Protein AF-0000000069802877 (afdb_homodimer)

Foldseek 3Di:
DPDDPPPPPPPPPPPPPDFPLPDDLVRVCVLLVVLADAADDDFDLVLLLLVLVLLLVLLLVLLCCLLVVPPPPVPPCSVPPDPRPDRDPPHDDPVVLLQVLLVLLAPDDADRVRLLVSLSVLSNSCNHDDLLSSLSSNSSSLSVVSSLLSVLLVCCVDPPVVSVVVNVVLLSCCCRPVVNSNVCSVVSVVLSLLNVLLSLLSVLLVLLVVLVVVDVVVDVDDDPLSVVLVVSSNVLSSLSSSLSSLSNQQVNCSSVVHPDGHDNVSSSVSSVVSSVVSVVSVVVRVVVVD/DPDPPPPPPPPPPPPPPDFPLPDDLVRLCVLLVVLADAADDDFDLVLLLLVLVLLLVLLLVLLCCQLVVPPPPVPPCSVPVPCSDDRDPPHDDPVVLLQVLLVLLAPDDADRVRLLVSLSVLSNSCNHDDLLSSLSSNSSSLSVVSSLLSVLLVCCVPPPVVSVVVNVVLLSCCCRPVVNSNVCSVVSVVLSLLVVLLSLLSVLLVLLVVLVVVDVVVDVDDDPLSVVLVVSSNSLSSLSSSLSSLSNQQVNCSSVVHPDGHDNVSSSVSSVVSSVVSVVSVVVRVVVVD

Structure (mmCIF, N/CA/C/O backbone):
data_AF-0000000069802877-model_v1
#
loop_
_entity.id
_entity.type
_entity.pdbx_description
1 polymer 'Protein SIEVE ELEMENT OCCLUSION B-like'
#
loop_
_atom_site.group_PDB
_atom_site.id
_atom_site.type_symbol
_atom_site.label_atom_id
_atom_site.label_alt_id
_atom_site.label_comp_id
_atom_site.label_asym_id
_atom_site.label_entity_id
_atom_site.label_seq_id
_atom_site.pdbx_PDB_ins_code
_atom_site.Cartn_x
_atom_site.Cartn_y
_atom_site.Cartn_z
_atom_site.occupancy
_atom_site.B_iso_or_equiv
_atom_site.auth_seq_id
_atom_site.auth_comp_id
_atom_site.auth_asym_id
_atom_site.auth_atom_id
_atom_site.pdbx_PDB_model_num
ATOM 1 N N . MET A 1 1 ? 42.875 35.812 -46.312 1 22.11 1 MET A N 1
ATOM 2 C CA . MET A 1 1 ? 42.438 36.25 -45 1 22.11 1 MET A CA 1
ATOM 3 C C . MET A 1 1 ? 41.031 35.719 -44.719 1 22.11 1 MET A C 1
ATOM 5 O O . MET A 1 1 ? 40.031 36.219 -45.219 1 22.11 1 MET A O 1
ATOM 9 N N . ALA A 1 2 ? 40.844 34.406 -44.594 1 36.19 2 ALA A N 1
ATOM 10 C CA . ALA A 1 2 ? 39.625 33.625 -44.438 1 36.19 2 ALA A CA 1
ATOM 11 C C . ALA A 1 2 ? 38.875 34.062 -43.156 1 36.19 2 ALA A C 1
ATOM 13 O O . ALA A 1 2 ? 39.438 34.188 -42.094 1 36.19 2 ALA A O 1
ATOM 14 N N . GLY A 1 3 ? 37.844 34.875 -43.281 1 28.45 3 GLY A N 1
ATOM 15 C CA . GLY A 1 3 ? 37.031 35.5 -42.25 1 28.45 3 GLY A CA 1
ATOM 16 C C . GLY A 1 3 ? 36.5 34.5 -41.219 1 28.45 3 GLY A C 1
ATOM 17 O O . GLY A 1 3 ? 35.969 33.438 -41.594 1 28.45 3 GLY A O 1
ATOM 18 N N . LYS A 1 4 ? 37 34.594 -39.906 1 33.34 4 LYS A N 1
ATOM 19 C CA . LYS A 1 4 ? 36.781 33.844 -38.688 1 33.34 4 LYS A CA 1
ATOM 20 C C . LYS A 1 4 ? 35.312 33.906 -38.25 1 33.34 4 LYS A C 1
ATOM 22 O O . LYS A 1 4 ? 34.781 35 -37.969 1 33.34 4 LYS A O 1
ATOM 27 N N . TRP A 1 5 ? 34.406 33.219 -38.906 1 35.81 5 TRP A N 1
ATOM 28 C CA . TRP A 1 5 ? 33 33.188 -38.469 1 35.81 5 TRP A CA 1
ATOM 29 C C . TRP A 1 5 ? 32.938 32.75 -37 1 35.81 5 TRP A C 1
ATOM 31 O O . TRP A 1 5 ? 33.375 31.641 -36.656 1 35.81 5 TRP A O 1
ATOM 41 N N . VAL A 1 6 ? 33.062 33.688 -36.031 1 36.47 6 VAL A N 1
ATOM 42 C CA . VAL A 1 6 ? 32.906 33.438 -34.594 1 36.47 6 VAL A CA 1
ATOM 43 C C . VAL A 1 6 ? 31.484 32.906 -34.344 1 36.47 6 VAL A C 1
ATOM 45 O O . VAL A 1 6 ? 30.5 33.5 -34.719 1 36.47 6 VAL A O 1
ATOM 48 N N . PRO A 1 7 ? 31.328 31.609 -34.219 1 35.38 7 PRO A N 1
ATOM 49 C CA . PRO A 1 7 ? 29.984 31.125 -33.875 1 35.38 7 PRO A CA 1
ATOM 50 C C . PRO A 1 7 ? 29.406 31.797 -32.625 1 35.38 7 PRO A C 1
ATOM 52 O O . PRO A 1 7 ? 30.125 31.969 -31.641 1 35.38 7 PRO A O 1
ATOM 55 N N . ILE A 1 8 ? 28.469 32.719 -32.781 1 34.72 8 ILE A N 1
ATOM 56 C CA . ILE A 1 8 ? 27.719 33.312 -31.672 1 34.72 8 ILE A CA 1
ATOM 57 C C . ILE A 1 8 ? 27.25 32.219 -30.719 1 34.72 8 ILE A C 1
ATOM 59 O O . ILE A 1 8 ? 26.562 31.297 -31.125 1 34.72 8 ILE A O 1
ATOM 63 N N . SER A 1 9 ? 28.047 31.906 -29.734 1 34.5 9 SER A N 1
ATOM 64 C CA . SER A 1 9 ? 27.656 31.047 -28.609 1 34.5 9 SER A CA 1
ATOM 65 C C . SER A 1 9 ? 26.297 31.422 -28.062 1 34.5 9 SER A C 1
ATOM 67 O O . SER A 1 9 ? 26.094 32.562 -27.594 1 34.5 9 SER A O 1
ATOM 69 N N . GLU A 1 10 ? 25.219 31.141 -28.766 1 33.38 10 GLU A N 1
ATOM 70 C CA . GLU A 1 10 ? 23.906 31.328 -28.172 1 33.38 10 GLU A CA 1
ATOM 71 C C . GLU A 1 10 ? 23.875 30.859 -26.719 1 33.38 10 GLU A C 1
ATOM 73 O O . GLU A 1 10 ? 24.062 29.656 -26.453 1 33.38 10 GLU A O 1
ATOM 78 N N . GLN A 1 11 ? 24.438 31.609 -25.828 1 34.09 11 GLN A N 1
ATOM 79 C CA . GLN A 1 11 ? 24.172 31.406 -24.406 1 34.09 11 GLN A CA 1
ATOM 80 C C . GLN A 1 11 ? 22.703 31.047 -24.172 1 34.09 11 GLN A C 1
ATOM 82 O O . GLN A 1 11 ? 21.812 31.891 -24.391 1 34.09 11 GLN A O 1
ATOM 87 N N . GLU A 1 12 ? 22.234 29.906 -24.594 1 34.31 12 GLU A N 1
ATOM 88 C CA . GLU A 1 12 ? 20.922 29.438 -24.141 1 34.31 12 GLU A CA 1
ATOM 89 C C . GLU A 1 12 ? 20.672 29.828 -22.688 1 34.31 12 GLU A C 1
ATOM 91 O O . GLU A 1 12 ? 21.406 29.422 -21.797 1 34.31 12 GLU A O 1
ATOM 96 N N . THR A 1 13 ? 20.312 31 -22.422 1 32.22 13 THR A N 1
ATOM 97 C CA . THR A 1 13 ? 19.781 31.344 -21.094 1 32.22 13 THR A CA 1
ATOM 98 C C . THR A 1 13 ? 19 30.172 -20.516 1 32.22 13 THR A C 1
ATOM 100 O O . THR A 1 13 ? 17.969 29.75 -21.078 1 32.22 13 THR A O 1
ATOM 103 N N . VAL A 1 14 ? 19.672 29.25 -20.031 1 37.62 14 VAL A N 1
ATOM 104 C CA . VAL A 1 14 ? 18.984 28.266 -19.172 1 37.62 14 VAL A CA 1
ATOM 105 C C . VAL A 1 14 ? 17.781 28.906 -18.516 1 37.62 14 VAL A C 1
ATOM 107 O O . VAL A 1 14 ? 17.922 29.828 -17.703 1 37.62 14 VAL A O 1
ATOM 110 N N . ARG A 1 15 ? 16.797 29.188 -19.156 1 38.91 15 ARG A N 1
ATOM 111 C CA . ARG A 1 15 ? 15.578 29.625 -18.469 1 38.91 15 ARG A CA 1
ATOM 112 C C . ARG A 1 15 ? 15.547 29.109 -17.031 1 38.91 15 ARG A C 1
ATOM 114 O O . ARG A 1 15 ? 15.57 27.906 -16.797 1 38.91 15 ARG A O 1
ATOM 121 N N . ASP A 1 16 ? 16.047 29.594 -16.094 1 41 16 ASP A N 1
ATOM 122 C CA . ASP A 1 16 ? 16 29.312 -14.664 1 41 16 ASP A CA 1
ATOM 123 C C . ASP A 1 16 ? 14.625 28.781 -14.25 1 41 16 ASP A C 1
ATOM 125 O O . ASP A 1 16 ? 13.656 29.547 -14.219 1 41 16 ASP A O 1
ATOM 129 N N . GLU A 1 17 ? 14.086 27.812 -14.766 1 50.38 17 GLU A N 1
ATOM 130 C CA . GLU A 1 17 ? 12.82 27.188 -14.383 1 50.38 17 GLU A CA 1
ATOM 131 C C . GLU A 1 17 ? 12.539 27.375 -12.898 1 50.38 17 GLU A C 1
ATOM 133 O O . GLU A 1 17 ? 13.359 27.016 -12.047 1 50.38 17 GLU A O 1
ATOM 138 N N . LEU A 1 18 ? 11.852 28.453 -12.477 1 58 18 LEU A N 1
ATOM 139 C CA . LEU A 1 18 ? 11.438 28.875 -11.141 1 58 18 LEU A CA 1
ATOM 140 C C . LEU A 1 18 ? 11.086 27.672 -10.266 1 58 18 LEU A C 1
ATOM 142 O O . LEU A 1 18 ? 10.312 26.812 -10.68 1 58 18 LEU A O 1
ATOM 146 N N . SER A 1 19 ? 11.836 27.484 -9.227 1 83.44 19 SER A N 1
ATOM 147 C CA . SER A 1 19 ? 11.625 26.453 -8.211 1 83.44 19 SER A CA 1
ATOM 148 C C . SER A 1 19 ? 10.203 26.516 -7.652 1 83.44 19 SER A C 1
ATOM 150 O O . SER A 1 19 ? 9.648 27.594 -7.465 1 83.44 19 SER A O 1
ATOM 152 N N . VAL A 1 20 ? 9.477 25.484 -7.648 1 89.5 20 VAL A N 1
ATOM 153 C CA . VAL A 1 20 ? 8.164 25.328 -7.043 1 89.5 20 VAL A CA 1
ATOM 154 C C . VAL A 1 20 ? 8.141 26.016 -5.676 1 89.5 20 VAL A C 1
ATOM 156 O O . VAL A 1 20 ? 7.137 26.609 -5.281 1 89.5 20 VAL A O 1
ATOM 159 N N . LEU A 1 21 ? 9.266 26.156 -5.055 1 93.69 21 LEU A N 1
ATOM 160 C CA . LEU A 1 21 ? 9.367 26.625 -3.678 1 93.69 21 LEU A CA 1
ATOM 161 C C . LEU A 1 21 ? 9.391 28.141 -3.625 1 93.69 21 LEU A C 1
ATOM 163 O O . LEU A 1 21 ? 9.227 28.734 -2.555 1 93.69 21 LEU A O 1
ATOM 167 N N . THR A 1 22 ? 9.484 28.719 -4.789 1 91.56 22 THR A N 1
ATOM 168 C CA . THR A 1 22 ? 9.508 30.188 -4.844 1 91.56 22 THR A CA 1
ATOM 169 C C . THR A 1 22 ? 8.203 30.719 -5.422 1 91.56 22 THR A C 1
ATOM 171 O O . THR A 1 22 ? 8.055 31.938 -5.598 1 91.56 22 THR A O 1
ATOM 174 N N . MET A 1 23 ? 7.297 29.875 -5.68 1 93.06 23 MET A N 1
ATOM 175 C CA . MET A 1 23 ? 6.004 30.328 -6.195 1 93.06 23 MET A CA 1
ATOM 176 C C . MET A 1 23 ? 5.297 31.234 -5.191 1 93.06 23 MET A C 1
ATOM 178 O O . MET A 1 23 ? 5.336 30.969 -3.986 1 93.06 23 MET A O 1
ATOM 182 N N . SER A 1 24 ? 4.684 32.219 -5.766 1 93.25 24 SER A N 1
ATOM 183 C CA . SER A 1 24 ? 3.902 33.094 -4.906 1 93.25 24 SER A CA 1
ATOM 184 C C . SER A 1 24 ? 2.619 32.406 -4.438 1 93.25 24 SER A C 1
ATOM 186 O O . SER A 1 24 ? 2.158 31.453 -5.051 1 93.25 24 SER A O 1
ATOM 188 N N . ASP A 1 25 ? 2.029 32.969 -3.41 1 93.81 25 ASP A N 1
ATOM 189 C CA . ASP A 1 25 ? 0.754 32.469 -2.912 1 93.81 25 ASP A CA 1
ATOM 190 C C . ASP A 1 25 ? -0.326 32.562 -3.988 1 93.81 25 ASP A C 1
ATOM 192 O O . ASP A 1 25 ? -1.165 31.656 -4.098 1 93.81 25 ASP A O 1
ATOM 196 N N . HIS A 1 26 ? -0.3 33.625 -4.723 1 93.88 26 HIS A N 1
ATOM 197 C CA . HIS A 1 26 ? -1.278 33.812 -5.789 1 93.88 26 HIS A CA 1
ATOM 198 C C . HIS A 1 26 ? -1.139 32.75 -6.863 1 93.88 26 HIS A C 1
ATOM 200 O O . HIS A 1 26 ? -2.141 32.219 -7.355 1 93.88 26 HIS A O 1
ATOM 206 N N . ASP A 1 27 ? 0.03 32.469 -7.172 1 94.06 27 ASP A N 1
ATOM 207 C CA . ASP A 1 27 ? 0.271 31.438 -8.164 1 94.06 27 ASP A CA 1
ATOM 208 C C . ASP A 1 27 ? -0.24 30.078 -7.676 1 94.06 27 ASP A C 1
ATOM 210 O O . ASP A 1 27 ? -0.889 29.344 -8.422 1 94.06 27 ASP A O 1
ATOM 214 N N . ILE A 1 28 ? 0.106 29.781 -6.43 1 95.5 28 ILE A N 1
ATOM 215 C CA . ILE A 1 28 ? -0.322 28.516 -5.844 1 95.5 28 ILE A CA 1
ATOM 216 C C . ILE A 1 28 ? -1.847 28.438 -5.832 1 95.5 28 ILE A C 1
ATOM 218 O O . ILE A 1 28 ? -2.428 27.422 -6.203 1 95.5 28 ILE A O 1
ATOM 222 N N . MET A 1 29 ? -2.416 29.547 -5.461 1 95.31 29 MET A N 1
ATOM 223 C CA . MET A 1 29 ? -3.873 29.578 -5.402 1 95.31 29 MET A CA 1
ATOM 224 C C . MET A 1 29 ? -4.48 29.297 -6.773 1 95.31 29 MET A C 1
ATOM 226 O O . MET A 1 29 ? -5.473 28.578 -6.879 1 95.31 29 MET A O 1
ATOM 230 N N . ASN A 1 30 ? -3.953 29.797 -7.773 1 93.56 30 ASN A N 1
ATOM 231 C CA . ASN A 1 30 ? -4.438 29.578 -9.133 1 93.56 30 ASN A CA 1
ATOM 232 C C . ASN A 1 30 ? -4.328 28.109 -9.531 1 93.56 30 ASN A C 1
ATOM 234 O O . ASN A 1 30 ? -5.191 27.578 -10.242 1 93.56 30 ASN A O 1
ATOM 238 N N . HIS A 1 31 ? -3.271 27.5 -9.031 1 93.31 31 HIS A N 1
ATOM 239 C CA . HIS A 1 31 ? -3.068 26.094 -9.352 1 93.31 31 HIS A CA 1
ATOM 240 C C . HIS A 1 31 ? -4.066 25.203 -8.602 1 93.31 31 HIS A C 1
ATOM 242 O O . HIS A 1 31 ? -4.594 24.25 -9.164 1 93.31 31 HIS A O 1
ATOM 248 N N . ILE A 1 32 ? -4.367 25.531 -7.359 1 96 32 ILE A N 1
ATOM 249 C CA . ILE A 1 32 ? -5.047 24.547 -6.527 1 96 32 ILE A CA 1
ATOM 250 C C . ILE A 1 32 ? -6.551 24.812 -6.535 1 96 32 ILE A C 1
ATOM 252 O O . ILE A 1 32 ? -7.348 23.938 -6.203 1 96 32 ILE A O 1
ATOM 256 N N . HIS A 1 33 ? -6.969 26 -6.961 1 92.12 33 HIS A N 1
ATOM 257 C CA . HIS A 1 33 ? -8.383 26.359 -6.953 1 92.12 33 HIS A CA 1
ATOM 258 C C . HIS A 1 33 ? -9.188 25.422 -7.859 1 92.12 33 HIS A C 1
ATOM 260 O O . HIS A 1 33 ? -10.312 25.031 -7.52 1 92.12 33 HIS A O 1
ATOM 266 N N . ALA A 1 34 ? -8.602 25.016 -8.922 1 91.25 34 ALA A N 1
ATOM 267 C CA . ALA A 1 34 ? -9.281 24.172 -9.898 1 91.25 34 ALA A CA 1
ATOM 268 C C . ALA A 1 34 ? -9.43 22.734 -9.383 1 91.25 34 ALA A C 1
ATOM 270 O O . ALA A 1 34 ? -10.234 21.969 -9.898 1 91.25 34 ALA A O 1
ATOM 271 N N . THR A 1 35 ? -8.68 22.391 -8.406 1 94.19 35 THR A N 1
ATOM 272 C CA . THR A 1 35 ? -8.688 21.016 -7.906 1 94.19 35 THR A CA 1
ATOM 273 C C . THR A 1 35 ? -9.773 20.828 -6.855 1 94.19 35 THR A C 1
ATOM 275 O O . THR A 1 35 ? -10.008 19.719 -6.387 1 94.19 35 THR A O 1
ATOM 278 N N . HIS A 1 36 ? -10.367 21.891 -6.465 1 93.56 36 HIS A N 1
ATOM 279 C CA . HIS A 1 36 ? -11.328 21.797 -5.371 1 93.56 36 HIS A CA 1
ATOM 280 C C . HIS A 1 36 ? -12.766 21.859 -5.891 1 93.56 36 HIS A C 1
ATOM 282 O O . HIS A 1 36 ? -13.148 22.812 -6.57 1 93.56 36 HIS A O 1
ATOM 288 N N . ILE A 1 37 ? -13.445 20.844 -5.605 1 89.81 37 ILE A N 1
ATOM 289 C CA . ILE A 1 37 ? -14.875 20.797 -5.898 1 89.81 37 ILE A CA 1
ATOM 290 C C . ILE A 1 37 ? -15.664 20.75 -4.594 1 89.81 37 ILE A C 1
ATOM 292 O O . ILE A 1 37 ? -15.594 19.766 -3.852 1 89.81 37 ILE A O 1
ATOM 296 N N . PRO A 1 38 ? -16.375 21.844 -4.379 1 81.25 38 PRO A N 1
ATOM 297 C CA . PRO A 1 38 ? -17.141 21.828 -3.133 1 81.25 38 PRO A CA 1
ATOM 298 C C . PRO A 1 38 ? -18 20.562 -2.982 1 81.25 38 PRO A C 1
ATOM 300 O O . PRO A 1 38 ? -18.75 20.219 -3.891 1 81.25 38 PRO A O 1
ATOM 303 N N . GLY A 1 39 ? -17.578 19.688 -2.043 1 77.81 39 GLY A N 1
ATOM 304 C CA . GLY A 1 39 ? -18.281 18.438 -1.848 1 77.81 39 GLY A CA 1
ATOM 305 C C . GLY A 1 39 ? -18.625 18.172 -0.394 1 77.81 39 GLY A C 1
ATOM 306 O O . GLY A 1 39 ? -18.484 19.047 0.457 1 77.81 39 GLY A O 1
ATOM 307 N N . ASP A 1 40 ? -19.266 17.047 -0.243 1 72.62 40 ASP A N 1
ATOM 308 C CA . ASP A 1 40 ? -19.859 16.688 1.043 1 72.62 40 ASP A CA 1
ATOM 309 C C . ASP A 1 40 ? -19.172 15.461 1.64 1 72.62 40 ASP A C 1
ATOM 311 O O . ASP A 1 40 ? -19.703 14.82 2.547 1 72.62 40 ASP A O 1
ATOM 315 N N . GLU A 1 41 ? -18.109 15.219 1.166 1 75.44 41 GLU A N 1
ATOM 316 C CA . GLU A 1 41 ? -17.469 14.047 1.756 1 75.44 41 GLU A CA 1
ATOM 317 C C . GLU A 1 41 ? -17 14.336 3.182 1 75.44 41 GLU A C 1
ATOM 319 O O . GLU A 1 41 ? -16.281 15.297 3.422 1 75.44 41 GLU A O 1
ATOM 324 N N . LYS A 1 42 ? -17.578 13.453 4.051 1 78 42 LYS A N 1
ATOM 325 C CA . LYS A 1 42 ? -17.25 13.734 5.449 1 78 42 LYS A CA 1
ATOM 326 C C . LYS A 1 42 ? -16.734 12.477 6.152 1 78 42 LYS A C 1
ATOM 328 O O . LYS A 1 42 ? -17.094 11.359 5.773 1 78 42 LYS A O 1
ATOM 333 N N . PHE A 1 43 ? -15.828 12.695 6.895 1 84.75 43 PHE A N 1
ATOM 334 C CA . PHE A 1 43 ? -15.328 11.703 7.844 1 84.75 43 PHE A CA 1
ATOM 335 C C . PHE A 1 43 ? -14.859 12.383 9.125 1 84.75 43 PHE A C 1
ATOM 337 O O . PHE A 1 43 ? -14.906 13.602 9.242 1 84.75 43 PHE A O 1
ATOM 344 N N . ASP A 1 44 ? -14.578 11.594 10.109 1 91.38 44 ASP A N 1
ATOM 345 C CA . ASP A 1 44 ? -14.086 12.117 11.375 1 91.38 44 ASP A CA 1
ATOM 346 C C . ASP A 1 44 ? -12.625 12.555 11.266 1 91.38 44 ASP A C 1
ATOM 348 O O . ASP A 1 44 ? -11.719 11.781 11.586 1 91.38 44 ASP A O 1
ATOM 352 N N . VAL A 1 45 ? -12.422 13.82 10.867 1 93.94 45 VAL A N 1
ATOM 353 C CA . VAL A 1 45 ? -11.102 14.367 10.578 1 93.94 45 VAL A CA 1
ATOM 354 C C . VAL A 1 45 ? -10.25 14.352 11.844 1 93.94 45 VAL A C 1
ATOM 356 O O . VAL A 1 45 ? -9.07 13.984 11.797 1 93.94 45 VAL A O 1
ATOM 359 N N . ASP A 1 46 ? -10.82 14.641 12.984 1 92.81 46 ASP A N 1
ATOM 360 C CA . ASP A 1 46 ? -10.086 14.734 14.242 1 92.81 46 ASP A CA 1
ATOM 361 C C . ASP A 1 46 ? -9.562 13.367 14.672 1 92.81 46 ASP A C 1
ATOM 363 O O . ASP A 1 46 ? -8.406 13.242 15.086 1 92.81 46 ASP A O 1
ATOM 367 N N . SER A 1 47 ? -10.453 12.391 14.57 1 93.56 47 SER A N 1
ATOM 368 C CA . SER A 1 47 ? -10.031 11.047 14.938 1 93.56 47 SER A CA 1
ATOM 369 C C . SER A 1 47 ? -8.914 10.547 14.023 1 93.56 47 SER A C 1
ATOM 371 O O . SER A 1 47 ? -7.949 9.945 14.492 1 93.56 47 SER A O 1
ATOM 373 N N . LEU A 1 48 ? -9.117 10.797 12.734 1 96.19 48 LEU A N 1
ATOM 374 C CA . LEU A 1 48 ? -8.094 10.352 11.789 1 96.19 48 LEU A CA 1
ATOM 375 C C . LEU A 1 48 ? -6.754 11.023 12.086 1 96.19 48 LEU A C 1
ATOM 377 O O . LEU A 1 48 ? -5.707 10.375 12.023 1 96.19 48 LEU A O 1
ATOM 381 N N . PHE A 1 49 ? -6.773 12.305 12.398 1 96.69 49 PHE A N 1
ATOM 382 C CA . PHE A 1 49 ? -5.543 13.016 12.711 1 96.69 49 PHE A CA 1
ATOM 383 C C . PHE A 1 49 ? -4.883 1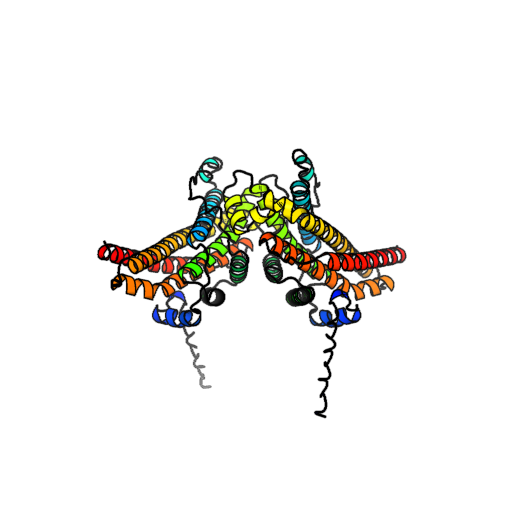2.43 13.953 1 96.69 49 PHE A C 1
ATOM 385 O O . PHE A 1 49 ? -3.664 12.25 13.992 1 96.69 49 PHE A O 1
ATOM 392 N N . LEU A 1 50 ? -5.664 12.133 14.914 1 94.25 50 LEU A N 1
ATOM 393 C CA . LEU A 1 50 ? -5.129 11.594 16.156 1 94.25 50 LEU A CA 1
ATOM 394 C C . LEU A 1 50 ? -4.387 10.281 15.914 1 94.25 50 LEU A C 1
ATOM 396 O O . LEU A 1 50 ? -3.305 10.07 16.453 1 94.25 50 LEU A O 1
ATOM 400 N N . PHE A 1 51 ? -4.938 9.422 15.094 1 93.75 51 PHE A N 1
ATOM 401 C CA . PHE A 1 51 ? -4.281 8.156 14.781 1 93.75 51 PHE A CA 1
ATOM 402 C C . PHE A 1 51 ? -3.014 8.391 13.969 1 93.75 51 PHE A C 1
ATOM 404 O O . PHE A 1 51 ? -1.98 7.77 14.227 1 93.75 51 PHE A O 1
ATOM 411 N N . ALA A 1 52 ? -3.133 9.258 12.961 1 96.88 52 ALA A N 1
ATOM 412 C CA . ALA A 1 52 ? -1.966 9.555 12.141 1 96.88 52 ALA A CA 1
ATOM 413 C C . ALA A 1 52 ? -0.83 10.125 12.984 1 96.88 52 ALA A C 1
ATOM 415 O O . ALA A 1 52 ? 0.328 9.727 12.828 1 96.88 52 ALA A O 1
ATOM 416 N N . GLU A 1 53 ? -1.174 11.039 13.852 1 96.62 53 GLU A N 1
ATOM 417 C CA . GLU A 1 53 ? -0.194 11.664 14.734 1 96.62 53 GLU A CA 1
ATOM 418 C C . GLU A 1 53 ? 0.452 10.633 15.656 1 96.62 53 GLU A C 1
ATOM 420 O O . GLU A 1 53 ? 1.673 10.625 15.828 1 96.62 53 GLU A O 1
ATOM 425 N N . ASN A 1 54 ? -0.361 9.805 16.234 1 93.69 54 ASN A N 1
ATOM 426 C CA . ASN A 1 54 ? 0.143 8.75 17.109 1 93.69 54 ASN A CA 1
ATOM 427 C C . ASN A 1 54 ? 1.124 7.836 16.391 1 93.69 54 ASN A C 1
ATOM 429 O O . ASN A 1 54 ? 2.174 7.488 16.938 1 93.69 54 ASN A O 1
ATOM 433 N N . ILE A 1 55 ? 0.785 7.43 15.25 1 96.75 55 ILE A N 1
ATOM 434 C CA . ILE A 1 55 ? 1.63 6.547 14.453 1 96.75 55 ILE A CA 1
ATOM 435 C C . ILE A 1 55 ? 2.967 7.227 14.164 1 96.75 55 ILE A C 1
ATOM 437 O O . ILE A 1 55 ? 4.027 6.637 14.375 1 96.75 55 ILE A O 1
ATOM 441 N N . LEU A 1 56 ? 2.906 8.461 13.695 1 97.81 56 LEU A N 1
ATOM 442 C CA . LEU A 1 56 ? 4.121 9.156 13.289 1 97.81 56 LEU A CA 1
ATOM 443 C C . LEU A 1 56 ? 5.008 9.445 14.492 1 97.81 56 LEU A C 1
ATOM 445 O O . LEU A 1 56 ? 6.234 9.344 14.398 1 97.81 56 LEU A O 1
ATOM 449 N N . LYS A 1 57 ? 4.41 9.812 15.617 1 95.44 57 LYS A N 1
ATOM 450 C CA . LYS A 1 57 ? 5.188 10.07 16.828 1 95.44 57 LYS A CA 1
ATOM 451 C C . LYS A 1 57 ? 5.895 8.797 17.297 1 95.44 57 LYS A C 1
ATOM 453 O O . LYS A 1 57 ? 7.082 8.828 17.625 1 95.44 57 LYS A O 1
ATOM 458 N N . ARG A 1 58 ? 5.215 7.727 17.312 1 92.75 58 ARG A N 1
ATOM 459 C CA . ARG A 1 58 ? 5.793 6.469 17.781 1 92.75 58 ARG A CA 1
ATOM 460 C C . ARG A 1 58 ? 6.859 5.969 16.812 1 92.75 58 ARG A C 1
ATOM 462 O O . ARG A 1 58 ? 7.918 5.5 17.234 1 92.75 58 ARG A O 1
ATOM 469 N N . ALA A 1 59 ? 6.504 6.023 15.531 1 94.5 59 ALA A N 1
ATOM 470 C CA . ALA A 1 59 ? 7.48 5.605 14.531 1 94.5 59 ALA A CA 1
ATOM 471 C C . ALA A 1 59 ? 8.742 6.461 14.602 1 94.5 59 ALA A C 1
ATOM 473 O O . ALA A 1 59 ? 9.859 5.945 14.469 1 94.5 59 ALA A O 1
ATOM 474 N N . SER A 1 60 ? 8.578 7.785 14.773 1 92.81 60 SER A N 1
ATOM 475 C CA . SER A 1 60 ? 9.727 8.68 14.875 1 92.81 60 SER A CA 1
ATOM 476 C C . SER A 1 60 ? 10.586 8.352 16.094 1 92.81 60 SER A C 1
ATOM 478 O O . SER A 1 60 ? 11.812 8.484 16.047 1 92.81 60 SER A O 1
ATOM 480 N N . LEU A 1 61 ? 9.969 7.93 17.156 1 90.19 61 LEU A N 1
ATOM 481 C CA . LEU A 1 61 ? 10.711 7.52 18.344 1 90.19 61 LEU A CA 1
ATOM 482 C C . LEU A 1 61 ? 11.547 6.277 18.062 1 90.19 61 LEU A C 1
ATOM 484 O O . LEU A 1 61 ? 12.672 6.156 18.562 1 90.19 61 LEU A O 1
ATOM 488 N N . ILE A 1 62 ? 10.953 5.352 17.312 1 86.5 62 ILE A N 1
ATOM 489 C CA . ILE A 1 62 ? 11.695 4.16 16.922 1 86.5 62 ILE A CA 1
ATOM 490 C C . ILE A 1 62 ? 12.922 4.559 16.094 1 86.5 62 ILE A C 1
ATOM 492 O O . ILE A 1 62 ? 14.016 4.035 16.312 1 86.5 62 ILE A O 1
ATOM 496 N N . VAL A 1 63 ? 12.766 5.473 15.188 1 85.81 63 VAL A N 1
ATOM 497 C CA . VAL A 1 63 ? 13.852 5.977 14.359 1 85.81 63 VAL A CA 1
ATOM 498 C C . VAL A 1 63 ? 14.953 6.555 15.25 1 85.81 63 VAL A C 1
ATOM 500 O O . VAL A 1 63 ? 16.125 6.246 15.062 1 85.81 63 VAL A O 1
ATOM 503 N N . ASP A 1 64 ? 14.547 7.324 16.172 1 83.25 64 ASP A N 1
ATOM 504 C CA . ASP A 1 64 ? 15.508 7.957 17.078 1 83.25 64 ASP A CA 1
ATOM 505 C C . ASP A 1 64 ? 16.25 6.914 17.906 1 83.25 64 ASP A C 1
ATOM 507 O O . ASP A 1 64 ? 17.453 7.035 18.125 1 83.25 64 ASP A O 1
ATOM 511 N N . ASN A 1 65 ? 15.516 5.934 18.328 1 78.62 65 ASN A N 1
ATOM 512 C CA . ASN A 1 65 ? 16.125 4.883 19.125 1 78.62 65 ASN A CA 1
ATOM 513 C C . ASN A 1 65 ? 17.109 4.039 18.312 1 78.62 65 ASN A C 1
ATOM 515 O O . ASN A 1 65 ? 18.172 3.674 18.797 1 78.62 65 ASN A O 1
ATOM 519 N N . VAL A 1 66 ? 16.703 3.75 17.188 1 70.25 66 VAL A N 1
ATOM 520 C CA . VAL A 1 66 ? 17.547 2.918 16.312 1 70.25 66 VAL A CA 1
ATOM 521 C C . VAL A 1 66 ? 18.719 3.734 15.797 1 70.25 66 VAL A C 1
ATOM 523 O O . VAL A 1 66 ? 19.844 3.24 15.734 1 70.25 66 VAL A O 1
ATOM 526 N N . ALA A 1 67 ? 18.422 4.859 15.352 1 63.56 67 ALA A N 1
ATOM 527 C CA . ALA A 1 67 ? 19.438 5.715 14.758 1 63.56 67 ALA A CA 1
ATOM 528 C C . ALA A 1 67 ? 20.438 6.199 15.812 1 63.56 67 ALA A C 1
ATOM 530 O O . ALA A 1 67 ? 21.625 6.344 15.539 1 63.56 67 ALA A O 1
ATOM 531 N N . LEU A 1 68 ? 19.922 6.562 16.938 1 60.34 68 LEU A N 1
ATOM 532 C CA . LEU A 1 68 ? 20.781 7.152 17.953 1 60.34 68 LEU A CA 1
ATOM 533 C C . LEU A 1 68 ? 21.344 6.082 18.891 1 60.34 68 LEU A C 1
ATOM 535 O O . LEU A 1 68 ? 22.109 6.383 19.797 1 60.34 68 LEU A O 1
ATOM 539 N N . ASP A 1 69 ? 21.312 4.738 18.328 1 57.34 69 ASP A N 1
ATOM 540 C CA . ASP A 1 69 ? 21.844 3.674 19.172 1 57.34 69 ASP A CA 1
ATOM 541 C C . ASP A 1 69 ? 21.453 3.883 20.625 1 57.34 69 ASP A C 1
ATOM 543 O O . ASP A 1 69 ? 22.203 3.5 21.531 1 57.34 69 ASP A O 1
ATOM 547 N N . LEU A 1 70 ? 20.734 4.789 20.891 1 43.88 70 LEU A N 1
ATOM 548 C CA . LEU A 1 70 ? 20.406 5.098 22.281 1 43.88 70 LEU A CA 1
ATOM 549 C C . LEU A 1 70 ? 19.719 3.922 22.953 1 43.88 70 LEU A C 1
ATOM 551 O O . LEU A 1 70 ? 19.547 3.91 24.172 1 43.88 70 LEU A O 1
ATOM 555 N N . LEU A 1 71 ? 18.766 3.105 22.297 1 42.62 71 LEU A N 1
ATOM 556 C CA . LEU A 1 71 ? 17.906 2.316 23.172 1 42.62 71 LEU A CA 1
ATOM 557 C C . LEU A 1 71 ? 18.641 1.071 23.672 1 42.62 71 LEU A C 1
ATOM 559 O O . LEU A 1 71 ? 18.266 -0.051 23.312 1 42.62 71 LEU A O 1
ATOM 563 N N . HIS A 1 72 ? 19.75 0.813 23.766 1 40.03 72 HIS A N 1
ATOM 564 C CA . HIS A 1 72 ? 19.812 -0.335 24.656 1 40.03 72 HIS A CA 1
ATOM 565 C C . HIS A 1 72 ? 18.656 -0.318 25.656 1 40.03 72 HIS A C 1
ATOM 567 O O . HIS A 1 72 ? 18.203 -1.374 26.109 1 40.03 72 HIS A O 1
ATOM 573 N N . GLY A 1 73 ? 18.5 0.655 26.578 1 34.72 73 GLY A N 1
ATOM 574 C CA . GLY A 1 73 ? 17.766 0.701 27.844 1 34.72 73 GLY A CA 1
ATOM 575 C C . GLY A 1 73 ? 16.359 1.255 27.688 1 34.72 73 GLY A C 1
ATOM 576 O O . GLY A 1 73 ? 15.602 1.33 28.656 1 34.72 73 GLY A O 1
ATOM 577 N N . THR A 1 74 ? 15.945 2.191 26.812 1 38.88 74 THR A N 1
ATOM 578 C CA . THR A 1 74 ? 14.734 2.994 26.938 1 38.88 74 THR A CA 1
ATOM 579 C C . THR A 1 74 ? 13.555 2.316 26.25 1 38.88 74 THR A C 1
ATOM 581 O O . THR A 1 74 ? 13.078 2.797 25.219 1 38.88 74 THR A O 1
ATOM 584 N N . GLU A 1 75 ? 13.5 1.239 25.922 1 43.56 75 GLU A N 1
ATOM 585 C CA . GLU A 1 75 ? 12.289 0.532 25.5 1 43.56 75 GLU A CA 1
ATOM 586 C C . GLU A 1 75 ? 11.062 1.066 26.234 1 43.56 75 GLU A C 1
ATOM 588 O O . GLU A 1 75 ? 9.93 0.906 25.766 1 43.56 75 GLU A O 1
ATOM 593 N N . ALA A 1 76 ? 11.219 1.427 27.5 1 38.75 76 ALA A N 1
ATOM 594 C CA . ALA A 1 76 ? 10.211 1.751 28.516 1 38.75 76 ALA A CA 1
ATOM 595 C C . ALA A 1 76 ? 9.391 2.971 28.094 1 38.75 76 ALA A C 1
ATOM 597 O O . ALA A 1 76 ? 8.219 3.092 28.453 1 38.75 76 ALA A O 1
ATOM 598 N N . HIS A 1 77 ? 10.039 3.965 27.453 1 43.72 77 HIS A N 1
ATOM 599 C CA . HIS A 1 77 ? 9.367 5.254 27.344 1 43.72 77 HIS A CA 1
ATOM 600 C C . HIS A 1 77 ? 8.359 5.25 26.188 1 43.72 77 HIS A C 1
ATOM 602 O O . HIS A 1 77 ? 7.566 6.18 26.062 1 43.72 77 HIS A O 1
ATOM 608 N N . LEU A 1 78 ? 8.539 4.41 25.25 1 48.66 78 LEU A N 1
ATOM 609 C CA . LEU A 1 78 ? 7.676 4.477 24.062 1 48.66 78 LEU A CA 1
ATOM 610 C C . LEU A 1 78 ? 6.219 4.246 24.453 1 48.66 78 LEU A C 1
ATOM 612 O O . LEU A 1 78 ? 5.312 4.84 23.875 1 48.66 78 LEU A O 1
ATOM 616 N N . GLU A 1 79 ? 6.066 3.254 25.375 1 48 79 GLU A N 1
ATOM 617 C CA . GLU A 1 79 ? 4.723 2.873 25.812 1 48 79 GLU A CA 1
ATOM 618 C C . GLU A 1 79 ? 4.055 4.004 26.594 1 48 79 GLU A C 1
ATOM 620 O O . GLU A 1 79 ? 2.838 3.988 26.797 1 48 79 GLU A O 1
ATOM 625 N N . SER A 1 80 ? 4.969 4.84 27.062 1 44.41 80 SER A N 1
ATOM 626 C CA . SER A 1 80 ? 4.367 5.859 27.922 1 44.41 80 SER A CA 1
ATOM 627 C C . SER A 1 80 ? 3.627 6.906 27.094 1 44.41 80 SER A C 1
ATOM 629 O O . SER A 1 80 ? 3.191 7.93 27.625 1 44.41 80 SER A O 1
ATOM 631 N N . LEU A 1 81 ? 4.012 6.977 25.812 1 48.69 81 LEU A N 1
ATOM 632 C CA . LEU A 1 81 ? 3.186 7.973 25.141 1 48.69 81 LEU A CA 1
ATOM 633 C C . LEU A 1 81 ? 1.722 7.824 25.531 1 48.69 81 LEU A C 1
ATOM 635 O O . LEU A 1 81 ? 1.124 6.766 25.344 1 48.69 81 LEU A O 1
ATOM 639 N N . ASP A 1 82 ? 1.381 8.234 26.766 1 46.31 82 ASP A N 1
ATOM 640 C CA . ASP A 1 82 ? 0.065 8.312 27.391 1 46.31 82 ASP A CA 1
ATOM 641 C C . ASP A 1 82 ? -1.045 8.109 26.359 1 46.31 82 ASP A C 1
ATOM 643 O O . ASP A 1 82 ? -0.824 8.273 25.156 1 46.31 82 ASP A O 1
ATOM 647 N N . ASP A 1 83 ? -2.266 7.738 27 1 47.5 83 ASP A N 1
ATOM 648 C CA . ASP A 1 83 ? -3.662 7.5 26.656 1 47.5 83 ASP A CA 1
ATOM 649 C C . ASP A 1 83 ? -4.133 8.477 25.578 1 47.5 83 ASP A C 1
ATOM 651 O O . ASP A 1 83 ? -4.656 9.547 25.891 1 47.5 83 ASP A O 1
ATOM 655 N N . MET A 1 84 ? -3.242 8.844 24.719 1 48.12 84 MET A N 1
ATOM 656 C CA . MET A 1 84 ? -3.895 9.711 23.75 1 48.12 84 MET A CA 1
ATOM 657 C C . MET A 1 84 ? -5.355 9.32 23.562 1 48.12 84 MET A C 1
ATOM 659 O O . MET A 1 84 ? -5.734 8.18 23.844 1 48.12 84 MET A O 1
ATOM 663 N N . MET A 1 85 ? -6.176 10.258 23.391 1 48.56 85 MET A N 1
ATOM 664 C CA . MET A 1 85 ? -7.629 10.18 23.25 1 48.56 85 MET A CA 1
ATOM 665 C C . MET A 1 85 ? -8.031 8.984 22.391 1 48.56 85 MET A C 1
ATOM 667 O O . MET A 1 85 ? -7.426 8.727 21.344 1 48.56 85 MET A O 1
ATOM 671 N N . SER A 1 86 ? -8.547 8.023 23.141 1 51.53 86 SER A N 1
ATOM 672 C CA . SER A 1 86 ? -9.141 6.844 22.516 1 51.53 86 SER A CA 1
ATOM 673 C C . SER A 1 86 ? -10.023 7.234 21.328 1 51.53 86 SER A C 1
ATOM 675 O O . SER A 1 86 ? -10.883 8.109 21.453 1 51.53 86 SER A O 1
ATOM 677 N N . PRO A 1 87 ? -9.562 7.004 20.141 1 55.62 87 PRO A N 1
ATOM 678 C CA . PRO A 1 87 ? -10.523 7.23 19.062 1 55.62 87 PRO A CA 1
ATOM 679 C C . PRO A 1 87 ? -11.945 6.812 19.422 1 55.62 87 PRO A C 1
ATOM 681 O O . PRO A 1 87 ? -12.141 6.02 20.344 1 55.62 87 PRO A O 1
ATOM 684 N N . LYS A 1 88 ? -12.844 7.609 18.859 1 59.91 88 LYS A N 1
ATOM 685 C CA . LYS A 1 88 ? -14.234 7.176 18.969 1 59.91 88 LYS A CA 1
ATOM 686 C C . LYS A 1 88 ? -14.383 5.707 18.594 1 59.91 88 LYS A C 1
ATOM 688 O O . LYS A 1 88 ? -13.703 5.227 17.688 1 59.91 88 LYS A O 1
ATOM 693 N N . ALA A 1 89 ? -14.898 4.902 19.469 1 53.44 89 ALA A N 1
ATOM 694 C CA . ALA A 1 89 ? -15.172 3.48 19.281 1 53.44 89 ALA A CA 1
ATOM 695 C C . ALA A 1 89 ? -15.664 3.199 17.859 1 53.44 89 ALA A C 1
ATOM 697 O O . ALA A 1 89 ? -15.398 2.131 17.312 1 53.44 89 ALA A O 1
ATOM 698 N N . SER A 1 90 ? -16.234 4.324 17.344 1 66.38 90 SER A N 1
ATOM 699 C CA . SER A 1 90 ? -16.969 4.086 16.109 1 66.38 90 SER A CA 1
ATOM 700 C C . SER A 1 90 ? -16.203 4.629 14.898 1 66.38 90 SER A C 1
ATOM 702 O O . SER A 1 90 ? -16.75 4.727 13.805 1 66.38 90 SER A O 1
ATOM 704 N N . PHE A 1 91 ? -14.953 4.793 15.102 1 82.38 91 PHE A N 1
ATOM 705 C CA . PHE A 1 91 ? -14.195 5.41 14.016 1 82.38 91 PHE A CA 1
ATOM 706 C C . PHE A 1 91 ? -13.977 4.422 12.875 1 82.38 91 PHE A C 1
ATOM 708 O O . PHE A 1 91 ? -13.484 3.312 13.102 1 82.38 91 PHE A O 1
ATOM 715 N N . ASN A 1 92 ? -14.469 4.867 11.688 1 85.62 92 ASN A N 1
ATOM 716 C CA . ASN A 1 92 ? -14.266 4.117 10.453 1 85.62 92 ASN A CA 1
ATOM 717 C C . ASN A 1 92 ? -13.352 4.863 9.492 1 85.62 92 ASN A C 1
ATOM 719 O O . ASN A 1 92 ? -13.781 5.805 8.828 1 85.62 92 ASN A O 1
ATOM 723 N N . PRO A 1 93 ? -12.117 4.414 9.461 1 91.44 93 PRO A N 1
ATOM 724 C CA . PRO A 1 93 ? -11.195 5.117 8.57 1 91.44 93 PRO A CA 1
ATOM 725 C C . PRO A 1 93 ? -11.508 4.887 7.094 1 91.44 93 PRO A C 1
ATOM 727 O O . PRO A 1 93 ? -11.906 3.787 6.707 1 91.44 93 PRO A O 1
ATOM 730 N N . PRO A 1 94 ? -11.336 5.93 6.281 1 93.88 94 PRO A N 1
ATOM 731 C CA . PRO A 1 94 ? -11.5 5.766 4.832 1 93.88 94 PRO A CA 1
ATOM 732 C C . PRO A 1 94 ? -10.312 5.055 4.184 1 93.88 94 PRO A C 1
ATOM 734 O O . PRO A 1 94 ? -9.555 5.672 3.428 1 93.88 94 PRO A O 1
ATOM 737 N N . LEU A 1 95 ? -10.242 3.762 4.359 1 94.62 95 LEU A N 1
ATOM 738 C CA . LEU A 1 95 ? -9.07 2.949 4.027 1 94.62 95 LEU A CA 1
ATOM 739 C C . LEU A 1 95 ? -8.766 3.023 2.537 1 94.62 95 LEU A C 1
ATOM 741 O O . LEU A 1 95 ? -7.605 3.17 2.145 1 94.62 95 LEU A O 1
ATOM 745 N N . CYS A 1 96 ? -9.75 2.939 1.654 1 94.75 96 CYS A N 1
ATOM 746 C CA . CYS A 1 96 ? -9.523 2.943 0.214 1 94.75 96 CYS A CA 1
ATOM 747 C C . CYS A 1 96 ? -8.938 4.277 -0.242 1 94.75 96 CYS A C 1
ATOM 749 O O . CYS A 1 96 ? -8.078 4.312 -1.12 1 94.75 96 CYS A O 1
ATOM 751 N N . THR A 1 97 ? -9.445 5.352 0.352 1 96.19 97 THR A N 1
ATOM 752 C CA . THR A 1 97 ? -8.883 6.664 0.043 1 96.19 97 THR A CA 1
ATOM 753 C C . THR A 1 97 ? -7.426 6.746 0.486 1 96.19 97 THR A C 1
ATOM 755 O O . THR A 1 97 ? -6.578 7.25 -0.25 1 96.19 97 THR A O 1
ATOM 758 N N . LEU A 1 98 ? -7.113 6.246 1.654 1 97.19 98 LEU A N 1
ATOM 759 C CA . LEU A 1 98 ? -5.75 6.27 2.174 1 97.19 98 LEU A CA 1
ATOM 760 C C . LEU A 1 98 ? -4.812 5.48 1.267 1 97.19 98 LEU A C 1
ATOM 762 O O . LEU A 1 98 ? -3.709 5.938 0.958 1 97.19 98 LEU A O 1
ATOM 766 N N . LYS A 1 99 ? -5.27 4.34 0.831 1 95.88 99 LYS A N 1
ATOM 767 C CA . LYS A 1 99 ? -4.449 3.496 -0.035 1 95.88 99 LYS A CA 1
ATOM 768 C C . LYS A 1 99 ? -4.188 4.176 -1.375 1 95.88 99 LYS A C 1
ATOM 770 O O . LYS A 1 99 ? -3.084 4.094 -1.914 1 95.88 99 LYS A O 1
ATOM 775 N N . ARG A 1 100 ? -5.176 4.805 -1.868 1 95.88 100 ARG A N 1
ATOM 776 C CA . ARG A 1 100 ? -5.031 5.508 -3.139 1 95.88 100 ARG A CA 1
ATOM 777 C C . ARG A 1 100 ? -4.016 6.641 -3.025 1 95.88 100 ARG A C 1
ATOM 779 O O . ARG A 1 100 ? -3.178 6.816 -3.91 1 95.88 100 ARG A O 1
ATOM 786 N N . ILE A 1 101 ? -4.125 7.398 -1.98 1 98 101 ILE A N 1
ATOM 787 C CA . ILE A 1 101 ? -3.213 8.516 -1.77 1 98 101 ILE A CA 1
ATOM 788 C C . ILE A 1 101 ? -1.8 7.988 -1.527 1 98 101 ILE A C 1
ATOM 790 O O . ILE A 1 101 ? -0.825 8.555 -2.031 1 98 101 ILE A O 1
ATOM 794 N N . SER A 1 102 ? -1.728 6.93 -0.741 1 97.06 102 SER A N 1
ATOM 795 C CA . SER A 1 102 ? -0.428 6.305 -0.521 1 97.06 102 SER A CA 1
ATOM 796 C C . SER A 1 102 ? 0.213 5.883 -1.84 1 97.06 102 SER A C 1
ATOM 798 O O . SER A 1 102 ? 1.405 6.109 -2.057 1 97.06 102 SER A O 1
ATOM 800 N N . GLY A 1 103 ? -0.566 5.27 -2.686 1 95.5 103 GLY A N 1
ATOM 801 C CA . GLY A 1 103 ? -0.071 4.848 -3.986 1 95.5 103 GLY A CA 1
ATOM 802 C C . GLY A 1 103 ? 0.417 6.004 -4.84 1 95.5 103 GLY A C 1
ATOM 803 O O . GLY A 1 103 ? 1.359 5.852 -5.621 1 95.5 103 GLY A O 1
ATOM 804 N N . GLU A 1 104 ? -0.173 7.129 -4.684 1 96.12 104 GLU A N 1
ATOM 805 C CA . GLU A 1 104 ? 0.208 8.312 -5.449 1 96.12 104 GLU A CA 1
ATOM 806 C C . GLU A 1 104 ? 1.589 8.812 -5.039 1 96.12 104 GLU A C 1
ATOM 808 O O . GLU A 1 104 ? 2.305 9.406 -5.848 1 96.12 104 GLU A O 1
ATOM 813 N N . MET A 1 105 ? 1.971 8.539 -3.846 1 97.25 105 MET A N 1
ATOM 814 C CA . MET A 1 105 ? 3.195 9.125 -3.303 1 97.25 105 MET A CA 1
ATOM 815 C C . MET A 1 105 ? 4.367 8.156 -3.447 1 97.25 105 MET A C 1
ATOM 817 O O . MET A 1 105 ? 5.523 8.555 -3.307 1 97.25 105 MET A O 1
ATOM 821 N N . GLN A 1 106 ? 4.078 6.957 -3.721 1 94.62 106 GLN A N 1
ATOM 822 C CA . GLN A 1 106 ? 5.117 5.938 -3.621 1 94.62 106 GLN A CA 1
ATOM 823 C C . GLN A 1 106 ? 5.883 5.801 -4.934 1 94.62 106 GLN A C 1
ATOM 825 O O . GLN A 1 106 ? 5.301 5.934 -6.012 1 94.62 106 GLN A O 1
ATOM 830 N N . CYS A 1 107 ? 7.168 5.562 -4.82 1 93.44 107 CYS A N 1
ATOM 831 C CA . CYS A 1 107 ? 8.062 5.172 -5.906 1 93.44 107 CYS A CA 1
ATOM 832 C C . CYS A 1 107 ? 8.141 6.262 -6.969 1 93.44 107 CYS A C 1
ATOM 834 O O . CYS A 1 107 ? 8.008 5.98 -8.164 1 93.44 107 CYS A O 1
ATOM 836 N N . LYS A 1 108 ? 8.297 7.453 -6.484 1 94.38 108 LYS A N 1
ATOM 837 C CA . LYS A 1 108 ? 8.43 8.609 -7.371 1 94.38 108 LYS A CA 1
ATOM 838 C C . LYS A 1 108 ? 9.883 9.086 -7.434 1 94.38 108 LYS A C 1
ATOM 840 O O . LYS A 1 108 ? 10.656 8.867 -6.496 1 94.38 108 LYS A O 1
ATOM 845 N N . THR A 1 109 ? 10.227 9.664 -8.531 1 94.31 109 THR A N 1
ATOM 846 C CA . THR A 1 109 ? 11.555 10.258 -8.664 1 94.31 109 THR A CA 1
ATOM 847 C C . THR A 1 109 ? 11.664 11.523 -7.82 1 94.31 109 THR A C 1
ATOM 849 O O . THR A 1 109 ? 10.711 12.289 -7.715 1 94.31 109 THR A O 1
ATOM 852 N N . PRO A 1 110 ? 12.875 11.727 -7.238 1 96.06 110 PRO A N 1
ATOM 853 C CA . PRO A 1 110 ? 13.07 12.945 -6.445 1 96.06 110 PRO A CA 1
ATOM 854 C C . PRO A 1 110 ? 12.984 14.211 -7.289 1 96.06 110 PRO A C 1
ATOM 856 O O . PRO A 1 110 ? 13.227 14.172 -8.5 1 96.06 110 PRO A O 1
ATOM 859 N N . GLY A 1 111 ? 12.609 15.336 -6.652 1 95.88 111 GLY A N 1
ATOM 860 C CA . GLY A 1 111 ? 12.57 16.625 -7.316 1 95.88 111 GLY A CA 1
ATOM 861 C C . GLY A 1 111 ? 11.391 17.484 -6.895 1 95.88 111 GLY A C 1
ATOM 862 O O . GLY A 1 111 ? 10.32 16.953 -6.578 1 95.88 111 GLY A O 1
ATOM 863 N N . GLU A 1 112 ? 11.57 18.766 -6.988 1 96.31 112 GLU A N 1
ATOM 864 C CA . GLU A 1 112 ? 10.531 19.703 -6.586 1 96.31 112 GLU A CA 1
ATOM 865 C C . GLU A 1 112 ? 9.367 19.688 -7.566 1 96.31 112 GLU A C 1
ATOM 867 O O . GLU A 1 112 ? 8.203 19.781 -7.164 1 96.31 112 GLU A O 1
ATOM 872 N N . GLU A 1 113 ? 9.672 19.609 -8.789 1 96 113 GLU A N 1
A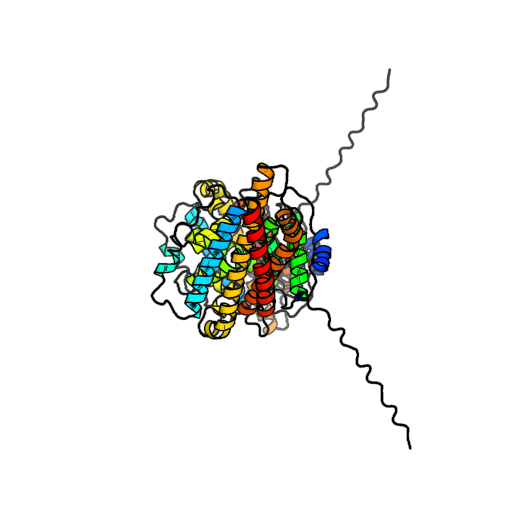TOM 873 C CA . GLU A 1 113 ? 8.633 19.609 -9.812 1 96 113 GLU A CA 1
ATOM 874 C C . GLU A 1 113 ? 7.762 18.359 -9.711 1 96 113 GLU A C 1
ATOM 876 O O . GLU A 1 113 ? 6.539 18.438 -9.859 1 96 113 GLU A O 1
ATOM 881 N N . ILE A 1 114 ? 8.445 17.297 -9.477 1 97.12 114 ILE A N 1
ATOM 882 C CA . ILE A 1 114 ? 7.711 16.047 -9.32 1 97.12 114 ILE A CA 1
ATOM 883 C C . ILE A 1 114 ? 6.859 16.094 -8.055 1 97.12 114 ILE A C 1
ATOM 885 O O . ILE A 1 114 ? 5.703 15.664 -8.055 1 97.12 114 ILE A O 1
ATOM 889 N N . ALA A 1 115 ? 7.418 16.625 -6.996 1 97.75 115 ALA A N 1
ATOM 890 C CA . ALA A 1 115 ? 6.66 16.781 -5.758 1 97.75 115 ALA A CA 1
ATOM 891 C C . ALA A 1 115 ? 5.414 17.625 -5.98 1 97.75 115 ALA A C 1
ATOM 893 O O . ALA A 1 115 ? 4.34 17.328 -5.461 1 97.75 115 ALA A O 1
ATOM 894 N N . HIS A 1 116 ? 5.531 18.688 -6.766 1 97.56 116 HIS A N 1
ATOM 895 C CA . HIS A 1 116 ? 4.402 19.547 -7.102 1 97.56 116 HIS A CA 1
ATOM 896 C C . HIS A 1 116 ? 3.34 18.766 -7.879 1 97.56 116 HIS A C 1
ATOM 898 O O . HIS A 1 116 ? 2.15 18.859 -7.562 1 97.56 116 HIS A O 1
ATOM 904 N N . LYS A 1 117 ? 3.738 18.047 -8.867 1 97.75 117 LYS A N 1
ATOM 905 C CA . LYS A 1 117 ? 2.807 17.281 -9.68 1 97.75 117 LYS A CA 1
ATOM 906 C C . LYS A 1 117 ? 2.037 16.266 -8.828 1 97.75 117 LYS A C 1
ATOM 908 O O . LYS A 1 117 ? 0.828 16.094 -9 1 97.75 117 LYS A O 1
ATOM 913 N N . ILE A 1 118 ? 2.729 15.586 -7.961 1 98.44 118 ILE A N 1
ATOM 914 C CA . ILE A 1 118 ? 2.102 14.617 -7.07 1 98.44 118 ILE A CA 1
ATOM 915 C C . ILE A 1 118 ? 1.122 15.328 -6.141 1 98.44 118 ILE A C 1
ATOM 917 O O . ILE A 1 118 ? 0.016 14.836 -5.898 1 98.44 118 ILE A O 1
ATOM 921 N N . THR A 1 119 ? 1.567 16.453 -5.621 1 98.56 119 THR A N 1
ATOM 922 C CA . THR A 1 119 ? 0.701 17.25 -4.754 1 98.56 119 THR A CA 1
ATOM 923 C C . THR A 1 119 ? -0.593 17.625 -5.473 1 98.56 119 THR A C 1
ATOM 925 O O . THR A 1 119 ? -1.684 17.469 -4.914 1 98.56 119 THR A O 1
ATOM 928 N N . MET A 1 120 ? -0.461 18.078 -6.703 1 98.31 120 MET A N 1
ATOM 929 C CA . MET A 1 120 ? -1.637 18.422 -7.492 1 98.31 120 MET A CA 1
ATOM 930 C C . MET A 1 120 ? -2.514 17.203 -7.738 1 98.31 120 MET A C 1
ATOM 932 O O . MET A 1 120 ? -3.742 17.297 -7.691 1 98.31 120 MET A O 1
ATOM 936 N N . SER A 1 121 ? -1.935 16.094 -8 1 98.25 121 SER A N 1
ATOM 937 C CA . SER A 1 121 ? -2.672 14.844 -8.195 1 98.25 121 SER A CA 1
ATOM 938 C C . SER A 1 121 ? -3.459 14.469 -6.949 1 98.25 121 SER A C 1
ATOM 940 O O . SER A 1 121 ? -4.617 14.047 -7.039 1 98.25 121 SER A O 1
ATOM 942 N N . ILE A 1 122 ? -2.838 14.586 -5.789 1 98.62 122 ILE A N 1
ATOM 943 C CA . ILE A 1 122 ? -3.484 14.273 -4.52 1 98.62 122 ILE A CA 1
ATOM 944 C C . ILE A 1 122 ? -4.672 15.211 -4.297 1 98.62 122 ILE A C 1
ATOM 946 O O . ILE A 1 122 ? -5.766 14.758 -3.949 1 98.62 122 ILE A O 1
ATOM 950 N N . LEU A 1 123 ? -4.457 16.484 -4.562 1 98.31 123 LEU A N 1
ATOM 951 C CA . LEU A 1 123 ? -5.527 17.469 -4.391 1 98.31 123 LEU A CA 1
ATOM 952 C C . LEU A 1 123 ? -6.691 17.172 -5.328 1 98.31 123 LEU A C 1
ATOM 954 O O . LEU A 1 123 ? -7.855 17.297 -4.945 1 98.31 123 LEU A O 1
ATOM 958 N N . ASN A 1 124 ? -6.395 16.734 -6.496 1 97.56 124 ASN A N 1
ATOM 959 C CA . ASN A 1 124 ? -7.449 16.375 -7.441 1 97.56 124 ASN A CA 1
ATOM 960 C C . ASN A 1 124 ? -8.219 15.148 -6.973 1 97.56 124 ASN A C 1
ATOM 962 O O . ASN A 1 124 ? -9.445 15.094 -7.102 1 97.56 124 ASN A O 1
ATOM 966 N N . LYS A 1 125 ? -7.535 14.172 -6.477 1 96.56 125 LYS A N 1
ATOM 967 C CA . LYS A 1 125 ? -8.164 12.945 -6.008 1 96.56 125 LYS A CA 1
ATOM 968 C C . LYS A 1 125 ? -9.055 13.211 -4.797 1 96.56 125 LYS A C 1
ATOM 970 O O . LYS A 1 125 ? -10.008 12.469 -4.543 1 96.56 125 LYS A O 1
ATOM 975 N N . LEU A 1 126 ? -8.664 14.211 -4.078 1 97.06 126 LEU A N 1
ATOM 976 C CA . LEU A 1 126 ? -9.398 14.547 -2.863 1 97.06 126 LEU A CA 1
ATOM 977 C C . LEU A 1 126 ? -10.273 15.773 -3.082 1 97.06 126 LEU A C 1
ATOM 979 O O . LEU A 1 126 ? -10.555 16.516 -2.139 1 97.06 126 LEU A O 1
ATOM 983 N N . SER A 1 127 ? -10.68 16.016 -4.25 1 96.19 127 SER A N 1
ATOM 984 C CA . SER A 1 127 ? -11.32 17.266 -4.68 1 96.19 127 SER A CA 1
ATOM 985 C C . SER A 1 127 ? -12.57 17.547 -3.857 1 96.19 127 SER A C 1
ATOM 987 O O . SER A 1 127 ? -12.852 18.703 -3.537 1 96.19 127 SER A O 1
ATOM 989 N N . GLY A 1 128 ? -13.258 16.531 -3.426 1 94.44 128 GLY A N 1
ATOM 990 C CA . GLY A 1 128 ? -14.539 16.719 -2.766 1 94.44 128 GLY A CA 1
ATOM 991 C C . GLY A 1 128 ? -14.414 16.906 -1.267 1 94.44 128 GLY A C 1
ATOM 992 O O . GLY A 1 128 ? -15.414 17.141 -0.582 1 94.44 128 GLY A O 1
ATOM 993 N N . TYR A 1 129 ? -13.266 16.812 -0.737 1 95.12 129 TYR A N 1
ATOM 994 C CA . TYR A 1 129 ? -13.023 16.953 0.694 1 95.12 129 TYR A CA 1
ATOM 995 C C . TYR A 1 129 ? -12.68 18.406 1.044 1 95.12 129 TYR A C 1
ATOM 997 O O . TYR A 1 129 ? -12.227 19.172 0.186 1 95.12 129 TYR A O 1
ATOM 1005 N N . SER A 1 130 ? -12.914 18.812 2.268 1 94.69 130 SER A N 1
ATOM 1006 C CA . SER A 1 130 ? -12.445 20.109 2.762 1 94.69 130 SER A CA 1
ATOM 1007 C C . SER A 1 130 ? -10.922 20.172 2.805 1 94.69 130 SER A C 1
ATOM 1009 O O . SER A 1 130 ? -10.258 19.125 2.77 1 94.69 130 SER A O 1
ATOM 1011 N N . TRP A 1 131 ? -10.367 21.312 2.869 1 95.69 131 TRP A N 1
ATOM 1012 C CA . TRP A 1 131 ? -8.922 21.484 2.785 1 95.69 131 TRP A CA 1
ATOM 1013 C C . TRP A 1 131 ? -8.227 20.828 3.965 1 95.69 131 TRP A C 1
ATOM 1015 O O . TRP A 1 131 ? -7.188 20.172 3.797 1 95.69 131 TRP A O 1
ATOM 1025 N N . ASP A 1 132 ? -8.766 21 5.176 1 95.62 132 ASP A N 1
ATOM 1026 C CA . ASP A 1 132 ? -8.172 20.328 6.332 1 95.62 132 ASP A CA 1
ATOM 1027 C C . ASP A 1 132 ? -8.227 18.812 6.184 1 95.62 132 ASP A C 1
ATOM 1029 O O . ASP A 1 132 ? -7.258 18.125 6.5 1 95.62 132 ASP A O 1
ATOM 1033 N N . ALA A 1 133 ? -9.359 18.328 5.645 1 96.69 133 ALA A N 1
ATOM 1034 C CA . ALA A 1 133 ? -9.516 16.891 5.41 1 96.69 133 ALA A CA 1
ATOM 1035 C C . ALA A 1 133 ? -8.484 16.391 4.41 1 96.69 133 ALA A C 1
ATOM 1037 O O . ALA A 1 133 ? -7.93 15.297 4.578 1 96.69 133 ALA A O 1
ATOM 1038 N N . LYS A 1 134 ? -8.195 17.156 3.355 1 97.81 134 LYS A N 1
ATOM 1039 C CA . LYS A 1 134 ? -7.191 16.797 2.365 1 97.81 134 LYS A CA 1
ATOM 1040 C C . LYS A 1 134 ? -5.824 16.609 3.014 1 97.81 134 LYS A C 1
ATOM 1042 O O . LYS A 1 134 ? -5.117 15.641 2.713 1 97.81 134 LYS A O 1
ATOM 1047 N N . ALA A 1 135 ? -5.488 17.516 3.875 1 98.44 135 ALA A N 1
ATOM 1048 C CA . ALA A 1 135 ? -4.195 17.469 4.555 1 98.44 135 ALA A CA 1
ATOM 1049 C C . ALA A 1 135 ? -4.109 16.25 5.477 1 98.44 135 ALA A C 1
ATOM 1051 O O . ALA A 1 135 ? -3.113 15.523 5.465 1 98.44 135 ALA A O 1
ATOM 1052 N N . VAL A 1 136 ? -5.195 16.016 6.227 1 98.38 136 VAL A N 1
ATOM 1053 C CA . VAL A 1 136 ? -5.191 14.93 7.207 1 98.38 136 VAL A CA 1
ATOM 1054 C C . VAL A 1 136 ? -5.18 13.578 6.488 1 98.38 136 VAL A C 1
ATOM 1056 O O . VAL A 1 136 ? -4.496 12.648 6.914 1 98.38 136 VAL A O 1
ATOM 1059 N N . LEU A 1 137 ? -5.938 13.484 5.422 1 98.5 137 LEU A N 1
ATOM 1060 C CA . LEU A 1 137 ? -5.949 12.25 4.633 1 98.5 137 LEU A CA 1
ATOM 1061 C C . LEU A 1 137 ? -4.559 11.953 4.082 1 98.5 137 LEU A C 1
ATOM 1063 O O . LEU A 1 137 ? -4.109 10.805 4.117 1 98.5 137 LEU A O 1
ATOM 1067 N N . THR A 1 138 ? -3.893 12.945 3.59 1 98.88 138 THR A N 1
ATOM 1068 C CA . THR A 1 138 ? -2.551 12.773 3.047 1 98.88 138 THR A CA 1
ATOM 1069 C C . THR A 1 138 ? -1.574 12.352 4.141 1 98.88 138 THR A C 1
ATOM 1071 O O . THR A 1 138 ? -0.764 11.445 3.945 1 98.88 138 THR A O 1
ATOM 1074 N N . LEU A 1 139 ? -1.685 13 5.281 1 98.88 139 LEU A N 1
ATOM 1075 C CA . LEU A 1 139 ? -0.829 12.672 6.414 1 98.88 139 LEU A CA 1
ATOM 1076 C C . LEU A 1 139 ? -1.055 11.227 6.859 1 98.88 139 LEU A C 1
ATOM 1078 O O . LEU A 1 139 ? -0.099 10.508 7.156 1 98.88 139 LEU A O 1
ATOM 1082 N N . ALA A 1 140 ? -2.342 10.891 6.969 1 98.5 140 ALA A N 1
ATOM 1083 C CA . ALA A 1 140 ? -2.689 9.547 7.41 1 98.5 140 ALA A CA 1
ATOM 1084 C C . ALA A 1 140 ? -2.15 8.492 6.441 1 98.5 140 ALA A C 1
ATOM 1086 O O . ALA A 1 140 ? -1.679 7.438 6.867 1 98.5 140 ALA A O 1
ATOM 1087 N N . ALA A 1 141 ? -2.246 8.758 5.16 1 98.56 141 ALA A N 1
ATOM 1088 C CA . ALA A 1 141 ? -1.699 7.848 4.16 1 98.56 141 ALA A CA 1
ATOM 1089 C C . ALA A 1 141 ? -0.193 7.672 4.34 1 98.56 141 ALA A C 1
ATOM 1091 O O . ALA A 1 141 ? 0.322 6.555 4.277 1 98.56 141 ALA A O 1
ATOM 1092 N N . PHE A 1 142 ? 0.494 8.742 4.559 1 98.75 142 PHE A N 1
ATOM 1093 C CA . PHE A 1 142 ? 1.929 8.703 4.816 1 98.75 142 PHE A CA 1
ATOM 1094 C C . PHE A 1 142 ? 2.223 7.957 6.117 1 98.75 142 PHE A C 1
ATOM 1096 O O . PHE A 1 142 ? 3.158 7.16 6.184 1 98.75 142 PHE A O 1
ATOM 1103 N N . ALA A 1 143 ? 1.438 8.258 7.129 1 98.44 143 ALA A N 1
ATOM 1104 C CA . ALA A 1 143 ? 1.617 7.621 8.43 1 98.44 143 ALA A CA 1
ATOM 1105 C C . ALA A 1 143 ? 1.495 6.105 8.328 1 98.44 143 ALA A C 1
ATOM 1107 O O . ALA A 1 143 ? 2.225 5.367 8.992 1 98.44 143 ALA A O 1
ATOM 1108 N N . LEU A 1 144 ? 0.613 5.625 7.5 1 97.12 144 LEU A N 1
ATOM 1109 C CA . LEU A 1 144 ? 0.422 4.191 7.312 1 97.12 144 LEU A CA 1
ATOM 1110 C C . LEU A 1 144 ? 1.696 3.537 6.793 1 97.12 144 LEU A C 1
ATOM 1112 O O . LEU A 1 144 ? 2.143 2.523 7.336 1 97.12 144 LEU A O 1
ATOM 1116 N N . ASP A 1 145 ? 2.248 4.105 5.793 1 96.25 145 ASP A N 1
ATOM 1117 C CA . ASP A 1 145 ? 3.451 3.541 5.188 1 96.25 145 ASP A CA 1
ATOM 1118 C C . ASP A 1 145 ? 4.648 3.662 6.129 1 96.25 145 ASP A C 1
ATOM 1120 O O . ASP A 1 145 ? 5.414 2.711 6.297 1 96.25 145 ASP A O 1
ATOM 1124 N N . PHE A 1 146 ? 4.766 4.832 6.723 1 97.31 146 PHE A N 1
ATOM 1125 C CA . PHE A 1 146 ? 5.883 5.113 7.613 1 97.31 146 PHE A CA 1
ATOM 1126 C C . PHE A 1 146 ? 5.801 4.25 8.867 1 97.31 146 PHE A C 1
ATOM 1128 O O . PHE A 1 146 ? 6.797 3.654 9.281 1 97.31 146 PHE A O 1
ATOM 1135 N N . GLY A 1 147 ? 4.602 4.191 9.422 1 96.69 147 GLY A N 1
ATOM 1136 C CA . GLY A 1 147 ? 4.379 3.379 10.602 1 96.69 147 GLY A CA 1
ATOM 1137 C C . GLY A 1 147 ? 4.586 1.896 10.352 1 96.69 147 GLY A C 1
ATOM 1138 O O . GLY A 1 147 ? 5.188 1.202 11.18 1 96.69 147 GLY A O 1
ATOM 1139 N N . ASP A 1 148 ? 4.055 1.424 9.273 1 95.75 148 ASP A N 1
ATOM 1140 C CA . ASP A 1 148 ? 4.211 0.022 8.898 1 95.75 148 ASP A CA 1
ATOM 1141 C C . ASP A 1 148 ? 5.688 -0.353 8.781 1 95.75 148 ASP A C 1
ATOM 1143 O O . ASP A 1 148 ? 6.102 -1.418 9.242 1 95.75 148 ASP A O 1
ATOM 1147 N N . PHE A 1 149 ? 6.469 0.473 8.133 1 95.38 149 PHE A N 1
ATOM 1148 C CA . PHE A 1 149 ? 7.891 0.209 7.941 1 95.38 149 PHE A CA 1
ATOM 1149 C C . PHE A 1 149 ? 8.602 0.085 9.281 1 95.38 149 PHE A C 1
ATOM 1151 O O . PHE A 1 149 ? 9.336 -0.877 9.516 1 95.38 149 PHE A O 1
ATOM 1158 N N . TRP A 1 150 ? 8.391 1.007 10.078 1 94.06 150 TRP A N 1
ATOM 1159 C CA . TRP A 1 150 ? 9.164 1.04 11.312 1 94.06 150 TRP A CA 1
ATOM 1160 C C . TRP A 1 150 ? 8.633 0.018 12.312 1 94.06 150 TRP A C 1
ATOM 1162 O O . TRP A 1 150 ? 9.383 -0.459 13.172 1 94.06 150 TRP A O 1
ATOM 1172 N N . LEU A 1 151 ? 7.293 -0.315 12.242 1 94.38 151 LEU A N 1
ATOM 1173 C CA . LEU A 1 151 ? 6.809 -1.466 13 1 94.38 151 LEU A CA 1
ATOM 1174 C C . LEU A 1 151 ? 7.582 -2.727 12.625 1 94.38 151 LEU A C 1
ATOM 1176 O O . LEU A 1 151 ? 8.031 -3.467 13.5 1 94.38 151 LEU A O 1
ATOM 1180 N N . LEU A 1 152 ? 7.742 -2.963 11.352 1 94.38 152 LEU A N 1
ATOM 1181 C CA . LEU A 1 152 ? 8.484 -4.125 10.875 1 94.38 152 LEU A CA 1
ATOM 1182 C C . LEU A 1 152 ? 9.945 -4.051 11.289 1 94.38 152 LEU A C 1
ATOM 1184 O O . LEU A 1 152 ? 10.555 -5.074 11.617 1 94.38 152 LEU A O 1
ATOM 1188 N N . ALA A 1 153 ? 10.492 -2.84 11.211 1 91.56 153 ALA A N 1
ATOM 1189 C CA . ALA A 1 153 ? 11.883 -2.654 11.641 1 91.56 153 ALA A CA 1
ATOM 1190 C C . ALA A 1 153 ? 12.062 -3.045 13.102 1 91.56 153 ALA A C 1
ATOM 1192 O O . ALA A 1 153 ? 13.109 -3.58 13.484 1 91.56 153 ALA A O 1
ATOM 1193 N N . GLN A 1 154 ? 11.094 -2.771 13.898 1 89.19 154 GLN A N 1
ATOM 1194 C CA . GLN A 1 154 ? 11.133 -3.102 15.32 1 89.19 154 GLN A CA 1
ATOM 1195 C C . GLN A 1 154 ? 10.984 -4.605 15.539 1 89.19 154 GLN A C 1
ATOM 1197 O O . GLN A 1 154 ? 11.578 -5.164 16.469 1 89.19 154 GLN A O 1
ATOM 1202 N N . LEU A 1 155 ? 10.227 -5.266 14.695 1 90.12 155 LEU A N 1
ATOM 1203 C CA . LEU A 1 155 ? 9.914 -6.68 14.875 1 90.12 155 LEU A CA 1
ATOM 1204 C C . LEU A 1 155 ? 10.969 -7.555 14.203 1 90.12 155 LEU A C 1
ATOM 1206 O O . LEU A 1 155 ? 11.094 -8.742 14.531 1 90.12 155 LEU A O 1
ATOM 1210 N N . HIS A 1 156 ? 11.742 -7.035 13.344 1 83.62 156 HIS A N 1
ATOM 1211 C CA . HIS A 1 156 ? 12.648 -7.797 12.5 1 83.62 156 HIS A CA 1
ATOM 1212 C C . HIS A 1 156 ? 13.68 -8.555 13.336 1 83.62 156 HIS A C 1
ATOM 1214 O O . HIS A 1 156 ? 14.031 -9.688 13.016 1 83.62 156 HIS A O 1
ATOM 1220 N N . PRO A 1 157 ? 14.164 -7.926 14.367 1 81.19 157 PRO A N 1
ATOM 1221 C CA . PRO A 1 157 ? 15.148 -8.648 15.172 1 81.19 157 PRO A CA 1
ATOM 1222 C C . PRO A 1 157 ? 14.516 -9.719 16.062 1 81.19 157 PRO A C 1
ATOM 1224 O O . PRO A 1 157 ? 15.227 -10.547 16.641 1 81.19 157 PRO A O 1
ATOM 1227 N N . THR A 1 158 ? 13.211 -9.766 16.125 1 83.06 158 THR A N 1
ATOM 1228 C CA . THR A 1 158 ? 12.523 -10.734 16.953 1 83.06 158 THR A CA 1
ATOM 1229 C C . THR A 1 158 ? 12.32 -12.047 16.203 1 83.06 158 THR A C 1
ATOM 1231 O O . THR A 1 158 ? 12.742 -12.188 15.055 1 83.06 158 THR A O 1
ATOM 1234 N N . ASP A 1 159 ? 11.719 -13 16.844 1 84.12 159 ASP A N 1
ATOM 1235 C CA . ASP A 1 159 ? 11.508 -14.312 16.234 1 84.12 159 ASP A CA 1
ATOM 1236 C C . ASP A 1 159 ? 10.195 -14.352 15.461 1 84.12 159 ASP A C 1
ATOM 1238 O O . ASP A 1 159 ? 9.672 -15.438 15.18 1 84.12 159 ASP A O 1
ATOM 1242 N N . HIS A 1 160 ? 9.719 -13.258 15.156 1 88.06 160 HIS A N 1
ATOM 1243 C CA . HIS A 1 160 ? 8.477 -13.195 14.391 1 88.06 160 HIS A CA 1
ATOM 1244 C C . HIS A 1 160 ? 8.727 -13.43 12.906 1 88.06 160 HIS A C 1
ATOM 1246 O O . HIS A 1 160 ? 8.953 -12.477 12.156 1 88.06 160 HIS A O 1
ATOM 1252 N N . GLN A 1 161 ? 8.5 -14.633 12.453 1 90.06 161 GLN A N 1
ATOM 1253 C CA . GLN A 1 161 ? 8.898 -15.055 11.109 1 90.06 161 GLN A CA 1
ATOM 1254 C C . GLN A 1 161 ? 8.086 -14.328 10.047 1 90.06 161 GLN A C 1
ATOM 1256 O O . GLN A 1 161 ? 8.609 -13.977 8.984 1 90.06 161 GLN A O 1
ATOM 1261 N N . LEU A 1 162 ? 6.762 -14.188 10.305 1 93.88 162 LEU A N 1
ATOM 1262 C CA . LEU A 1 162 ? 5.926 -13.461 9.352 1 93.88 162 LEU A CA 1
ATOM 1263 C C . LEU A 1 162 ? 6.426 -12.031 9.18 1 93.88 162 LEU A C 1
ATOM 1265 O O . LEU A 1 162 ? 6.535 -11.539 8.055 1 93.88 162 LEU A O 1
ATOM 1269 N N . ALA A 1 163 ? 6.754 -11.336 10.305 1 93.56 163 ALA A N 1
ATOM 1270 C CA . ALA A 1 163 ? 7.285 -9.977 10.258 1 93.56 163 ALA A CA 1
ATOM 1271 C C . ALA A 1 163 ? 8.609 -9.93 9.492 1 93.56 163 ALA A C 1
ATOM 1273 O O . ALA A 1 163 ? 8.867 -8.984 8.742 1 93.56 163 ALA A O 1
ATOM 1274 N N . LYS A 1 164 ? 9.414 -10.906 9.641 1 91.62 164 LYS A N 1
ATOM 1275 C CA . LYS A 1 164 ? 10.703 -10.961 8.953 1 91.62 164 LYS A CA 1
ATOM 1276 C C . LYS A 1 164 ? 10.516 -11.086 7.445 1 91.62 164 LYS A C 1
ATOM 1278 O O . LYS A 1 164 ? 11.148 -10.359 6.676 1 91.62 164 LYS A O 1
ATOM 1283 N N . SER A 1 165 ? 9.656 -12.031 7.035 1 92.62 165 SER A N 1
ATOM 1284 C CA . SER A 1 165 ? 9.414 -12.234 5.613 1 92.62 165 SER A CA 1
ATOM 1285 C C . SER A 1 165 ? 8.789 -11.008 4.973 1 92.62 165 SER A C 1
ATOM 1287 O O . SER A 1 165 ? 9.203 -10.578 3.893 1 92.62 165 SER A O 1
ATOM 1289 N N . VAL A 1 166 ? 7.777 -10.414 5.637 1 95.06 166 VAL A N 1
ATOM 1290 C CA . VAL A 1 166 ? 7.148 -9.195 5.133 1 95.06 166 VAL A CA 1
ATOM 1291 C C . VAL A 1 166 ? 8.172 -8.07 5.086 1 95.06 166 VAL A C 1
ATOM 1293 O O . VAL A 1 166 ? 8.219 -7.305 4.117 1 95.06 166 VAL A O 1
ATOM 1296 N N . GLY A 1 167 ? 9.008 -7.973 6.156 1 93.81 167 GLY A N 1
ATOM 1297 C CA . GLY A 1 167 ? 10.039 -6.945 6.223 1 93.81 167 GLY A CA 1
ATOM 1298 C C . GLY A 1 167 ? 11.047 -7.047 5.094 1 93.81 167 GLY A C 1
ATOM 1299 O O . GLY A 1 167 ? 11.477 -6.027 4.551 1 93.81 167 GLY A O 1
ATOM 1300 N N . ILE A 1 168 ? 11.414 -8.219 4.715 1 92.69 168 ILE A N 1
ATOM 1301 C CA . ILE A 1 168 ? 12.367 -8.43 3.629 1 92.69 168 ILE A CA 1
ATOM 1302 C C . ILE A 1 168 ? 11.766 -7.941 2.312 1 92.69 168 ILE A C 1
ATOM 1304 O O . ILE A 1 168 ? 12.43 -7.246 1.541 1 92.69 168 ILE A O 1
ATOM 1308 N N . LEU A 1 169 ? 10.492 -8.258 2.023 1 94 169 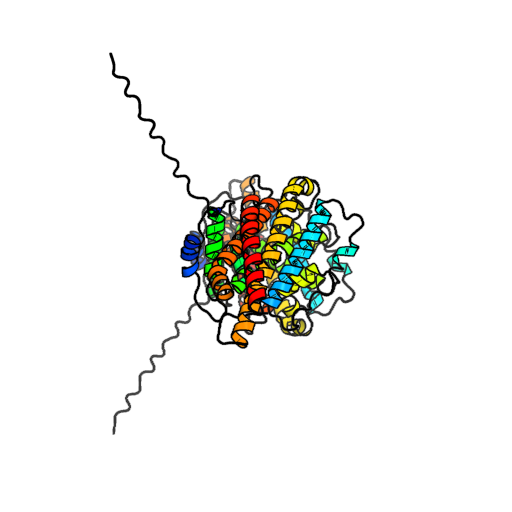LEU A N 1
ATOM 1309 C CA . LEU A 1 169 ? 9.844 -7.82 0.794 1 94 169 LEU A CA 1
ATOM 1310 C C . LEU A 1 169 ? 9.711 -6.305 0.761 1 94 169 LEU A C 1
ATOM 1312 O O . LEU A 1 169 ? 9.734 -5.695 -0.312 1 94 169 LEU A O 1
ATOM 1316 N N . LYS A 1 170 ? 9.602 -5.688 1.984 1 94.44 170 LYS A N 1
ATOM 1317 C CA . LYS A 1 170 ? 9.484 -4.234 2.066 1 94.44 170 LYS A CA 1
ATOM 1318 C C . LYS A 1 170 ? 10.859 -3.578 2.193 1 94.44 170 LYS A C 1
ATOM 1320 O O . LYS A 1 170 ? 10.961 -2.365 2.395 1 94.44 170 LYS A O 1
ATOM 1325 N N . ARG A 1 171 ? 11.953 -4.398 2.186 1 92.56 171 ARG A N 1
ATOM 1326 C CA . ARG A 1 171 ? 13.344 -3.963 2.211 1 92.56 171 ARG A CA 1
ATOM 1327 C C . ARG A 1 171 ? 13.68 -3.26 3.523 1 92.56 171 ARG A C 1
ATOM 1329 O O . ARG A 1 171 ? 14.469 -2.312 3.545 1 92.56 171 ARG A O 1
ATOM 1336 N N . VAL A 1 172 ? 13.102 -3.654 4.586 1 91.38 172 VAL A N 1
ATOM 1337 C CA . VAL A 1 172 ? 13.312 -3.086 5.914 1 91.38 172 VAL A CA 1
ATOM 1338 C C . VAL A 1 172 ? 14.781 -3.211 6.301 1 91.38 172 VAL A C 1
ATOM 1340 O O . VAL A 1 172 ? 15.375 -2.264 6.828 1 91.38 172 VAL A O 1
ATOM 1343 N N . PRO A 1 173 ? 15.492 -4.32 5.996 1 86.94 173 PRO A N 1
ATOM 1344 C CA . PRO A 1 173 ? 16.875 -4.477 6.426 1 86.94 173 PRO A CA 1
ATOM 1345 C C . PRO A 1 173 ? 17.812 -3.459 5.773 1 86.94 173 PRO A C 1
ATOM 1347 O O . PRO A 1 173 ? 18.891 -3.17 6.312 1 86.94 173 PRO A O 1
ATOM 1350 N N . ALA A 1 174 ? 17.391 -2.941 4.637 1 83.19 174 ALA A N 1
ATOM 1351 C CA . ALA A 1 174 ? 18.234 -1.967 3.938 1 83.19 174 ALA A CA 1
ATOM 1352 C C . ALA A 1 174 ? 18.484 -0.74 4.809 1 83.19 174 ALA A C 1
ATOM 1354 O O . ALA A 1 174 ? 19.531 -0.097 4.691 1 83.19 174 ALA A O 1
ATOM 1355 N N . ILE A 1 175 ? 17.594 -0.464 5.688 1 84.75 175 ILE A N 1
ATOM 1356 C CA . ILE A 1 175 ? 17.703 0.739 6.508 1 84.75 175 ILE A CA 1
ATOM 1357 C C . ILE A 1 175 ? 17.969 0.353 7.961 1 84.75 175 ILE A C 1
ATOM 1359 O O . ILE A 1 175 ? 18.734 1.025 8.656 1 84.75 175 ILE A O 1
ATOM 1363 N N . SER A 1 176 ? 17.438 -0.705 8.375 1 78.94 176 SER A N 1
ATOM 1364 C CA . SER A 1 176 ? 17.344 -0.957 9.812 1 78.94 176 SER A CA 1
ATOM 1365 C C . SER A 1 176 ? 18.562 -1.74 10.305 1 78.94 176 SER A C 1
ATOM 1367 O O . SER A 1 176 ? 18.828 -1.774 11.508 1 78.94 176 SER A O 1
ATOM 1369 N N . ARG A 1 177 ? 19.25 -2.332 9.438 1 75.31 177 ARG A N 1
ATOM 1370 C CA . ARG A 1 177 ? 20.438 -3.059 9.867 1 75.31 177 ARG A CA 1
ATOM 1371 C C . ARG A 1 177 ? 21.672 -2.152 9.875 1 75.31 177 ARG A C 1
ATOM 1373 O O . ARG A 1 177 ? 21.703 -1.147 9.156 1 75.31 177 ARG A O 1
ATOM 1380 N N . ARG A 1 178 ? 22.594 -2.396 10.648 1 68.88 178 ARG A N 1
ATOM 1381 C CA . ARG A 1 178 ? 23.734 -1.557 11.031 1 68.88 178 ARG A CA 1
ATOM 1382 C C . ARG A 1 178 ? 24.422 -0.969 9.812 1 68.88 178 ARG A C 1
ATOM 1384 O O . ARG A 1 178 ? 24.609 0.246 9.727 1 68.88 178 ARG A O 1
ATOM 1391 N N . PRO A 1 179 ? 24.797 -1.757 8.945 1 69 179 PRO A N 1
ATOM 1392 C CA . PRO A 1 179 ? 25.438 -0.924 7.934 1 69 179 PRO A CA 1
ATOM 1393 C C . PRO A 1 179 ? 24.5 0.099 7.312 1 69 179 PRO A C 1
ATOM 1395 O O . PRO A 1 179 ? 24.906 1.225 7.016 1 69 179 PRO A O 1
ATOM 1398 N N . GLY A 1 180 ? 23.391 -0.193 7.219 1 71.44 180 GLY A N 1
ATOM 1399 C CA . GLY A 1 180 ? 22.406 0.712 6.645 1 71.44 180 GLY A CA 1
ATOM 1400 C C . GLY A 1 180 ? 22.031 1.842 7.582 1 71.44 180 GLY A C 1
ATOM 1401 O O . GLY A 1 180 ? 21.922 2.996 7.16 1 71.44 180 GLY A O 1
ATOM 1402 N N . LEU A 1 181 ? 21.891 1.534 8.797 1 76.19 181 LEU A N 1
ATOM 1403 C CA . LEU A 1 181 ? 21.484 2.51 9.805 1 76.19 181 LEU A CA 1
ATOM 1404 C C . LEU A 1 181 ? 22.5 3.641 9.914 1 76.19 181 LEU A C 1
ATOM 1406 O O . LEU A 1 181 ? 22.125 4.812 9.992 1 76.19 181 LEU A O 1
ATOM 1410 N N . GLN A 1 182 ? 23.703 3.305 9.922 1 79 182 GLN A N 1
ATOM 1411 C CA . GLN A 1 182 ? 24.766 4.309 10.016 1 79 182 GLN A CA 1
ATOM 1412 C C . GLN A 1 182 ? 24.828 5.156 8.742 1 79 182 GLN A C 1
ATOM 1414 O O . GLN A 1 182 ? 24.984 6.379 8.82 1 79 182 GLN A O 1
ATOM 1419 N N . LYS A 1 183 ? 24.609 4.52 7.734 1 83.62 183 LYS A N 1
ATOM 1420 C CA . LYS A 1 183 ? 24.672 5.184 6.434 1 83.62 183 LYS A CA 1
ATOM 1421 C C . LYS A 1 183 ? 23.547 6.207 6.289 1 83.62 183 LYS A C 1
ATOM 1423 O O . LYS A 1 183 ? 23.75 7.285 5.727 1 83.62 183 LYS A O 1
ATOM 1428 N N . HIS A 1 184 ? 22.406 5.863 6.84 1 88 184 HIS A N 1
ATOM 1429 C CA . HIS A 1 184 ? 21.219 6.668 6.582 1 88 184 HIS A CA 1
ATOM 1430 C C . HIS A 1 184 ? 20.844 7.496 7.805 1 88 184 HIS A C 1
ATOM 1432 O O . HIS A 1 184 ? 19.797 8.148 7.816 1 88 184 HIS A O 1
ATOM 1438 N N . ARG A 1 185 ? 21.672 7.578 8.742 1 87.69 185 ARG A N 1
ATOM 1439 C CA . ARG A 1 185 ? 21.359 8.211 10.016 1 87.69 185 ARG A CA 1
ATOM 1440 C C . ARG A 1 185 ? 20.984 9.672 9.82 1 87.69 185 ARG A C 1
ATOM 1442 O O . ARG A 1 185 ? 19.938 10.125 10.32 1 87.69 185 ARG A O 1
ATOM 1449 N N . LYS A 1 186 ? 21.812 10.438 9.164 1 88.94 186 LYS A N 1
ATOM 1450 C CA . LYS A 1 186 ? 21.562 11.859 8.945 1 88.94 186 LYS A CA 1
ATOM 1451 C C . LYS A 1 186 ? 20.234 12.078 8.227 1 88.94 186 LYS A C 1
ATOM 1453 O O . LYS A 1 186 ? 19.453 12.953 8.602 1 88.94 186 LYS A O 1
ATOM 1458 N N . ALA A 1 187 ? 20.031 11.289 7.223 1 92.31 187 ALA A N 1
ATOM 1459 C CA . ALA A 1 187 ? 18.797 11.406 6.441 1 92.31 187 ALA A CA 1
ATOM 1460 C C . ALA A 1 187 ? 17.562 11.117 7.301 1 92.31 187 ALA A C 1
ATOM 1462 O O . ALA A 1 187 ? 16.531 11.773 7.145 1 92.31 187 ALA A O 1
ATOM 1463 N N . LEU A 1 188 ? 17.688 10.188 8.172 1 92.5 188 LEU A N 1
ATOM 1464 C CA . LEU A 1 188 ? 16.562 9.805 9.031 1 92.5 188 LEU A CA 1
ATOM 1465 C C . LEU A 1 188 ? 16.281 10.891 10.062 1 92.5 188 LEU A C 1
ATOM 1467 O O . LEU A 1 188 ? 15.117 11.164 10.383 1 92.5 188 LEU A O 1
ATOM 1471 N N . ILE A 1 189 ? 17.266 11.531 10.547 1 91.19 189 ILE A N 1
ATOM 1472 C CA . ILE A 1 189 ? 17.094 12.625 11.492 1 91.19 189 ILE A CA 1
ATOM 1473 C C . ILE A 1 189 ? 16.375 13.789 10.812 1 91.19 189 ILE A C 1
ATOM 1475 O O . ILE A 1 189 ? 15.453 14.375 11.375 1 91.19 189 ILE A O 1
ATOM 1479 N N . GLU A 1 190 ? 16.828 14.133 9.641 1 93.81 190 GLU A N 1
ATOM 1480 C CA . GLU A 1 190 ? 16.203 15.203 8.875 1 93.81 190 GLU A CA 1
ATOM 1481 C C . GLU A 1 190 ? 14.727 14.891 8.609 1 93.81 190 GLU A C 1
ATOM 1483 O O . GLU A 1 190 ? 13.883 15.789 8.664 1 93.81 190 GLU A O 1
ATOM 1488 N N . LEU A 1 191 ? 14.5 13.672 8.289 1 95.69 191 LEU A N 1
ATOM 1489 C CA . LEU A 1 191 ? 13.133 13.227 8.047 1 95.69 191 LEU A CA 1
ATOM 1490 C C . LEU A 1 191 ? 12.266 13.422 9.289 1 95.69 191 LEU A C 1
ATOM 1492 O O . LEU A 1 191 ? 11.156 13.953 9.195 1 95.69 191 LEU A O 1
ATOM 1496 N N . ASN A 1 192 ? 12.758 13.016 10.422 1 95.25 192 ASN A N 1
ATOM 1497 C CA . ASN A 1 192 ? 12.016 13.164 11.672 1 95.25 192 ASN A CA 1
ATOM 1498 C C . ASN A 1 192 ? 11.75 14.633 11.984 1 95.25 192 ASN A C 1
ATOM 1500 O O . ASN A 1 192 ? 10.688 14.977 12.508 1 95.25 192 ASN A O 1
ATOM 1504 N N . MET A 1 193 ? 12.672 15.477 11.68 1 96.06 193 MET A N 1
ATOM 1505 C CA . MET A 1 193 ? 12.508 16.906 11.922 1 96.06 193 MET A CA 1
ATOM 1506 C C . MET A 1 193 ? 11.391 17.484 11.047 1 96.06 193 MET A C 1
ATOM 1508 O O . MET A 1 193 ? 10.578 18.281 11.516 1 96.06 193 MET A O 1
ATOM 1512 N N . LEU A 1 194 ? 11.422 17.109 9.82 1 98.31 194 LEU A N 1
ATOM 1513 C CA . LEU A 1 194 ? 10.383 17.594 8.922 1 98.31 194 LEU A CA 1
ATOM 1514 C C . LEU A 1 194 ? 9.008 17.062 9.336 1 98.31 194 LEU A C 1
ATOM 1516 O O . LEU A 1 194 ? 8.016 17.781 9.266 1 98.31 194 LEU A O 1
ATOM 1520 N N . ILE A 1 195 ? 8.938 15.773 9.734 1 98.56 195 ILE A N 1
ATOM 1521 C CA . ILE A 1 195 ? 7.688 15.188 10.195 1 98.56 195 ILE A CA 1
ATOM 1522 C C . ILE A 1 195 ? 7.156 15.969 11.398 1 98.56 195 ILE A C 1
ATOM 1524 O O . ILE A 1 195 ? 5.957 16.25 11.484 1 98.56 195 ILE A O 1
ATOM 1528 N N . GLN A 1 196 ? 7.996 16.375 12.281 1 97.75 196 GLN A N 1
ATOM 1529 C CA . GLN A 1 196 ? 7.586 17.156 13.43 1 97.75 196 GLN A CA 1
ATOM 1530 C C . GLN A 1 196 ? 6.984 18.5 13 1 97.75 196 GLN A C 1
ATOM 1532 O O . GLN A 1 196 ? 5.969 18.938 13.539 1 97.75 196 GLN A O 1
ATOM 1537 N N . ALA A 1 197 ? 7.652 19.141 12.07 1 98.38 197 ALA A N 1
ATOM 1538 C CA . ALA A 1 197 ? 7.133 20.406 11.555 1 98.38 197 ALA A CA 1
ATOM 1539 C C . ALA A 1 197 ? 5.766 20.219 10.906 1 98.38 197 ALA A C 1
ATOM 1541 O O . ALA A 1 197 ? 4.875 21.047 11.047 1 98.38 197 ALA A O 1
ATOM 1542 N N . ILE A 1 198 ? 5.617 19.141 10.18 1 98.88 198 ILE A N 1
ATOM 1543 C CA . ILE A 1 198 ? 4.355 18.812 9.531 1 98.88 198 ILE A CA 1
ATOM 1544 C C . ILE A 1 198 ? 3.26 18.625 10.578 1 98.88 198 ILE A C 1
ATOM 1546 O O . ILE A 1 198 ? 2.15 19.141 10.422 1 98.88 198 ILE A O 1
ATOM 1550 N N . LEU A 1 199 ? 3.576 17.875 11.617 1 98.62 199 LEU A N 1
ATOM 1551 C CA . LEU A 1 199 ? 2.6 17.641 12.672 1 98.62 199 LEU A CA 1
ATOM 1552 C C . LEU A 1 199 ? 2.18 18.953 13.336 1 98.62 199 LEU A C 1
ATOM 1554 O O . LEU A 1 199 ? 0.997 19.156 13.609 1 98.62 199 LEU A O 1
ATOM 1558 N N . GLU A 1 200 ? 3.135 19.812 13.57 1 98.25 200 GLU A N 1
ATOM 1559 C CA . GLU A 1 200 ? 2.812 21.125 14.141 1 98.25 200 GLU A CA 1
ATOM 1560 C C . GLU A 1 200 ? 1.926 21.938 13.203 1 98.25 200 GLU A C 1
ATOM 1562 O O . GLU A 1 200 ? 0.979 22.594 13.648 1 98.25 200 GLU A O 1
ATOM 1567 N N . MET A 1 201 ? 2.275 21.938 11.984 1 98.38 201 MET A N 1
ATOM 1568 C CA . MET A 1 201 ? 1.473 22.625 10.977 1 98.38 201 MET A CA 1
ATOM 1569 C C . MET A 1 201 ? 0.042 22.094 10.969 1 98.38 201 MET A C 1
ATOM 1571 O O . MET A 1 201 ? -0.909 22.875 10.867 1 98.38 201 MET A O 1
ATOM 1575 N N . MET A 1 202 ? -0.109 20.781 10.992 1 98.62 202 MET A N 1
ATOM 1576 C CA . MET A 1 202 ? -1.426 20.141 10.992 1 98.62 202 MET A CA 1
ATOM 1577 C C . MET A 1 202 ? -2.248 20.594 12.195 1 98.62 202 MET A C 1
ATOM 1579 O O . MET A 1 202 ? -3.443 20.859 12.07 1 98.62 202 MET A O 1
ATOM 1583 N N . GLU A 1 203 ? -1.635 20.656 13.305 1 97.94 203 GLU A N 1
ATOM 1584 C CA . GLU A 1 203 ? -2.307 21.141 14.508 1 97.94 203 GLU A CA 1
ATOM 1585 C C . GLU A 1 203 ? -2.82 22.562 14.32 1 97.94 203 GLU A C 1
ATOM 1587 O O . GLU A 1 203 ? -3.934 22.891 14.734 1 97.94 203 GLU A O 1
ATOM 1592 N N . CYS A 1 204 ? -1.997 23.391 13.711 1 98 204 CYS A N 1
ATOM 1593 C CA . CYS A 1 204 ? -2.379 24.781 13.461 1 98 204 CYS A CA 1
ATOM 1594 C C . CYS A 1 204 ? -3.555 24.844 12.492 1 98 204 CYS A C 1
ATOM 1596 O O . CYS A 1 204 ? -4.488 25.625 12.703 1 98 204 CYS A O 1
ATOM 1598 N N . ILE A 1 205 ? -3.508 24.094 11.445 1 98.06 205 ILE A N 1
ATOM 1599 C CA . ILE A 1 205 ? -4.578 24.062 10.453 1 98.06 205 ILE A CA 1
ATOM 1600 C C . ILE A 1 205 ? -5.891 23.656 11.117 1 98.06 205 ILE A C 1
ATOM 1602 O O . ILE A 1 205 ? -6.922 24.297 10.914 1 98.06 205 ILE A O 1
ATOM 1606 N N . LEU A 1 206 ? -5.863 22.594 11.906 1 97.38 206 LEU A N 1
ATOM 1607 C CA . LEU A 1 206 ? -7.07 22.109 12.562 1 97.38 206 LEU A CA 1
ATOM 1608 C C . LEU A 1 206 ? -7.578 23.109 13.594 1 97.38 206 LEU A C 1
ATOM 1610 O O . LEU A 1 206 ? -8.789 23.25 13.781 1 97.38 206 LEU A O 1
ATOM 1614 N N . GLU A 1 207 ? -6.645 23.766 14.273 1 96.5 207 GLU A N 1
ATOM 1615 C CA . GLU A 1 207 ? -7.035 24.797 15.219 1 96.5 207 GLU A CA 1
ATOM 1616 C C . GLU A 1 207 ? -7.766 25.938 14.523 1 96.5 207 GLU A C 1
ATOM 1618 O O . GLU A 1 207 ? -8.766 26.453 15.031 1 96.5 207 GLU A O 1
ATOM 1623 N N . LEU A 1 208 ? -7.242 26.375 13.422 1 95.69 208 LEU A N 1
ATOM 1624 C CA . LEU A 1 208 ? -7.867 27.438 12.664 1 95.69 208 LEU A CA 1
ATOM 1625 C C . LEU A 1 208 ? -9.273 27.047 12.219 1 95.69 208 LEU A C 1
ATOM 1627 O O . LEU A 1 208 ? -10.195 27.859 12.273 1 95.69 208 LEU A O 1
ATOM 1631 N N . GLU A 1 209 ? -9.414 25.828 11.75 1 93.5 209 GLU A N 1
ATOM 1632 C CA . GLU A 1 209 ? -10.711 25.312 11.336 1 93.5 209 GLU A CA 1
ATOM 1633 C C . GLU A 1 209 ? -11.695 25.297 12.508 1 93.5 209 GLU A C 1
ATOM 1635 O O . GLU A 1 209 ? -12.867 25.641 12.336 1 93.5 209 GLU A O 1
ATOM 1640 N N . LYS A 1 210 ? -11.25 24.891 13.625 1 91.88 210 LYS A N 1
ATOM 1641 C CA . LYS A 1 210 ? -12.094 24.859 14.812 1 91.88 210 LYS A CA 1
ATOM 1642 C C . LYS A 1 210 ? -12.508 26.266 15.227 1 91.88 210 LYS A C 1
ATOM 1644 O O . LYS A 1 210 ? -13.656 26.5 15.609 1 91.88 210 LYS A O 1
ATOM 1649 N N . LEU A 1 211 ? -11.57 27.156 15.164 1 92 211 LEU A N 1
ATOM 1650 C CA . LEU A 1 211 ? -11.867 28.562 15.477 1 92 211 LEU A CA 1
ATOM 1651 C C . LEU A 1 211 ? -12.938 29.109 14.539 1 92 211 LEU A C 1
ATOM 1653 O O . LEU A 1 211 ? -13.844 29.828 14.969 1 92 211 LEU A O 1
ATOM 1657 N N . SER A 1 212 ? -12.781 28.828 13.328 1 91.38 212 SER A N 1
ATOM 1658 C CA . SER A 1 212 ? -13.742 29.281 12.328 1 91.38 212 SER A CA 1
ATOM 1659 C C . SER A 1 212 ? -15.117 28.688 12.562 1 91.38 212 SER A C 1
ATOM 1661 O O . SER A 1 212 ? -16.141 29.375 12.445 1 91.38 212 SER A O 1
ATOM 1663 N N . ALA A 1 213 ? -15.148 27.422 12.883 1 87.81 213 ALA A N 1
ATOM 1664 C CA . ALA A 1 213 ? -16.422 26.734 13.125 1 87.81 213 ALA A CA 1
ATOM 1665 C C . ALA A 1 213 ? -17.125 27.312 14.359 1 87.81 213 ALA A C 1
ATOM 1667 O O . ALA A 1 213 ? -18.328 27.516 14.344 1 87.81 213 ALA A O 1
ATOM 1668 N N . VAL A 1 214 ? -16.406 27.547 15.398 1 86.75 214 VAL A N 1
ATOM 1669 C CA . VAL A 1 214 ? -16.969 28.094 16.641 1 86.75 214 VAL A CA 1
ATOM 1670 C C . VAL A 1 214 ? -17.5 29.5 16.391 1 86.75 214 VAL A C 1
ATOM 1672 O O . VAL A 1 214 ? -18.578 29.859 16.859 1 86.75 214 VAL A O 1
ATOM 1675 N N . GLN A 1 215 ? -16.766 30.25 15.633 1 86.06 215 GLN A N 1
ATOM 1676 C CA . GLN A 1 215 ? -17.172 31.625 15.352 1 86.06 215 GLN A CA 1
ATOM 1677 C C . GLN A 1 215 ? -18.422 31.656 14.477 1 86.06 215 GLN A C 1
ATOM 1679 O O . GLN A 1 215 ? -19.312 32.5 14.672 1 86.06 215 GLN A O 1
ATOM 1684 N N . ALA A 1 216 ? -18.438 30.797 13.555 1 81.94 216 ALA A N 1
ATOM 1685 C CA . ALA A 1 216 ? -19.594 30.719 12.672 1 81.94 216 ALA A CA 1
ATOM 1686 C C . ALA A 1 216 ? -20.859 30.375 13.461 1 81.94 216 ALA A C 1
ATOM 1688 O O . ALA A 1 216 ? -21.953 30.781 13.094 1 81.94 216 ALA A O 1
ATOM 1689 N N . TYR A 1 217 ? -20.672 29.641 14.484 1 79.56 217 TYR A N 1
ATOM 1690 C CA . TYR A 1 217 ? -21.797 29.25 15.328 1 79.56 217 TYR A CA 1
ATOM 1691 C C . TYR A 1 217 ? -22.234 30.391 16.234 1 79.56 217 TYR A C 1
ATOM 1693 O O . TYR A 1 217 ? -23.422 30.562 16.516 1 79.56 217 TYR A O 1
ATOM 1701 N N . LYS A 1 218 ? -21.359 31.156 16.703 1 83.31 218 LYS A N 1
ATOM 1702 C CA . LYS A 1 218 ? -21.641 32.219 17.688 1 83.31 218 LYS A CA 1
ATOM 1703 C C . LYS A 1 218 ? -22.188 33.469 17.031 1 83.31 218 LYS A C 1
ATOM 1705 O O . LYS A 1 218 ? -23.094 34.094 17.547 1 83.31 218 LYS A O 1
ATOM 1710 N N . THR A 1 219 ? -21.516 33.844 16.062 1 78.88 219 THR A N 1
ATOM 1711 C CA . THR A 1 219 ? -21.922 35.094 15.469 1 78.88 219 THR A CA 1
ATOM 1712 C C . THR A 1 219 ? -21.906 35 13.945 1 78.88 219 THR A C 1
ATOM 1714 O O . THR A 1 219 ? -21.219 34.156 13.367 1 78.88 219 THR A O 1
ATOM 1717 N N . LYS A 1 220 ? -22.766 35.875 13.5 1 79.62 220 LYS A N 1
ATOM 1718 C CA . LYS A 1 220 ? -22.812 35.938 12.047 1 79.62 220 LYS A CA 1
ATOM 1719 C C . LYS A 1 220 ? -21.641 36.781 11.508 1 79.62 220 LYS A C 1
ATOM 1721 O O . LYS A 1 220 ? -21.281 36.656 10.328 1 79.62 220 LYS A O 1
ATOM 1726 N N . TYR A 1 221 ? -20.984 37.438 12.375 1 81.12 221 TYR A N 1
ATOM 1727 C CA . TYR A 1 221 ? -19.859 38.25 11.969 1 81.12 221 TYR A CA 1
ATOM 1728 C C . TYR A 1 221 ? -18.547 37.5 12.07 1 81.12 221 TYR A C 1
ATOM 1730 O O . TYR A 1 221 ? -18.234 36.938 13.117 1 81.12 221 TYR A O 1
ATOM 1738 N N . VAL A 1 222 ? -17.859 37.438 10.984 1 81.75 222 VAL A N 1
ATOM 1739 C CA . VAL A 1 222 ? -16.547 36.844 10.984 1 81.75 222 VAL A CA 1
ATOM 1740 C C . VAL A 1 222 ? -15.469 37.906 11.07 1 81.75 222 VAL A C 1
ATOM 1742 O O . VAL A 1 222 ? -15.344 38.75 10.172 1 81.75 222 VAL A O 1
ATOM 1745 N N . PRO A 1 223 ? -14.758 37.875 12.141 1 87.88 223 PRO A N 1
ATOM 1746 C CA . PRO A 1 223 ? -13.672 38.844 12.234 1 87.88 223 PRO A CA 1
ATOM 1747 C C . PRO A 1 223 ? -12.75 38.812 11.016 1 87.88 223 PRO A C 1
ATOM 1749 O O . PRO A 1 223 ? -12.484 37.75 10.461 1 87.88 223 PRO A O 1
ATOM 1752 N N . ALA A 1 224 ? -12.234 39.969 10.602 1 89.38 224 ALA A N 1
ATOM 1753 C CA . ALA A 1 224 ? -11.453 40.125 9.375 1 89.38 224 ALA A CA 1
ATOM 1754 C C . ALA A 1 224 ? -10.219 39.25 9.391 1 89.38 224 ALA A C 1
ATOM 1756 O O . ALA A 1 224 ? -9.93 38.562 8.406 1 89.38 224 ALA A O 1
ATOM 1757 N N . PRO A 1 225 ? -9.5 39.188 10.484 1 90.81 225 PRO A N 1
ATOM 1758 C CA . PRO A 1 225 ? -8.297 38.344 10.5 1 90.81 225 PRO A CA 1
ATOM 1759 C C . PRO A 1 225 ? -8.609 36.875 10.25 1 90.81 225 PRO A C 1
ATOM 1761 O O . PRO A 1 225 ? -7.836 36.156 9.586 1 90.81 225 PRO A O 1
ATOM 1764 N N . LEU A 1 226 ? -9.68 36.438 10.797 1 92.88 226 LEU A N 1
ATOM 1765 C CA . LEU A 1 226 ? -10.07 35.062 10.609 1 92.88 226 LEU A CA 1
ATOM 1766 C C . LEU A 1 226 ? -10.445 34.781 9.156 1 92.88 226 LEU A C 1
ATOM 1768 O O . LEU A 1 226 ? -10.109 33.719 8.609 1 92.88 226 LEU A O 1
ATOM 1772 N N . SER A 1 227 ? -11.109 35.75 8.578 1 92 227 SER A N 1
ATOM 1773 C CA . SER A 1 227 ? -11.484 35.625 7.176 1 92 227 SER A CA 1
ATOM 1774 C C . SER A 1 227 ? -10.25 35.531 6.285 1 92 227 SER A C 1
ATOM 1776 O O . SER A 1 227 ? -10.188 34.719 5.371 1 92 227 SER A O 1
ATOM 1778 N N . ILE A 1 228 ? -9.312 36.312 6.535 1 92.94 228 ILE A N 1
ATOM 1779 C CA . ILE A 1 228 ? -8.078 36.344 5.762 1 92.94 228 ILE A CA 1
ATOM 1780 C C . ILE A 1 228 ? -7.336 35.031 5.926 1 92.94 228 ILE A C 1
ATOM 1782 O O . ILE A 1 228 ? -6.836 34.469 4.949 1 92.94 228 ILE A O 1
ATOM 1786 N N . ALA A 1 229 ? -7.277 34.594 7.18 1 94.5 229 ALA A N 1
ATOM 1787 C CA . ALA A 1 229 ? -6.598 33.344 7.461 1 94.5 229 ALA A CA 1
ATOM 1788 C C . ALA A 1 229 ? -7.27 32.156 6.738 1 94.5 229 ALA A C 1
ATOM 1790 O O . ALA A 1 229 ? -6.594 31.312 6.156 1 94.5 229 ALA A O 1
ATOM 1791 N N . MET A 1 230 ? -8.578 32.219 6.746 1 94.25 230 MET A N 1
ATOM 1792 C CA . MET A 1 230 ? -9.336 31.125 6.125 1 94.25 230 MET A CA 1
ATOM 1793 C C . MET A 1 230 ? -9.203 31.172 4.609 1 94.25 230 MET A C 1
ATOM 1795 O O . MET A 1 230 ? -9.195 30.125 3.953 1 94.25 230 MET A O 1
ATOM 1799 N N . GLU A 1 231 ? -9.086 32.281 4.062 1 93.62 231 GLU A N 1
ATOM 1800 C CA . GLU A 1 231 ? -8.906 32.438 2.623 1 93.62 231 GLU A CA 1
ATOM 1801 C C . GLU A 1 231 ? -7.547 31.938 2.178 1 93.62 231 GLU A C 1
ATOM 1803 O O . GLU A 1 231 ? -7.391 31.469 1.044 1 93.62 231 GLU A O 1
ATOM 1808 N N . HIS A 1 232 ? -6.602 31.953 3.104 1 95.88 232 HIS A N 1
ATOM 1809 C CA . HIS A 1 232 ? -5.238 31.547 2.791 1 95.88 232 HIS A CA 1
ATOM 1810 C C . HIS A 1 232 ? -5.023 30.062 3.111 1 95.88 232 HIS A C 1
ATOM 1812 O O . HIS A 1 232 ? -4.039 29.469 2.674 1 95.88 232 HIS A O 1
ATOM 1818 N N . LEU A 1 233 ? -5.918 29.406 3.744 1 96.75 233 LEU A N 1
ATOM 1819 C CA . LEU A 1 233 ? -5.797 28.047 4.25 1 96.75 233 LEU A CA 1
ATOM 1820 C C . LEU A 1 233 ? -5.453 27.078 3.125 1 96.75 233 LEU A C 1
ATOM 1822 O O . LEU A 1 233 ? -4.602 26.203 3.293 1 96.75 233 LEU A O 1
ATOM 1826 N N . PRO A 1 234 ? -6.055 27.25 1.945 1 97.19 234 PRO A N 1
ATOM 1827 C CA . PRO A 1 234 ? -5.727 26.328 0.86 1 97.19 234 PRO A CA 1
ATOM 1828 C C . PRO A 1 234 ? -4.238 26.328 0.509 1 97.19 234 PRO A C 1
ATOM 1830 O O . PRO A 1 234 ? -3.668 25.281 0.204 1 97.19 234 PRO A O 1
ATOM 1833 N N . VAL A 1 235 ? -3.602 27.422 0.592 1 97.94 235 VAL A N 1
ATOM 1834 C CA . VAL A 1 235 ? -2.18 27.547 0.284 1 97.94 235 VAL A CA 1
ATOM 1835 C C . VAL A 1 235 ? -1.355 26.859 1.364 1 97.94 235 VAL A C 1
ATOM 1837 O O . VAL A 1 235 ? -0.379 26.156 1.061 1 97.94 235 VAL A O 1
ATOM 1840 N N . ASP A 1 236 ? -1.733 27.062 2.623 1 98.19 236 ASP A N 1
ATOM 1841 C CA . ASP A 1 236 ? -1.068 26.359 3.721 1 98.19 236 ASP A CA 1
ATOM 1842 C C . ASP A 1 236 ? -1.153 24.844 3.543 1 98.1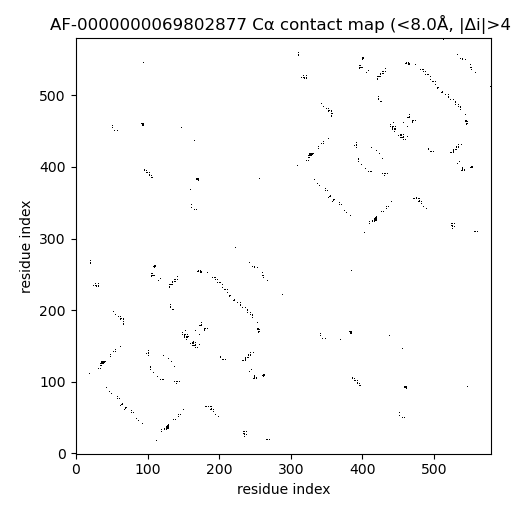9 236 ASP A C 1
ATOM 1844 O O . ASP A 1 236 ? -0.168 24.141 3.748 1 98.19 236 ASP A O 1
ATOM 1848 N N . VAL A 1 237 ? -2.361 24.438 3.146 1 98.44 237 VAL A N 1
ATOM 1849 C CA . VAL A 1 237 ? -2.604 23 2.943 1 98.44 237 VAL A CA 1
ATOM 1850 C C . VAL A 1 237 ? -1.729 22.484 1.803 1 98.44 237 VAL A C 1
ATOM 1852 O O . VAL A 1 237 ? -1.156 21.406 1.894 1 98.44 237 VAL A O 1
ATOM 1855 N N . TYR A 1 238 ? -1.587 23.266 0.802 1 98.56 238 TYR A N 1
ATOM 1856 C CA . TYR A 1 238 ? -0.704 22.906 -0.303 1 98.56 238 TYR A CA 1
ATOM 1857 C C . TYR A 1 238 ? 0.714 22.656 0.193 1 98.56 238 TYR A C 1
ATOM 1859 O O . TYR A 1 238 ? 1.329 21.641 -0.156 1 98.56 238 TYR A O 1
ATOM 1867 N N . TRP A 1 239 ? 1.235 23.5 0.967 1 98.56 239 TRP A N 1
ATOM 1868 C CA . TRP A 1 239 ? 2.621 23.391 1.414 1 98.56 239 TRP A CA 1
ATOM 1869 C C . TRP A 1 239 ? 2.811 22.188 2.326 1 98.56 239 TRP A C 1
ATOM 1871 O O . TRP A 1 239 ? 3.85 21.531 2.281 1 98.56 239 TRP A O 1
ATOM 1881 N N . VAL A 1 240 ? 1.845 21.938 3.18 1 98.75 240 VAL A N 1
ATOM 1882 C CA . VAL A 1 240 ? 1.987 20.797 4.07 1 98.75 240 VAL A CA 1
ATOM 1883 C C . VAL A 1 240 ? 1.935 19.5 3.264 1 98.75 240 VAL A C 1
ATOM 1885 O O . VAL A 1 240 ? 2.703 18.578 3.518 1 98.75 240 VAL A O 1
ATOM 1888 N N . ILE A 1 241 ? 1.052 19.375 2.268 1 98.88 241 ILE A N 1
ATOM 1889 C CA . ILE A 1 241 ? 0.968 18.172 1.438 1 98.88 241 ILE A CA 1
ATOM 1890 C C . ILE A 1 241 ? 2.262 18.016 0.645 1 98.88 241 ILE A C 1
ATOM 1892 O O . ILE A 1 241 ? 2.783 16.891 0.522 1 98.88 241 ILE A O 1
ATOM 1896 N N . LEU A 1 242 ? 2.785 19.141 0.152 1 98.75 242 LEU A N 1
ATOM 1897 C CA . LEU A 1 242 ? 4.047 19.094 -0.58 1 98.75 242 LEU A CA 1
ATOM 1898 C C . LEU A 1 242 ? 5.164 18.547 0.293 1 98.75 242 LEU A C 1
ATOM 1900 O O . LEU A 1 242 ? 5.992 17.75 -0.178 1 98.75 242 LEU A O 1
ATOM 1904 N N . ALA A 1 243 ? 5.207 18.969 1.507 1 98.81 243 ALA A N 1
ATOM 1905 C CA . ALA A 1 243 ? 6.223 18.484 2.445 1 98.81 243 ALA A CA 1
ATOM 1906 C C . ALA A 1 243 ? 6.047 17 2.734 1 98.81 243 ALA A C 1
ATOM 1908 O O . ALA A 1 243 ? 7.031 16.266 2.838 1 98.81 243 ALA A O 1
ATOM 1909 N N . ILE A 1 244 ? 4.793 16.531 2.91 1 98.88 244 ILE A N 1
ATOM 1910 C CA . ILE A 1 244 ? 4.508 15.117 3.141 1 98.88 244 ILE A CA 1
ATOM 1911 C C . ILE A 1 244 ? 5.008 14.289 1.956 1 98.88 244 ILE A C 1
ATOM 1913 O O . ILE A 1 244 ? 5.637 13.25 2.141 1 98.88 244 ILE A O 1
ATOM 1917 N N . VAL A 1 245 ? 4.73 14.797 0.739 1 98.81 245 VAL A N 1
ATOM 1918 C CA . VAL A 1 245 ? 5.164 14.125 -0.482 1 98.81 245 VAL A CA 1
ATOM 1919 C C . VAL A 1 245 ? 6.688 14.016 -0.502 1 98.81 245 VAL A C 1
ATOM 1921 O O . VAL A 1 245 ? 7.238 12.969 -0.854 1 98.81 245 VAL A O 1
ATOM 1924 N N . ALA A 1 246 ? 7.348 15.07 -0.119 1 98.5 246 ALA A N 1
ATOM 1925 C CA . ALA A 1 246 ? 8.805 15.055 -0.072 1 98.5 246 ALA A CA 1
ATOM 1926 C C . ALA A 1 246 ? 9.312 14.008 0.913 1 98.5 246 ALA A C 1
ATOM 1928 O O . ALA A 1 246 ? 10.281 13.305 0.634 1 98.5 246 ALA A O 1
ATOM 1929 N N . CYS A 1 247 ? 8.688 13.906 2.068 1 98.38 247 CYS A N 1
ATOM 1930 C CA . CYS A 1 247 ? 9.055 12.898 3.061 1 98.38 247 CYS A CA 1
ATOM 1931 C C . CYS A 1 247 ? 8.875 11.492 2.506 1 98.38 247 CYS A C 1
ATOM 1933 O O . CYS A 1 247 ? 9.742 10.633 2.676 1 98.38 247 CYS A O 1
ATOM 1935 N N . ALA A 1 248 ? 7.699 11.227 1.888 1 98.25 248 ALA A N 1
ATOM 1936 C CA . ALA A 1 248 ? 7.406 9.914 1.32 1 98.25 248 ALA A CA 1
ATOM 1937 C C . ALA A 1 248 ? 8.445 9.531 0.268 1 98.25 248 ALA A C 1
ATOM 1939 O O . ALA A 1 248 ? 8.906 8.391 0.234 1 98.25 248 ALA A O 1
ATOM 1940 N N . THR A 1 249 ? 8.797 10.492 -0.57 1 97.81 249 THR A N 1
ATOM 1941 C CA . THR A 1 249 ? 9.773 10.242 -1.624 1 97.81 249 THR A CA 1
ATOM 1942 C C . THR A 1 249 ? 11.141 9.93 -1.027 1 97.81 249 THR A C 1
ATOM 1944 O O . THR A 1 249 ? 11.844 9.039 -1.507 1 97.81 249 THR A O 1
ATOM 1947 N N . LYS A 1 250 ? 11.523 10.695 -0.053 1 96.75 250 LYS A N 1
ATOM 1948 C CA . LYS A 1 250 ? 12.812 10.453 0.594 1 96.75 250 LYS A CA 1
ATOM 1949 C C . LYS A 1 250 ? 12.852 9.055 1.215 1 96.75 250 LYS A C 1
ATOM 1951 O O . LYS A 1 250 ? 13.82 8.312 1.026 1 96.75 250 LYS A O 1
ATOM 1956 N N . MET A 1 251 ? 11.82 8.703 1.973 1 95.25 251 MET A N 1
ATOM 1957 C CA . MET A 1 251 ? 11.75 7.391 2.613 1 95.25 251 MET A CA 1
ATOM 1958 C C . MET A 1 251 ? 11.859 6.273 1.578 1 95.25 251 MET A C 1
ATOM 1960 O O . MET A 1 251 ? 12.531 5.27 1.808 1 95.25 251 MET A O 1
ATOM 1964 N N . CYS A 1 252 ? 11.117 6.426 0.482 1 94.5 252 CYS A N 1
ATOM 1965 C CA . CYS A 1 252 ? 11.156 5.438 -0.59 1 94.5 252 CYS A CA 1
ATOM 1966 C C . CYS A 1 252 ? 12.57 5.285 -1.145 1 94.5 252 CYS A C 1
ATOM 1968 O O . CYS A 1 252 ? 13.031 4.168 -1.386 1 94.5 252 CYS A O 1
ATOM 1970 N N . GLY A 1 253 ? 13.258 6.402 -1.341 1 93.5 253 GLY A N 1
ATOM 1971 C CA . GLY A 1 253 ? 14.625 6.355 -1.832 1 93.5 253 GLY A CA 1
ATOM 1972 C C . GLY A 1 253 ? 15.578 5.68 -0.87 1 93.5 253 GLY A C 1
ATOM 1973 O O . GLY A 1 253 ? 16.469 4.93 -1.291 1 93.5 253 GLY A O 1
ATOM 1974 N N . LEU A 1 254 ? 15.438 5.922 0.385 1 92.25 254 LEU A N 1
ATOM 1975 C CA . LEU A 1 254 ? 16.297 5.32 1.401 1 92.25 254 LEU A CA 1
ATOM 1976 C C . LEU A 1 254 ? 16.094 3.809 1.45 1 92.25 254 LEU A C 1
ATOM 1978 O O . LEU A 1 254 ? 17.078 3.057 1.542 1 92.25 254 LEU A O 1
ATOM 1982 N N . THR A 1 255 ? 14.859 3.357 1.369 1 90.75 255 THR A N 1
ATOM 1983 C CA . THR A 1 255 ? 14.539 1.935 1.442 1 90.75 255 THR A CA 1
ATOM 1984 C C . THR A 1 255 ? 15.086 1.194 0.226 1 90.75 255 THR A C 1
ATOM 1986 O O . THR A 1 255 ? 15.492 0.034 0.329 1 90.75 255 THR A O 1
ATOM 1989 N N . ARG A 1 256 ? 15.195 1.834 -0.812 1 89.56 256 ARG A N 1
ATOM 1990 C CA . ARG A 1 256 ? 15.672 1.225 -2.051 1 89.56 256 ARG A CA 1
ATOM 1991 C C . ARG A 1 256 ? 17.172 1.396 -2.203 1 89.56 256 ARG A C 1
ATOM 1993 O O . ARG A 1 256 ? 17.75 0.982 -3.211 1 89.56 256 ARG A O 1
ATOM 2000 N N . ASP A 1 257 ? 17.781 2.029 -1.188 1 86.5 257 ASP A N 1
ATOM 2001 C CA . ASP A 1 257 ? 19.219 2.248 -1.165 1 86.5 257 ASP A CA 1
ATOM 2002 C C . ASP A 1 257 ? 19.688 2.969 -2.43 1 86.5 257 ASP A C 1
ATOM 2004 O O . ASP A 1 257 ? 20.656 2.547 -3.068 1 86.5 257 ASP A O 1
ATOM 2008 N N . GLU A 1 258 ? 18.922 3.945 -2.777 1 86.38 258 GLU A N 1
ATOM 2009 C CA . GLU A 1 258 ? 19.266 4.758 -3.941 1 86.38 258 GLU A CA 1
ATOM 2010 C C . GLU A 1 258 ? 20.359 5.758 -3.605 1 86.38 258 GLU A C 1
ATOM 2012 O O . GLU A 1 258 ? 20.438 6.25 -2.479 1 86.38 258 GLU A O 1
ATOM 2017 N N . ASP A 1 259 ? 21.078 6.055 -4.574 1 81.81 259 ASP A N 1
ATOM 2018 C CA . ASP A 1 259 ? 22.172 7.008 -4.398 1 81.81 259 ASP A CA 1
ATOM 2019 C C . ASP A 1 259 ? 21.641 8.43 -4.227 1 81.81 259 ASP A C 1
ATOM 2021 O O . ASP A 1 259 ? 22.156 9.195 -3.406 1 81.81 259 ASP A O 1
ATOM 2025 N N . GLN A 1 260 ? 20.688 8.688 -5.066 1 87.56 260 GLN A N 1
ATOM 2026 C CA . GLN A 1 260 ? 20.078 10.008 -4.977 1 87.56 260 GLN A CA 1
ATOM 2027 C C . GLN A 1 260 ? 18.688 9.922 -4.348 1 87.56 260 GLN A C 1
ATOM 2029 O O . GLN A 1 260 ? 17.781 9.297 -4.906 1 87.56 260 GLN A O 1
ATOM 2034 N N . VAL A 1 261 ? 18.609 10.508 -3.17 1 93 261 VAL A N 1
ATOM 2035 C CA . VAL A 1 261 ? 17.328 10.516 -2.486 1 93 261 VAL A CA 1
ATOM 2036 C C . VAL A 1 261 ? 16.781 11.945 -2.422 1 93 261 VAL A C 1
ATOM 2038 O O . VAL A 1 261 ? 17.531 12.906 -2.631 1 93 261 VAL A O 1
ATOM 2041 N N . GLN A 1 262 ? 15.547 12.148 -2.232 1 96.81 262 GLN A N 1
ATOM 2042 C CA . GLN A 1 262 ? 14.891 13.445 -2.145 1 96.81 262 GLN A CA 1
ATOM 2043 C C . GLN A 1 262 ? 15.547 14.336 -1.09 1 96.81 262 GLN A C 1
ATOM 2045 O O . GLN A 1 262 ? 15.656 13.945 0.074 1 96.81 262 GLN A O 1
ATOM 2050 N N . GLU A 1 263 ? 16.016 15.484 -1.506 1 95.69 263 GLU A N 1
ATOM 2051 C CA . GLU A 1 263 ? 16.453 16.5 -0.553 1 95.69 263 GLU A CA 1
ATOM 2052 C C . GLU A 1 263 ? 15.25 17.172 0.119 1 95.69 263 GLU A C 1
ATOM 2054 O O . GLU A 1 263 ? 14.375 17.719 -0.558 1 95.69 263 GLU A O 1
ATOM 2059 N N . ILE A 1 264 ? 15.242 17.125 1.466 1 97.19 264 ILE A N 1
ATOM 2060 C CA . ILE A 1 264 ? 14.008 17.594 2.092 1 97.19 264 ILE A CA 1
ATOM 2061 C C . ILE A 1 264 ? 14.273 18.938 2.793 1 97.19 264 ILE A C 1
ATOM 2063 O O . ILE A 1 264 ? 13.336 19.609 3.207 1 97.19 264 ILE A O 1
ATOM 2067 N N . ALA A 1 265 ? 15.531 19.422 2.879 1 96.25 265 ALA A N 1
ATOM 2068 C CA . ALA A 1 265 ? 15.875 20.656 3.576 1 96.25 265 ALA A CA 1
ATOM 2069 C C . ALA A 1 265 ? 15.133 21.859 2.979 1 96.25 265 ALA A C 1
ATOM 2071 O O . ALA A 1 265 ? 14.578 22.672 3.711 1 96.25 265 ALA A O 1
ATOM 2072 N N . PRO A 1 266 ? 15.109 21.984 1.648 1 96.5 266 PRO A N 1
ATOM 2073 C CA . PRO A 1 266 ? 14.375 23.125 1.09 1 96.5 266 PRO A CA 1
ATOM 2074 C C . PRO A 1 266 ? 12.883 23.094 1.434 1 96.5 266 PRO A C 1
ATOM 2076 O O . PRO A 1 266 ? 12.273 24.141 1.647 1 96.5 266 PRO A O 1
ATOM 2079 N N . PHE A 1 267 ? 12.312 21.969 1.472 1 97.69 267 PHE A N 1
ATOM 2080 C CA . PHE A 1 267 ? 10.914 21.844 1.851 1 97.69 267 PHE A CA 1
ATOM 2081 C C . PHE A 1 267 ? 10.711 22.203 3.316 1 97.69 267 PHE A C 1
ATOM 2083 O O . PHE A 1 267 ? 9.727 22.859 3.666 1 97.69 267 PHE A O 1
ATOM 2090 N N . ALA A 1 268 ? 11.656 21.719 4.117 1 97.81 268 ALA A N 1
ATOM 2091 C CA . ALA A 1 268 ? 11.602 22.031 5.543 1 97.81 268 ALA A CA 1
ATOM 2092 C C . ALA A 1 268 ? 11.68 23.531 5.785 1 97.81 268 ALA A C 1
ATOM 2094 O O . ALA A 1 268 ? 10.945 24.078 6.609 1 97.81 268 ALA A O 1
ATOM 2095 N N . HIS A 1 269 ? 12.539 24.141 5.105 1 97.06 269 HIS A N 1
ATOM 2096 C CA . HIS A 1 269 ? 12.703 25.578 5.238 1 97.06 269 HIS A CA 1
ATOM 2097 C C . HIS A 1 269 ? 11.414 26.312 4.863 1 97.06 269 HIS A C 1
ATOM 2099 O O . HIS A 1 269 ? 10.953 27.172 5.609 1 97.06 269 HIS A O 1
ATOM 2105 N N . LYS A 1 270 ? 10.906 26 3.732 1 97.38 270 LYS A N 1
ATOM 2106 C CA . LYS A 1 270 ? 9.664 26.625 3.287 1 97.38 270 LYS A CA 1
ATOM 2107 C C . LYS A 1 270 ? 8.539 26.391 4.285 1 97.38 270 LYS A C 1
ATOM 2109 O O . LYS A 1 270 ? 7.797 27.312 4.629 1 97.38 270 LYS A O 1
ATOM 2114 N N . LEU A 1 271 ? 8.391 25.141 4.746 1 98.25 271 LEU A N 1
ATOM 2115 C CA . LEU A 1 271 ? 7.309 24.797 5.66 1 98.25 271 LEU A CA 1
ATOM 2116 C C . LEU A 1 271 ? 7.441 25.562 6.973 1 98.25 271 LEU A C 1
ATOM 2118 O O . LEU A 1 271 ? 6.441 25.984 7.555 1 98.25 271 LEU A O 1
ATOM 2122 N N . ASN A 1 272 ? 8.656 25.703 7.402 1 97.81 272 ASN A N 1
ATOM 2123 C CA . ASN A 1 272 ? 8.883 26.422 8.648 1 97.81 272 ASN A CA 1
ATOM 2124 C C . ASN A 1 272 ? 8.477 27.891 8.516 1 97.81 272 ASN A C 1
ATOM 2126 O O . ASN A 1 272 ? 7.949 28.484 9.469 1 97.81 272 ASN A O 1
ATOM 2130 N N . ILE A 1 273 ? 8.719 28.469 7.387 1 97.5 273 ILE A N 1
ATOM 2131 C CA . ILE A 1 273 ? 8.289 29.844 7.141 1 97.5 273 ILE A CA 1
ATOM 2132 C C . ILE A 1 273 ? 6.762 29.922 7.172 1 97.5 273 ILE A C 1
ATOM 2134 O O . ILE A 1 273 ? 6.191 30.797 7.836 1 97.5 273 ILE A O 1
ATOM 2138 N N . VAL A 1 274 ? 6.145 29.062 6.484 1 97.5 274 VAL A N 1
ATOM 2139 C CA . VAL A 1 274 ? 4.688 29.047 6.402 1 97.5 274 VAL A CA 1
ATOM 2140 C C . VAL A 1 274 ? 4.094 28.781 7.785 1 97.5 274 VAL A C 1
ATOM 2142 O O . VAL A 1 274 ? 3.096 29.406 8.164 1 97.5 274 VAL A O 1
ATOM 2145 N N . LEU A 1 275 ? 4.664 27.859 8.484 1 98.12 275 LEU A N 1
ATOM 2146 C CA . LEU A 1 275 ? 4.215 27.531 9.836 1 98.12 275 LEU A CA 1
ATOM 2147 C C . LEU A 1 275 ? 4.285 28.75 10.75 1 98.12 275 LEU A C 1
ATOM 2149 O O . LEU A 1 275 ? 3.348 29.016 11.5 1 98.12 275 LEU A O 1
ATOM 2153 N N . TYR A 1 276 ? 5.375 29.422 10.672 1 97.56 276 TYR A N 1
ATOM 2154 C CA . TYR A 1 276 ? 5.543 30.625 11.477 1 97.56 276 TYR A CA 1
ATOM 2155 C C . TYR A 1 276 ? 4.453 31.641 11.172 1 97.56 276 TYR A C 1
ATOM 2157 O O . TYR A 1 276 ? 3.842 32.219 12.086 1 97.56 276 TYR A O 1
ATOM 2165 N N . LEU A 1 277 ? 4.199 31.906 9.93 1 96.75 277 LEU A N 1
ATOM 2166 C CA . LEU A 1 277 ? 3.189 32.875 9.508 1 96.75 277 LEU A CA 1
ATOM 2167 C C . LEU A 1 277 ? 1.8 32.438 9.961 1 96.75 277 LEU A C 1
ATOM 2169 O O . LEU A 1 277 ? 1.005 33.281 10.414 1 96.75 277 LEU A O 1
ATOM 2173 N N . LEU A 1 278 ? 1.526 31.203 9.852 1 97.44 278 LEU A N 1
ATOM 2174 C CA . LEU A 1 278 ? 0.226 30.688 10.266 1 97.44 278 LEU A CA 1
ATOM 2175 C C . LEU A 1 278 ? 0.036 30.812 11.773 1 97.44 278 LEU A C 1
ATOM 2177 O O . LEU A 1 278 ? -1.047 31.188 12.234 1 97.44 278 LEU A O 1
ATOM 2181 N N . LYS A 1 279 ? 1.043 30.5 12.492 1 97.12 279 LYS A N 1
ATOM 2182 C CA . LYS A 1 279 ? 0.982 30.641 13.945 1 97.12 279 LYS A CA 1
ATOM 2183 C C . LYS A 1 279 ? 0.704 32.094 14.336 1 97.12 279 LYS A C 1
ATOM 2185 O O . LYS A 1 279 ? -0.078 32.344 15.258 1 97.12 279 LYS A O 1
ATOM 2190 N N . MET A 1 280 ? 1.325 32.969 13.656 1 96.44 280 MET A N 1
ATOM 2191 C CA . MET A 1 280 ? 1.101 34.406 13.914 1 96.44 280 MET A CA 1
ATOM 2192 C C . MET A 1 280 ? -0.341 34.781 13.602 1 96.44 280 MET A C 1
ATOM 2194 O O . MET A 1 280 ? -0.965 35.531 14.359 1 96.44 280 MET A O 1
ATOM 2198 N N . GLN A 1 281 ? -0.806 34.312 12.539 1 95.12 281 GLN A N 1
ATOM 2199 C CA . GLN A 1 281 ? -2.182 34.625 12.148 1 95.12 281 GLN A CA 1
ATOM 2200 C C . GLN A 1 281 ? -3.172 34.062 13.172 1 95.12 281 GLN A C 1
ATOM 2202 O O . GLN A 1 281 ? -4.152 34.719 13.508 1 95.12 281 GLN A O 1
ATOM 2207 N N . ILE A 1 282 ? -2.979 32.906 13.625 1 95.88 282 ILE A N 1
ATOM 2208 C CA . ILE A 1 282 ? -3.863 32.281 14.602 1 95.88 282 ILE A CA 1
ATOM 2209 C C . ILE A 1 282 ? -3.844 33.094 15.898 1 95.88 282 ILE A C 1
ATOM 2211 O O . ILE A 1 282 ? -4.887 33.281 16.531 1 95.88 282 ILE A O 1
ATOM 2215 N N . LYS A 1 283 ? -2.668 33.5 16.266 1 95.44 283 LYS A N 1
ATOM 2216 C CA . LYS A 1 283 ? -2.547 34.344 17.469 1 95.44 283 LYS A CA 1
ATOM 2217 C C . LYS A 1 283 ? -3.379 35.594 17.344 1 95.44 283 LYS A C 1
ATOM 2219 O O . LYS A 1 283 ? -4.078 36 18.281 1 95.44 283 LYS A O 1
ATOM 2224 N N . ILE A 1 284 ? -3.309 36.25 16.188 1 95 284 ILE A N 1
ATOM 2225 C CA . ILE A 1 284 ? -4.07 37.469 15.93 1 95 284 ILE A CA 1
ATOM 2226 C C . ILE A 1 284 ? -5.566 37.156 15.977 1 95 284 ILE A C 1
ATOM 2228 O O . ILE A 1 284 ? -6.344 37.938 16.547 1 95 284 ILE A O 1
ATOM 2232 N N . CYS A 1 285 ? -5.949 36.094 15.367 1 93.62 285 CYS A N 1
ATOM 2233 C CA . CYS A 1 285 ? -7.352 35.688 15.367 1 93.62 285 CYS A CA 1
ATOM 2234 C C . CYS A 1 285 ? -7.852 35.438 16.781 1 93.62 285 CYS A C 1
ATOM 2236 O O . CYS A 1 285 ? -8.945 35.875 17.156 1 93.62 285 CYS A O 1
ATOM 2238 N N . LYS A 1 286 ? -7.121 34.844 17.609 1 92.06 286 LYS A N 1
ATOM 2239 C CA . LYS A 1 286 ? -7.512 34.531 18.984 1 92.06 286 LYS A CA 1
ATOM 2240 C C . LYS A 1 286 ? -7.633 35.812 19.812 1 92.06 286 LYS A C 1
ATOM 2242 O O . LYS A 1 286 ? -8.5 35.906 20.688 1 92.06 286 LYS A O 1
ATOM 2247 N N . GLN A 1 287 ? -6.785 36.75 19.578 1 90.94 287 GLN A N 1
ATOM 2248 C CA . GLN A 1 287 ? -6.82 38 20.297 1 90.94 287 GLN A CA 1
ATOM 2249 C C . GLN A 1 287 ? -8.078 38.812 19.953 1 90.94 287 GLN A C 1
ATOM 2251 O O . GLN A 1 287 ? -8.625 39.5 20.812 1 90.94 287 GLN A O 1
ATOM 2256 N N . GLN A 1 288 ? -8.547 38.625 18.812 1 84.88 288 GLN A N 1
ATOM 2257 C CA . GLN A 1 288 ? -9.703 39.375 18.375 1 84.88 288 GLN A CA 1
ATOM 2258 C C . GLN A 1 288 ? -11.008 38.688 18.75 1 84.88 288 GLN A C 1
ATOM 2260 O O . GLN A 1 288 ? -12.047 39.312 18.891 1 84.88 288 GLN A O 1
ATOM 2265 N N . ILE A 1 289 ? -11.047 37.406 18.719 1 80.75 289 ILE A N 1
ATOM 2266 C CA . ILE A 1 289 ? -12.242 36.656 19.031 1 80.75 289 ILE A CA 1
ATOM 2267 C C . ILE A 1 289 ? -12.453 36.594 20.547 1 80.75 289 ILE A C 1
ATOM 2269 O O . ILE A 1 289 ? -13.586 36.531 21.016 1 80.75 289 ILE A O 1
ATOM 2273 N N . GLY A 1 290 ? -11.383 36.531 21.438 1 64.69 290 GLY A N 1
ATOM 2274 C CA . GLY A 1 290 ? -11.523 36.625 22.875 1 64.69 290 GLY A CA 1
ATOM 2275 C C . GLY A 1 290 ? -11.797 38.031 23.391 1 64.69 290 GLY A C 1
ATOM 2276 O O . GLY A 1 290 ? -12.625 38.219 24.281 1 64.69 290 GLY A O 1
ATOM 2277 N N . MET B 1 1 ? -65.188 -1.702 -29.703 1 21.69 1 MET B N 1
ATOM 2278 C CA . MET B 1 1 ? -64.25 -2.832 -29.578 1 21.69 1 MET B CA 1
ATOM 2279 C C . MET B 1 1 ? -62.812 -2.396 -29.828 1 21.69 1 MET B C 1
ATOM 2281 O O . MET B 1 1 ? -62.375 -2.242 -30.969 1 21.69 1 MET B O 1
ATOM 2285 N N . ALA B 1 2 ? -62.281 -1.529 -29.047 1 36.97 2 ALA B N 1
ATOM 2286 C CA . ALA B 1 2 ? -61 -0.826 -29.141 1 36.97 2 ALA B CA 1
ATOM 2287 C C . ALA B 1 2 ? -59.812 -1.809 -29.156 1 36.97 2 ALA B C 1
ATOM 2289 O O . ALA B 1 2 ? -59.781 -2.75 -28.375 1 36.97 2 ALA B O 1
ATOM 2290 N N . GLY B 1 3 ? -59.25 -2.125 -30.312 1 28.58 3 GLY B N 1
ATOM 2291 C CA . GLY B 1 3 ? -58.188 -3.096 -30.562 1 28.58 3 GLY B CA 1
ATOM 2292 C C . GLY B 1 3 ? -57 -2.945 -29.641 1 28.58 3 GLY B C 1
ATOM 2293 O O . GLY B 1 3 ? -56.5 -1.835 -29.422 1 28.58 3 GLY B O 1
ATOM 2294 N N . LYS B 1 4 ? -56.781 -3.998 -28.75 1 34.34 4 LYS B N 1
ATOM 2295 C CA . LYS B 1 4 ? -55.781 -4.277 -27.703 1 34.34 4 LYS B CA 1
ATOM 2296 C C . LYS B 1 4 ? -54.375 -4.305 -28.281 1 34.34 4 LYS B C 1
ATOM 2298 O O . LYS B 1 4 ? -54.031 -5.207 -29.047 1 34.34 4 LYS B O 1
ATOM 2303 N N . TRP B 1 5 ? -53.812 -3.207 -28.719 1 35.81 5 TRP B N 1
ATOM 2304 C CA . TRP B 1 5 ? -52.438 -3.232 -29.172 1 35.81 5 TRP B CA 1
ATOM 2305 C C . TRP B 1 5 ? -51.531 -3.818 -28.094 1 35.81 5 TRP B C 1
ATOM 2307 O O . TRP B 1 5 ? -51.438 -3.301 -26.984 1 35.81 5 TRP B O 1
ATOM 2317 N N . VAL B 1 6 ? -51.375 -5.18 -28.078 1 36.38 6 VAL B N 1
ATOM 2318 C CA . VAL B 1 6 ? -50.469 -5.914 -27.203 1 36.38 6 VAL B CA 1
ATOM 2319 C C . VAL B 1 6 ? -49.031 -5.422 -27.438 1 36.38 6 VAL B C 1
ATOM 2321 O O . VAL B 1 6 ? -48.531 -5.438 -28.562 1 36.38 6 VAL B O 1
ATOM 2324 N N . PRO B 1 7 ? -48.562 -4.52 -26.672 1 34.97 7 PRO B N 1
ATOM 2325 C CA . PRO B 1 7 ? -47.156 -4.125 -26.875 1 34.97 7 PRO B CA 1
ATOM 2326 C C . PRO B 1 7 ? -46.219 -5.32 -26.891 1 34.97 7 PRO B C 1
ATOM 2328 O O . PRO B 1 7 ? -46.375 -6.25 -26.094 1 34.97 7 PRO B O 1
ATOM 2331 N N . ILE B 1 8 ? -45.719 -5.727 -28.062 1 34.78 8 ILE B N 1
ATOM 2332 C CA . ILE B 1 8 ? -44.656 -6.738 -28.203 1 34.78 8 ILE B CA 1
ATOM 2333 C C . ILE B 1 8 ? -43.562 -6.484 -27.188 1 34.78 8 ILE B C 1
ATOM 2335 O O . ILE B 1 8 ? -42.938 -5.406 -27.172 1 34.78 8 ILE B O 1
ATOM 2339 N N . SER B 1 9 ? -43.656 -7.004 -26.016 1 34.44 9 SER B N 1
ATOM 2340 C CA . SER B 1 9 ? -42.625 -7.035 -25.016 1 34.44 9 SER B CA 1
ATOM 2341 C C . SER B 1 9 ? -41.281 -7.441 -25.625 1 34.44 9 SER B C 1
ATOM 2343 O O . SER B 1 9 ? -41.156 -8.539 -26.172 1 34.44 9 SER B O 1
ATOM 2345 N N . GLU B 1 10 ? -40.656 -6.566 -26.422 1 33.72 10 GLU B N 1
ATOM 2346 C CA . GLU B 1 10 ? -39.312 -6.871 -26.844 1 33.72 10 GLU B CA 1
ATOM 2347 C C . GLU B 1 10 ? -38.5 -7.504 -25.719 1 33.72 10 GLU B C 1
ATOM 2349 O O . GLU B 1 10 ? -38.281 -6.875 -24.688 1 33.72 10 GLU B O 1
ATOM 2354 N N . GLN B 1 11 ? -38.75 -8.758 -25.438 1 33.62 11 GLN B N 1
ATOM 2355 C CA . GLN B 1 11 ? -37.812 -9.539 -24.656 1 33.62 11 GLN B CA 1
ATOM 2356 C C . GLN B 1 11 ? -36.375 -9.172 -25.016 1 33.62 11 GLN B C 1
ATOM 2358 O O . GLN B 1 11 ? -35.875 -9.484 -26.109 1 33.62 11 GLN B O 1
ATOM 2363 N N . GLU B 1 12 ? -35.938 -7.957 -24.781 1 34.44 12 GLU B N 1
ATOM 2364 C CA . GLU B 1 12 ? -34.5 -7.707 -24.859 1 34.44 12 GLU B CA 1
ATOM 2365 C C . GLU B 1 12 ? -33.688 -8.914 -24.359 1 34.44 12 GLU B C 1
ATOM 2367 O O . GLU B 1 12 ? -33.844 -9.32 -23.203 1 34.44 12 GLU B O 1
ATOM 2372 N N . THR B 1 13 ? -33.562 -9.883 -25.141 1 32.53 13 THR B N 1
ATOM 2373 C CA . THR B 1 13 ? -32.594 -10.93 -24.828 1 32.53 13 THR B CA 1
ATOM 2374 C C . THR B 1 13 ? -31.391 -10.352 -24.062 1 32.53 13 THR B C 1
ATOM 2376 O O . THR B 1 13 ? -30.672 -9.5 -24.594 1 32.53 13 THR B O 1
ATOM 2379 N N . VAL B 1 14 ? -31.547 -10.141 -22.844 1 37.38 14 VAL B N 1
ATOM 2380 C CA . VAL B 1 14 ? -30.359 -9.898 -22.031 1 37.38 14 VAL B CA 1
ATOM 2381 C C . VAL B 1 14 ? -29.156 -10.594 -22.641 1 37.38 14 VAL B C 1
ATOM 2383 O O . VAL B 1 14 ? -29.109 -11.82 -22.75 1 37.38 14 VAL B O 1
ATOM 2386 N N . ARG B 1 15 ? -28.672 -10.18 -23.688 1 39.03 15 ARG B N 1
ATOM 2387 C CA . ARG B 1 15 ? -27.422 -10.742 -24.172 1 39.03 15 ARG B CA 1
ATOM 2388 C C . ARG B 1 15 ? -26.625 -11.391 -23.047 1 39.03 15 ARG B C 1
ATOM 2390 O O . ARG B 1 15 ? -26.281 -10.734 -22.062 1 39.03 15 ARG B O 1
ATOM 2397 N N . ASP B 1 16 ? -26.75 -12.461 -22.609 1 41.16 16 ASP B N 1
ATOM 2398 C CA . ASP B 1 16 ? -26.016 -13.266 -21.641 1 41.16 16 ASP B CA 1
ATOM 2399 C C . ASP B 1 16 ? -24.516 -12.922 -21.672 1 41.16 16 ASP B C 1
ATOM 2401 O O . ASP B 1 16 ? -23.812 -13.273 -22.609 1 41.16 16 ASP B O 1
ATOM 2405 N N . GLU B 1 17 ? -24.078 -11.781 -21.516 1 50.38 17 GLU B N 1
ATOM 2406 C CA . GLU B 1 17 ? -22.672 -11.367 -21.453 1 50.38 17 GLU B CA 1
ATOM 2407 C C . GLU B 1 17 ? -21.797 -12.484 -20.891 1 50.38 17 GLU B C 1
ATOM 2409 O O . GLU B 1 17 ? -22.047 -13 -19.812 1 50.38 17 GLU B O 1
ATOM 2414 N N . LEU B 1 18 ? -21.234 -13.352 -21.734 1 57.44 18 LEU B N 1
ATOM 2415 C CA . LEU B 1 18 ? -20.359 -14.492 -21.469 1 57.44 18 LEU B CA 1
ATOM 2416 C C . LEU B 1 18 ? -19.422 -14.211 -20.297 1 57.44 18 LEU B C 1
ATOM 2418 O O . LEU B 1 18 ? -18.766 -13.164 -20.266 1 57.44 18 LEU B O 1
ATOM 2422 N N . SER B 1 19 ? -19.562 -14.961 -19.234 1 83.31 19 SER B N 1
ATOM 2423 C CA . SER B 1 19 ? -18.719 -14.938 -18.047 1 83.31 19 SER B CA 1
ATOM 2424 C C . SER B 1 19 ? -17.25 -15.078 -18.422 1 83.31 19 SER B C 1
ATOM 2426 O O . SER B 1 19 ? -16.906 -15.844 -19.328 1 83.31 19 SER B O 1
ATOM 2428 N N . VAL B 1 20 ? -16.406 -14.219 -18.047 1 89.31 20 VAL B N 1
ATOM 2429 C CA . VAL B 1 20 ? -14.953 -14.281 -18.203 1 89.31 20 VAL B CA 1
ATOM 2430 C C . VAL B 1 20 ? -14.469 -15.703 -17.922 1 89.31 20 VAL B C 1
ATOM 2432 O O . VAL B 1 20 ? -13.531 -16.188 -18.578 1 89.31 20 VAL B O 1
ATOM 2435 N N . LEU B 1 21 ? -15.203 -16.469 -17.172 1 93.56 21 LEU B N 1
ATOM 2436 C CA . LEU B 1 21 ? -14.766 -17.766 -16.688 1 93.56 21 LEU B CA 1
ATOM 2437 C C . LEU B 1 21 ? -15.07 -18.859 -17.719 1 93.56 21 LEU B C 1
ATOM 2439 O O . LEU B 1 21 ? -14.562 -19.969 -17.609 1 93.56 21 LEU B O 1
ATOM 2443 N N . THR B 1 22 ? -15.789 -18.453 -18.719 1 91.56 22 THR B N 1
ATOM 2444 C CA . THR B 1 22 ? -16.125 -19.422 -19.766 1 91.56 22 THR B CA 1
ATOM 2445 C C . THR B 1 22 ? -15.352 -19.125 -21.047 1 91.56 22 THR B C 1
ATOM 2447 O O . THR B 1 22 ? -15.539 -19.812 -22.062 1 91.56 22 THR B O 1
ATOM 2450 N N . MET B 1 23 ? -14.508 -18.188 -21.016 1 93 23 MET B N 1
ATOM 2451 C CA . MET B 1 23 ? -13.695 -17.875 -22.188 1 93 23 MET B CA 1
ATOM 2452 C C . MET B 1 23 ? -12.812 -19.047 -22.578 1 93 23 MET B C 1
ATOM 2454 O O . MET B 1 23 ? -12.258 -19.734 -21.703 1 93 23 MET B O 1
ATOM 2458 N N . SER B 1 24 ? -12.727 -19.188 -23.844 1 93.31 24 SER B N 1
ATOM 2459 C CA . SER B 1 24 ? -11.836 -20.234 -24.328 1 93.31 24 SER B CA 1
ATOM 2460 C C . SER B 1 24 ? -10.375 -19.844 -24.172 1 93.31 24 SER B C 1
ATOM 2462 O O . SER B 1 24 ? -10.055 -18.656 -24.047 1 93.31 24 SER B O 1
ATOM 2464 N N . ASP B 1 25 ? -9.516 -20.844 -24.266 1 93.88 25 ASP B N 1
ATOM 2465 C CA . ASP B 1 25 ? -8.086 -20.594 -24.188 1 93.88 25 ASP B CA 1
ATOM 2466 C C . ASP B 1 25 ? -7.637 -19.672 -25.328 1 93.88 25 ASP B C 1
ATOM 2468 O O . ASP B 1 25 ? -6.773 -18.812 -25.141 1 93.88 25 ASP B O 1
ATOM 2472 N N . HIS B 1 26 ? -8.188 -19.906 -26.484 1 93.88 26 HIS B N 1
ATOM 2473 C CA . HIS B 1 26 ? -7.852 -19.094 -27.656 1 93.88 26 HIS B CA 1
ATOM 2474 C C . HIS B 1 26 ? -8.242 -17.641 -27.438 1 93.88 26 HIS B C 1
ATOM 2476 O O . HIS B 1 26 ? -7.484 -16.734 -27.797 1 93.88 26 HIS B O 1
ATOM 2482 N N . ASP B 1 27 ? -9.344 -17.469 -26.891 1 94.19 27 ASP B N 1
ATOM 2483 C CA . ASP B 1 27 ? -9.797 -16.094 -26.609 1 94.19 27 ASP B CA 1
ATOM 2484 C C . ASP B 1 27 ? -8.859 -15.414 -25.609 1 94.19 27 ASP B C 1
ATOM 2486 O O . ASP B 1 27 ? -8.484 -14.258 -25.797 1 94.19 27 ASP B O 1
ATOM 2490 N N . ILE B 1 28 ? -8.539 -16.156 -24.562 1 95.69 28 ILE B N 1
ATOM 2491 C CA . ILE B 1 28 ? -7.652 -15.617 -23.531 1 95.69 28 ILE B CA 1
ATOM 2492 C C . ILE B 1 28 ? -6.305 -15.266 -24.156 1 95.69 28 ILE B C 1
ATOM 2494 O O . ILE B 1 28 ? -5.766 -14.18 -23.922 1 95.69 28 ILE B O 1
ATOM 2498 N N . MET B 1 29 ? -5.863 -16.156 -24.984 1 95.44 29 MET B N 1
ATOM 2499 C CA . MET B 1 29 ? -4.578 -15.93 -25.641 1 95.44 29 MET B CA 1
ATOM 2500 C C . MET B 1 29 ? -4.605 -14.656 -26.469 1 95.44 29 MET B C 1
ATOM 2502 O O . MET B 1 29 ? -3.643 -13.883 -26.469 1 95.44 29 MET B O 1
ATOM 2506 N N . ASN B 1 30 ? -5.613 -14.398 -27.125 1 93.75 30 ASN B N 1
ATOM 2507 C CA . ASN B 1 30 ? -5.758 -13.203 -27.953 1 93.75 30 ASN B CA 1
ATOM 2508 C C . ASN B 1 30 ? -5.738 -11.938 -27.094 1 93.75 30 ASN B C 1
ATOM 2510 O O . ASN B 1 30 ? -5.203 -10.906 -27.531 1 93.75 30 ASN B O 1
ATOM 2514 N N . HIS B 1 31 ? -6.305 -12.086 -25.922 1 93.5 31 HIS B N 1
ATOM 2515 C CA . HIS B 1 31 ? -6.34 -10.938 -25.031 1 93.5 31 HIS B CA 1
ATOM 2516 C C . HIS B 1 31 ? -4.961 -10.648 -24.438 1 93.5 31 HIS B C 1
ATOM 2518 O O . HIS B 1 31 ? -4.562 -9.492 -24.312 1 93.5 31 HIS B O 1
ATOM 2524 N N . ILE B 1 32 ? -4.215 -11.68 -24.109 1 96.12 32 ILE B N 1
ATOM 2525 C CA . ILE B 1 32 ? -3.051 -11.453 -23.266 1 96.12 32 ILE B CA 1
ATOM 2526 C C . ILE B 1 32 ? -1.799 -11.328 -24.125 1 96.12 32 ILE B C 1
ATOM 2528 O O . ILE B 1 32 ? -0.778 -10.797 -23.672 1 96.12 32 ILE B O 1
ATOM 2532 N N . HIS B 1 33 ? -1.855 -11.758 -25.375 1 92.06 33 HIS B N 1
ATOM 2533 C CA . HIS B 1 33 ? -0.689 -11.727 -26.25 1 92.06 33 HIS B CA 1
ATOM 2534 C C . HIS B 1 33 ? -0.198 -10.297 -26.453 1 92.06 33 HIS B C 1
ATOM 2536 O O . HIS B 1 33 ? 1.01 -10.047 -26.5 1 92.06 33 HIS B O 1
ATOM 2542 N N . ALA B 1 34 ? -1.099 -9.375 -26.5 1 91.44 34 ALA B N 1
ATOM 2543 C CA . ALA B 1 34 ? -0.766 -7.973 -26.75 1 91.44 34 ALA B CA 1
ATOM 2544 C C . ALA B 1 34 ? -0.127 -7.328 -25.531 1 91.44 34 ALA B C 1
ATOM 2546 O O . ALA B 1 34 ? 0.502 -6.273 -25.625 1 91.44 34 ALA B O 1
ATOM 2547 N N . THR B 1 35 ? -0.271 -7.934 -24.391 1 94.38 35 THR B N 1
ATOM 2548 C CA . THR B 1 35 ? 0.233 -7.348 -23.156 1 94.38 35 THR B CA 1
ATOM 2549 C C . THR B 1 35 ? 1.689 -7.738 -22.938 1 94.38 35 THR B C 1
ATOM 2551 O O . THR B 1 35 ? 2.326 -7.258 -21.984 1 94.38 35 THR B O 1
ATOM 2554 N N . HIS B 1 36 ? 2.172 -8.617 -23.734 1 93.56 36 HIS B N 1
ATOM 2555 C CA . HIS B 1 36 ? 3.518 -9.133 -23.484 1 93.56 36 HIS B CA 1
ATOM 2556 C C . HIS B 1 36 ? 4.523 -8.516 -24.453 1 93.56 36 HIS B C 1
ATOM 2558 O O . HIS B 1 36 ? 4.363 -8.617 -25.672 1 93.56 36 HIS B O 1
ATOM 2564 N N . ILE B 1 37 ? 5.449 -7.875 -23.891 1 89.94 37 ILE B N 1
ATOM 2565 C CA . ILE B 1 37 ? 6.57 -7.344 -24.656 1 89.94 37 ILE B CA 1
ATOM 2566 C C . ILE B 1 37 ? 7.855 -8.07 -24.266 1 89.94 37 ILE B C 1
ATOM 2568 O O . ILE B 1 37 ? 8.32 -7.953 -23.125 1 89.94 37 ILE B O 1
ATOM 2572 N N . PRO B 1 38 ? 8.352 -8.812 -25.234 1 81.31 38 PRO B N 1
ATOM 2573 C CA . PRO B 1 38 ? 9.586 -9.516 -24.875 1 81.31 38 PRO B CA 1
ATOM 2574 C C . PRO B 1 38 ? 10.641 -8.594 -24.281 1 81.31 38 PRO B C 1
ATOM 2576 O O . PRO B 1 38 ? 10.961 -7.551 -24.859 1 81.31 38 PRO B O 1
ATOM 2579 N N . GLY B 1 39 ? 10.867 -8.75 -22.969 1 77.94 39 GLY B N 1
ATOM 2580 C CA . GLY B 1 39 ? 11.828 -7.895 -22.297 1 77.94 39 GLY B CA 1
ATOM 2581 C C . GLY B 1 39 ? 12.812 -8.656 -21.422 1 77.94 39 GLY B C 1
ATOM 2582 O O . GLY B 1 39 ? 12.859 -9.891 -21.469 1 77.94 39 GLY B O 1
ATOM 2583 N N . ASP B 1 40 ? 13.672 -7.875 -20.844 1 71.75 40 ASP B N 1
ATOM 2584 C CA . ASP B 1 40 ? 14.828 -8.414 -20.141 1 71.75 40 ASP B CA 1
ATOM 2585 C C . ASP B 1 40 ? 14.727 -8.141 -18.641 1 71.75 40 ASP B C 1
ATOM 2587 O O . ASP B 1 40 ? 15.719 -8.227 -17.922 1 71.75 40 ASP B O 1
ATOM 2591 N N . GLU B 1 41 ? 13.641 -7.832 -18.25 1 75.31 41 GLU B N 1
ATOM 2592 C CA . GLU B 1 41 ? 13.578 -7.574 -16.812 1 75.31 41 GLU B CA 1
ATOM 2593 C C . GLU B 1 41 ? 13.75 -8.859 -16.016 1 75.31 41 GLU B C 1
ATOM 2595 O O . GLU B 1 41 ? 13.031 -9.836 -16.234 1 75.31 41 GLU B O 1
ATOM 2600 N N . LYS B 1 42 ? 14.82 -8.758 -15.172 1 77.94 42 LYS B N 1
ATOM 2601 C CA . LYS B 1 42 ? 15.109 -9.992 -14.445 1 77.94 42 LYS B CA 1
ATOM 2602 C C . LYS B 1 42 ? 15.227 -9.727 -12.945 1 77.94 42 LYS B C 1
ATOM 2604 O O . LYS B 1 42 ? 15.594 -8.625 -12.531 1 77.94 42 LYS B O 1
ATOM 2609 N N . PHE B 1 43 ? 14.711 -10.57 -12.266 1 84.75 43 PHE B N 1
ATOM 2610 C CA . PHE B 1 43 ? 14.906 -10.656 -10.828 1 84.75 43 PHE B CA 1
ATOM 2611 C C . PHE B 1 43 ? 14.93 -12.109 -10.367 1 84.75 43 PHE B C 1
ATOM 2613 O O . PHE B 1 43 ? 14.773 -13.023 -11.18 1 84.75 43 PHE B O 1
ATOM 2620 N N . ASP B 1 44 ? 15.281 -12.312 -9.133 1 91.38 44 ASP B N 1
ATOM 2621 C CA . ASP B 1 44 ? 15.312 -13.656 -8.57 1 91.38 44 ASP B CA 1
ATOM 2622 C C . ASP B 1 44 ? 13.906 -14.164 -8.289 1 91.38 44 ASP B C 1
ATOM 2624 O O . ASP B 1 44 ? 13.406 -14.039 -7.164 1 91.38 44 ASP B O 1
ATOM 2628 N N . VAL B 1 45 ? 13.305 -14.805 -9.297 1 93.81 45 VAL B N 1
ATOM 2629 C CA . VAL B 1 45 ? 11.914 -15.25 -9.258 1 93.81 45 VAL B CA 1
ATOM 2630 C C . VAL B 1 45 ? 11.734 -16.297 -8.156 1 93.81 45 VAL B C 1
ATOM 2632 O O . VAL B 1 45 ? 10.758 -16.25 -7.402 1 93.81 45 VAL B O 1
ATOM 2635 N N . ASP B 1 46 ? 12.695 -17.172 -7.988 1 92.75 46 ASP B N 1
ATOM 2636 C CA . ASP B 1 46 ? 12.594 -18.266 -7.02 1 92.75 46 ASP B CA 1
ATOM 2637 C C . ASP B 1 46 ? 12.594 -17.719 -5.59 1 92.75 46 ASP B C 1
ATOM 2639 O O . ASP B 1 46 ? 11.797 -18.156 -4.762 1 92.75 46 ASP B O 1
ATOM 2643 N N . SER B 1 47 ? 13.523 -16.812 -5.363 1 93.44 47 SER B N 1
ATOM 2644 C CA . SER B 1 47 ? 13.586 -16.234 -4.027 1 93.44 47 SER B CA 1
ATOM 2645 C C . SER B 1 47 ? 12.305 -15.469 -3.695 1 93.44 47 SER B C 1
ATOM 2647 O O . SER B 1 47 ? 11.789 -15.578 -2.584 1 93.44 47 SER B O 1
ATOM 2649 N N . LEU B 1 48 ? 11.852 -14.695 -4.668 1 96.19 48 LEU B N 1
ATOM 2650 C CA . LEU B 1 48 ? 10.625 -13.938 -4.43 1 96.19 48 LEU B CA 1
ATOM 2651 C C . LEU B 1 48 ? 9.453 -14.867 -4.141 1 96.19 48 LEU B C 1
ATOM 2653 O O . LEU B 1 48 ? 8.641 -14.586 -3.258 1 96.19 48 LEU B O 1
ATOM 2657 N N . PH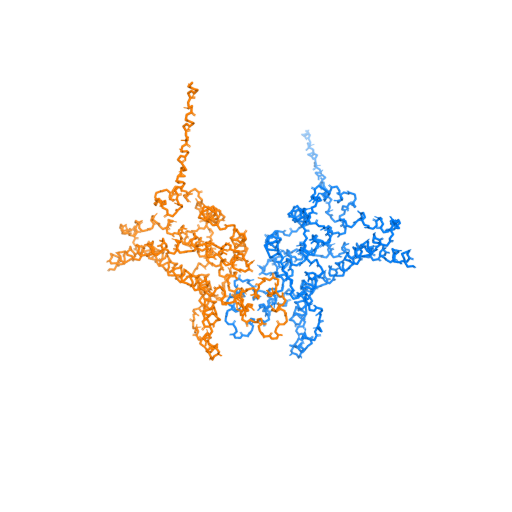E B 1 49 ? 9.359 -15.953 -4.875 1 96.69 49 PHE B N 1
ATOM 2658 C CA . PHE B 1 49 ? 8.273 -16.906 -4.648 1 96.69 49 PHE B CA 1
ATOM 2659 C C . PHE B 1 49 ? 8.367 -17.516 -3.252 1 96.69 49 PHE B C 1
ATOM 2661 O O . PHE B 1 49 ? 7.359 -17.656 -2.562 1 96.69 49 PHE B O 1
ATOM 2668 N N . LEU B 1 50 ? 9.539 -17.828 -2.852 1 94.12 50 LEU B N 1
ATOM 2669 C CA . LEU B 1 50 ? 9.734 -18.438 -1.54 1 94.12 50 LEU B CA 1
ATOM 2670 C C . LEU B 1 50 ? 9.234 -17.5 -0.434 1 94.12 50 LEU B C 1
ATOM 2672 O O . LEU B 1 50 ? 8.578 -17.953 0.506 1 94.12 50 LEU B O 1
ATOM 2676 N N . PHE B 1 51 ? 9.523 -16.234 -0.54 1 93.69 51 PHE B N 1
ATOM 2677 C CA . PHE B 1 51 ? 9.062 -15.281 0.464 1 93.69 51 PHE B CA 1
ATOM 2678 C C . PHE B 1 51 ? 7.547 -15.117 0.408 1 93.69 51 PHE B C 1
ATOM 2680 O O . PHE B 1 51 ? 6.883 -15.078 1.446 1 93.69 51 PHE B O 1
ATOM 2687 N N . ALA B 1 52 ? 7.035 -14.992 -0.806 1 96.88 52 ALA B N 1
ATOM 2688 C CA . ALA B 1 52 ? 5.59 -14.852 -0.957 1 96.88 52 ALA B CA 1
ATOM 2689 C C . ALA B 1 52 ? 4.859 -16.062 -0.376 1 96.88 52 ALA B C 1
ATOM 2691 O O . ALA B 1 52 ? 3.859 -15.906 0.33 1 96.88 52 ALA B O 1
ATOM 2692 N N . GLU B 1 53 ? 5.363 -17.219 -0.685 1 96.56 53 GLU B N 1
ATOM 2693 C CA . GLU B 1 53 ? 4.777 -18.469 -0.191 1 96.56 53 GLU B CA 1
ATOM 2694 C C . GLU B 1 53 ? 4.828 -18.531 1.332 1 96.56 53 GLU B C 1
ATOM 2696 O O . GLU B 1 53 ? 3.842 -18.891 1.977 1 96.56 53 GLU B O 1
ATOM 2701 N N . ASN B 1 54 ? 5.969 -18.203 1.875 1 93.62 54 ASN B N 1
ATOM 2702 C CA . ASN B 1 54 ? 6.129 -18.203 3.324 1 93.62 54 ASN B CA 1
ATOM 2703 C C . ASN B 1 54 ? 5.133 -17.266 3.996 1 93.62 54 ASN B C 1
ATOM 2705 O O . ASN B 1 54 ? 4.523 -17.609 5.008 1 93.62 54 ASN B O 1
ATOM 2709 N N . ILE B 1 55 ? 4.992 -16.109 3.484 1 96.69 55 ILE B N 1
ATOM 2710 C CA . ILE B 1 55 ? 4.078 -15.117 4.035 1 96.69 55 ILE B CA 1
ATOM 2711 C C . ILE B 1 55 ? 2.646 -15.648 3.992 1 96.69 55 ILE B C 1
ATOM 2713 O O . ILE B 1 55 ? 1.932 -15.602 4.996 1 96.69 55 ILE B O 1
ATOM 2717 N N . LEU B 1 56 ? 2.248 -16.156 2.85 1 97.81 56 LEU B N 1
ATOM 2718 C CA . LEU B 1 56 ? 0.867 -16.594 2.672 1 97.81 56 LEU B CA 1
ATOM 2719 C C . LEU B 1 56 ? 0.566 -17.812 3.535 1 97.81 56 LEU B C 1
ATOM 2721 O O . LEU B 1 56 ? -0.523 -17.922 4.102 1 97.81 56 LEU B O 1
ATOM 2725 N N . LYS B 1 57 ? 1.519 -18.719 3.633 1 95.44 57 LYS B N 1
ATOM 2726 C CA . LYS B 1 57 ? 1.325 -19.906 4.48 1 95.44 57 LYS B CA 1
ATOM 2727 C C . LYS B 1 57 ? 1.175 -19.5 5.945 1 95.44 57 LYS B C 1
ATOM 2729 O O . LYS B 1 57 ? 0.274 -19.984 6.637 1 95.44 57 LYS B O 1
ATOM 2734 N N . ARG B 1 58 ? 1.981 -18.641 6.406 1 92.75 58 ARG B N 1
ATOM 2735 C CA . ARG B 1 58 ? 1.932 -18.219 7.801 1 92.75 58 ARG B CA 1
ATOM 2736 C C . ARG B 1 58 ? 0.671 -17.406 8.078 1 92.75 58 ARG B C 1
ATOM 2738 O O . ARG B 1 58 ? 0.027 -17.594 9.117 1 92.75 58 ARG B O 1
ATOM 2745 N N . ALA B 1 59 ? 0.401 -16.484 7.176 1 94.5 59 ALA B N 1
ATOM 2746 C CA . ALA B 1 59 ? -0.813 -15.688 7.336 1 94.5 59 ALA B CA 1
ATOM 2747 C C . ALA B 1 59 ? -2.055 -16.578 7.344 1 94.5 59 ALA B C 1
ATOM 2749 O O . ALA B 1 59 ? -2.982 -16.344 8.125 1 94.5 59 ALA B O 1
ATOM 2750 N N . SER B 1 60 ? -2.1 -17.578 6.445 1 92.88 60 SER B N 1
ATOM 2751 C CA . SER B 1 60 ? -3.238 -18.484 6.383 1 92.88 60 SER B CA 1
ATOM 2752 C C . SER B 1 60 ? -3.381 -19.281 7.676 1 92.88 60 SER B C 1
ATOM 2754 O O . SER B 1 60 ? -4.496 -19.594 8.102 1 92.88 60 SER B O 1
ATOM 2756 N N . LEU B 1 61 ? -2.285 -19.609 8.281 1 90.31 61 LEU B N 1
ATOM 2757 C CA . LEU B 1 61 ? -2.314 -20.312 9.562 1 90.31 61 LEU B CA 1
ATOM 2758 C C . LEU B 1 61 ? -2.926 -19.422 10.648 1 90.31 61 LEU B C 1
ATOM 2760 O O . LEU B 1 61 ? -3.658 -19.922 11.508 1 90.31 61 LEU B O 1
ATOM 2764 N N . ILE B 1 62 ? -2.559 -18.156 10.609 1 86.56 62 ILE B N 1
ATOM 2765 C CA . ILE B 1 62 ? -3.143 -17.203 11.555 1 86.56 62 ILE B CA 1
ATOM 2766 C C . ILE B 1 62 ? -4.656 -17.156 11.367 1 86.56 62 ILE B C 1
ATOM 2768 O O . ILE B 1 62 ? -5.414 -17.156 12.336 1 86.56 62 ILE B O 1
ATOM 2772 N N . VAL B 1 63 ? -5.113 -17.109 10.156 1 85.94 63 VAL B N 1
ATOM 2773 C CA . VAL B 1 63 ? -6.535 -17.109 9.828 1 85.94 63 VAL B CA 1
ATOM 2774 C C . VAL B 1 63 ? -7.211 -18.344 10.414 1 85.94 63 VAL B C 1
ATOM 2776 O O . VAL B 1 63 ? -8.266 -18.234 11.047 1 85.94 63 VAL B O 1
ATOM 2779 N N . ASP B 1 64 ? -6.609 -19.438 10.203 1 83.19 64 ASP B N 1
ATOM 2780 C CA . ASP B 1 64 ? -7.172 -20.688 10.703 1 83.19 64 ASP B CA 1
ATOM 2781 C C . ASP B 1 64 ? -7.242 -20.703 12.227 1 83.19 64 ASP B C 1
ATOM 2783 O O . ASP B 1 64 ? -8.211 -21.188 12.805 1 83.19 64 ASP B O 1
ATOM 2787 N N . ASN B 1 65 ? -6.223 -20.156 12.797 1 78.38 65 ASN B N 1
ATOM 2788 C CA . ASN B 1 65 ? -6.191 -20.109 14.25 1 78.38 65 ASN B CA 1
ATOM 2789 C C . ASN B 1 65 ? -7.238 -19.156 14.812 1 78.38 65 ASN B C 1
ATOM 2791 O O . ASN B 1 65 ? -7.891 -19.453 15.812 1 78.38 65 ASN B O 1
ATOM 2795 N N . VAL B 1 66 ? -7.34 -18.078 14.219 1 69.81 66 VAL B N 1
ATOM 2796 C CA . VAL B 1 66 ? -8.289 -17.062 14.68 1 69.81 66 VAL B CA 1
ATOM 2797 C C . VAL B 1 66 ? -9.711 -17.5 14.344 1 69.81 66 VAL B C 1
ATOM 2799 O O . VAL B 1 66 ? -10.625 -17.328 15.148 1 69.81 66 VAL B O 1
ATOM 2802 N N . ALA B 1 67 ? -9.898 -17.906 13.164 1 63.31 67 ALA B N 1
ATOM 2803 C CA . ALA B 1 67 ? -11.227 -18.281 12.695 1 63.31 67 ALA B CA 1
ATOM 2804 C C . ALA B 1 67 ? -11.719 -19.547 13.383 1 63.31 67 ALA B C 1
ATOM 2806 O O . ALA B 1 67 ? -12.914 -19.703 13.633 1 63.31 67 ALA B O 1
ATOM 2807 N N . LEU B 1 68 ? -10.898 -20.484 13.492 1 59.94 68 LEU B N 1
ATOM 2808 C CA . LEU B 1 68 ? -11.336 -21.781 14.031 1 59.94 68 LEU B CA 1
ATOM 2809 C C . LEU B 1 68 ? -11.203 -21.797 15.547 1 59.94 68 LEU B C 1
ATOM 2811 O O . LEU B 1 68 ? -11.555 -22.797 16.188 1 59.94 68 LEU B O 1
ATOM 2815 N N . ASP B 1 69 ? -11.227 -20.469 16.141 1 57.09 69 ASP B N 1
ATOM 2816 C CA . ASP B 1 69 ? -11.133 -20.438 17.594 1 57.09 69 ASP B CA 1
ATOM 2817 C C . ASP B 1 69 ? -10.211 -21.547 18.109 1 57.09 69 ASP B C 1
ATOM 2819 O O . ASP B 1 69 ? -10.398 -22.047 19.203 1 57.09 69 ASP B O 1
ATOM 2823 N N . LEU B 1 70 ? -9.742 -22.25 17.297 1 42.62 70 LEU B N 1
ATOM 2824 C CA . LEU B 1 70 ? -8.992 -23.406 17.75 1 42.62 70 LEU B CA 1
ATOM 2825 C C . LEU B 1 70 ? -7.883 -23 18.719 1 42.62 70 LEU B C 1
ATOM 2827 O O . LEU B 1 70 ? -7.688 -23.625 19.75 1 42.62 70 LEU B O 1
ATOM 2831 N N . LEU B 1 71 ? -6.555 -22.391 18.344 1 40.78 71 LEU B N 1
ATOM 2832 C CA . LEU B 1 71 ? -5.355 -22.594 19.141 1 40.78 71 LEU B CA 1
ATOM 2833 C C . LEU B 1 71 ? -5.258 -21.562 20.25 1 40.78 71 LEU B C 1
ATOM 2835 O O . LEU B 1 71 ? -4.871 -20.422 20.016 1 40.78 71 LEU B O 1
ATOM 2839 N N . HIS B 1 72 ? -6.117 -21.219 21.109 1 40.16 72 HIS B N 1
ATOM 2840 C CA . HIS B 1 72 ? -5.527 -20.812 22.375 1 40.16 72 HIS B CA 1
ATOM 2841 C C . HIS B 1 72 ? -4.066 -21.25 22.469 1 40.16 72 HIS B C 1
ATOM 2843 O O . HIS B 1 72 ? -3.268 -20.594 23.141 1 40.16 72 HIS B O 1
ATOM 2849 N N . GLY B 1 73 ? -3.766 -22.578 22.562 1 34.59 73 GLY B N 1
ATOM 2850 C CA . GLY B 1 73 ? -2.566 -23.312 22.953 1 34.59 73 GLY B CA 1
ATOM 2851 C C . GLY B 1 73 ? -1.517 -23.344 21.859 1 34.59 73 GLY B C 1
ATOM 2852 O O . GLY B 1 73 ? -0.437 -23.906 22.047 1 34.59 73 GLY B O 1
ATOM 2853 N N . THR B 1 74 ? -1.778 -23.422 20.531 1 38.69 74 THR B N 1
ATOM 2854 C CA . THR B 1 74 ? -0.798 -23.844 19.531 1 38.69 74 THR B CA 1
ATOM 2855 C C . THR B 1 74 ? 0.001 -22.641 19.047 1 38.69 74 THR B C 1
ATOM 2857 O O . THR B 1 74 ? -0.198 -22.172 17.922 1 38.69 74 THR B O 1
ATOM 2860 N N . GLU B 1 75 ? 0.044 -21.625 19.547 1 43.78 75 GLU B N 1
ATOM 2861 C CA . GLU B 1 75 ? 1.045 -20.609 19.25 1 43.78 75 GLU B CA 1
ATOM 2862 C C . GLU B 1 75 ? 2.338 -21.234 18.734 1 43.78 75 GLU B C 1
ATOM 2864 O O . GLU B 1 75 ? 3.16 -20.547 18.125 1 43.78 75 GLU B O 1
ATOM 2869 N N . ALA B 1 76 ? 2.678 -22.375 19.312 1 38.34 76 ALA B N 1
ATOM 2870 C CA . ALA B 1 76 ? 3.939 -23.109 19.203 1 38.34 76 ALA B CA 1
ATOM 2871 C C . ALA B 1 76 ? 4.219 -23.5 17.75 1 38.34 76 ALA B C 1
ATOM 2873 O O . ALA B 1 76 ? 5.379 -23.625 17.344 1 38.34 76 ALA B O 1
ATOM 2874 N N . HIS B 1 77 ? 3.15 -23.891 17 1 43.34 77 HIS B N 1
ATOM 2875 C CA . HIS B 1 77 ? 3.424 -24.578 15.734 1 43.34 77 HIS B CA 1
ATOM 2876 C C . HIS B 1 77 ? 3.777 -23.578 14.633 1 43.34 77 HIS B C 1
ATOM 2878 O O . HIS B 1 77 ? 4.203 -23.984 13.547 1 43.34 77 HIS B O 1
ATOM 2884 N N . LEU B 1 78 ? 3.322 -22.391 14.766 1 48.56 78 LEU B N 1
ATOM 2885 C CA . LEU B 1 78 ? 3.541 -21.469 13.648 1 48.56 78 LEU B CA 1
ATOM 2886 C C . LEU B 1 78 ? 5.031 -21.297 13.375 1 48.56 78 LEU B C 1
ATOM 2888 O O . LEU B 1 78 ? 5.438 -21.141 12.219 1 48.56 78 LEU B O 1
ATOM 2892 N N . GLU B 1 79 ? 5.766 -21.188 14.508 1 47.94 79 GLU B N 1
ATOM 2893 C CA . GLU B 1 79 ? 7.203 -20.953 14.398 1 47.94 79 GLU B CA 1
ATOM 2894 C C . GLU B 1 79 ? 7.902 -22.141 13.75 1 47.94 79 GLU B C 1
ATOM 2896 O O . GLU B 1 79 ? 9.055 -22.047 13.328 1 47.94 79 GLU B O 1
ATOM 2901 N N . SER B 1 80 ? 7.152 -23.234 13.859 1 43.69 80 SER B N 1
ATOM 2902 C CA . SER B 1 80 ? 7.855 -24.406 13.359 1 43.69 80 SER B CA 1
ATOM 2903 C C . SER B 1 80 ? 7.93 -24.406 11.836 1 43.69 80 SER B C 1
ATOM 2905 O O . SER B 1 80 ? 8.344 -25.391 11.219 1 43.69 80 SER B O 1
ATOM 2907 N N . LEU B 1 81 ? 7.027 -23.609 11.266 1 48.31 81 LEU B N 1
ATOM 2908 C CA . LEU B 1 81 ? 7.285 -23.625 9.828 1 48.31 81 LEU B CA 1
ATOM 2909 C C . LEU B 1 81 ? 8.773 -23.453 9.539 1 48.31 81 LEU B C 1
ATOM 2911 O O . LEU B 1 81 ? 9.312 -22.359 9.711 1 48.31 81 LEU B O 1
ATOM 2915 N N . ASP B 1 82 ? 9.625 -24.328 10.188 1 46.31 82 ASP B N 1
ATOM 2916 C CA . ASP B 1 82 ? 11.07 -24.469 10.109 1 46.31 82 ASP B CA 1
ATOM 2917 C C . ASP B 1 82 ? 11.648 -23.656 8.953 1 46.31 82 ASP B C 1
ATOM 2919 O O . ASP B 1 82 ? 10.898 -23.094 8.148 1 46.31 82 ASP B O 1
ATOM 2923 N N . ASP B 1 83 ? 12.727 -24.422 8.258 1 45.56 83 ASP B N 1
ATOM 2924 C CA . ASP B 1 83 ? 13.922 -24.234 7.449 1 45.56 83 ASP B CA 1
ATOM 2925 C C . ASP B 1 83 ? 13.578 -23.641 6.082 1 45.56 83 ASP B C 1
ATOM 2927 O O . ASP B 1 83 ? 13.789 -24.266 5.051 1 45.56 83 ASP B O 1
ATOM 2931 N N . MET B 1 84 ? 12.391 -23.141 6.008 1 48 84 MET B N 1
ATOM 2932 C CA . MET B 1 84 ? 12.312 -22.781 4.594 1 48 84 MET B CA 1
ATOM 2933 C C . MET B 1 84 ? 13.578 -22.047 4.148 1 48 84 MET B C 1
ATOM 2935 O O . MET B 1 84 ? 14.266 -21.422 4.961 1 48 84 MET B O 1
ATOM 2939 N N . MET B 1 85 ? 14.062 -22.406 3.07 1 48.25 85 MET B N 1
ATOM 2940 C CA . MET B 1 85 ? 15.289 -21.984 2.398 1 48.25 85 MET B CA 1
ATOM 2941 C C . MET B 1 85 ? 15.5 -20.469 2.566 1 48.25 85 MET B C 1
ATOM 2943 O O . MET B 1 85 ? 14.562 -19.688 2.434 1 48.25 85 MET B O 1
ATOM 2947 N N . SER B 1 86 ? 16.484 -20.219 3.42 1 51.31 86 SER B N 1
ATOM 2948 C CA . SER B 1 86 ? 16.969 -18.844 3.625 1 51.31 86 SER B CA 1
ATOM 2949 C C . SER B 1 86 ? 17.125 -18.109 2.299 1 51.31 86 SER B C 1
ATOM 2951 O O . SER B 1 86 ? 17.75 -18.641 1.371 1 51.31 86 SER B O 1
ATOM 2953 N N . PRO B 1 87 ? 16.234 -17.234 1.991 1 55.38 87 PRO B N 1
ATOM 2954 C CA . PRO B 1 87 ? 16.531 -16.422 0.801 1 55.38 87 PRO B CA 1
ATOM 2955 C C . PRO B 1 87 ? 18.016 -16.109 0.666 1 55.38 87 PRO B C 1
ATOM 2957 O O . PRO B 1 87 ? 18.766 -16.172 1.65 1 55.38 87 PRO B O 1
ATOM 2960 N N . LYS B 1 88 ? 18.406 -16.078 -0.612 1 59.47 88 LYS B N 1
ATOM 2961 C CA . LYS B 1 88 ? 19.766 -15.586 -0.861 1 59.47 88 LYS B CA 1
ATOM 2962 C C . LYS B 1 88 ? 20.016 -14.273 -0.124 1 59.47 88 LYS B C 1
ATOM 2964 O O . LYS B 1 88 ? 19.109 -13.445 0.007 1 59.47 88 LYS B O 1
ATOM 2969 N N . ALA B 1 89 ? 21 -14.211 0.703 1 53.75 89 ALA B N 1
ATOM 2970 C CA . ALA B 1 89 ? 21.438 -13.047 1.468 1 53.75 89 ALA B CA 1
ATOM 2971 C C . ALA B 1 89 ? 21.312 -11.766 0.644 1 53.75 89 ALA B C 1
ATOM 2973 O O . ALA B 1 89 ? 21.047 -10.695 1.188 1 53.75 89 ALA B O 1
ATOM 2974 N N . SER B 1 90 ? 21.359 -12.07 -0.691 1 66.88 90 SER B N 1
ATOM 2975 C CA . SER B 1 90 ? 21.5 -10.898 -1.544 1 66.88 90 SER B CA 1
ATOM 2976 C C . SER B 1 90 ? 20.203 -10.578 -2.275 1 66.88 90 SER B C 1
ATOM 2978 O O . SER B 1 90 ? 20.188 -9.773 -3.211 1 66.88 90 SER B O 1
ATOM 2980 N N . PHE B 1 91 ? 19.172 -11.07 -1.727 1 82.5 91 PHE B N 1
ATOM 2981 C CA . PHE B 1 91 ? 17.922 -10.883 -2.439 1 82.5 91 PHE B CA 1
ATOM 2982 C C . PHE B 1 91 ? 17.422 -9.445 -2.295 1 82.5 91 PHE B C 1
ATOM 2984 O O . PHE B 1 91 ? 17.312 -8.93 -1.181 1 82.5 91 PHE B O 1
ATOM 2991 N N . ASN B 1 92 ? 17.234 -8.82 -3.498 1 85.62 92 ASN B N 1
ATOM 2992 C CA . ASN B 1 92 ? 16.672 -7.477 -3.58 1 85.62 92 ASN B CA 1
ATOM 2993 C C . ASN B 1 92 ? 15.289 -7.496 -4.234 1 85.62 92 ASN B C 1
ATOM 2995 O O . ASN B 1 92 ? 15.18 -7.598 -5.457 1 85.62 92 ASN B O 1
ATOM 2999 N N . PRO B 1 93 ? 14.297 -7.414 -3.385 1 91.5 93 PRO B N 1
ATOM 3000 C CA . PRO B 1 93 ? 12.953 -7.457 -3.961 1 91.5 93 PRO B CA 1
ATOM 3001 C C . PRO B 1 93 ? 12.609 -6.203 -4.766 1 91.5 93 PRO B C 1
ATOM 3003 O O . PRO B 1 93 ? 13.008 -5.098 -4.387 1 91.5 93 PRO B O 1
ATOM 3006 N N . PRO B 1 94 ? 11.891 -6.387 -5.879 1 93.88 94 PRO B N 1
ATOM 3007 C CA . PRO B 1 94 ? 11.422 -5.227 -6.648 1 93.88 94 PRO B CA 1
ATOM 3008 C C . PRO B 1 94 ? 10.242 -4.52 -5.984 1 93.88 94 PRO B C 1
ATOM 3010 O O . PRO B 1 94 ? 9.125 -4.566 -6.5 1 93.88 94 PRO B O 1
ATOM 3013 N N . LEU B 1 95 ? 10.508 -3.777 -4.945 1 94.69 95 LEU B N 1
ATOM 3014 C CA . LEU B 1 95 ? 9.508 -3.221 -4.043 1 94.69 95 LEU B CA 1
ATOM 3015 C C . LEU B 1 95 ? 8.562 -2.291 -4.789 1 94.69 95 LEU B C 1
ATOM 3017 O O . LEU B 1 95 ? 7.344 -2.352 -4.594 1 94.69 95 LEU B O 1
ATOM 3021 N N . CYS B 1 96 ? 9.047 -1.408 -5.668 1 94.75 96 CYS B N 1
ATOM 3022 C CA . CYS B 1 96 ? 8.203 -0.449 -6.371 1 94.75 96 CYS B CA 1
ATOM 3023 C C . CYS B 1 96 ? 7.223 -1.162 -7.297 1 94.75 96 CYS B C 1
ATOM 3025 O O . CYS B 1 96 ? 6.07 -0.746 -7.426 1 94.75 96 CYS B O 1
ATOM 3027 N N . THR B 1 97 ? 7.719 -2.215 -7.941 1 96.19 97 THR B N 1
ATOM 3028 C CA . THR B 1 97 ? 6.832 -3.01 -8.781 1 96.19 97 THR B CA 1
ATOM 3029 C C . THR B 1 97 ? 5.738 -3.668 -7.941 1 96.19 97 THR B C 1
ATOM 3031 O O . THR B 1 97 ? 4.57 -3.666 -8.328 1 96.19 97 THR B O 1
ATOM 3034 N N . LEU B 1 98 ? 6.09 -4.215 -6.805 1 97.25 98 LEU B N 1
ATOM 3035 C CA . LEU B 1 98 ? 5.129 -4.863 -5.926 1 97.25 98 LEU B CA 1
ATOM 3036 C C . LEU B 1 98 ? 4.062 -3.879 -5.457 1 97.25 98 LEU B C 1
ATOM 3038 O O . LEU B 1 98 ? 2.873 -4.195 -5.457 1 97.25 98 LEU B O 1
ATOM 3042 N N . LYS B 1 99 ? 4.496 -2.697 -5.102 1 95.88 99 LYS B N 1
ATOM 3043 C CA . LYS B 1 99 ? 3.562 -1.677 -4.629 1 95.88 99 LYS B CA 1
ATOM 3044 C C . LYS B 1 99 ? 2.6 -1.258 -5.734 1 95.88 99 LYS B C 1
ATOM 3046 O O . LYS B 1 99 ? 1.411 -1.046 -5.484 1 95.88 99 LYS B O 1
ATOM 3051 N N . ARG B 1 100 ? 3.111 -1.146 -6.895 1 95.88 100 ARG B N 1
ATOM 3052 C CA . ARG B 1 100 ? 2.277 -0.769 -8.031 1 95.88 100 ARG B CA 1
ATOM 3053 C C . ARG B 1 100 ? 1.217 -1.827 -8.312 1 95.88 100 ARG B C 1
ATOM 3055 O O . ARG B 1 100 ? 0.054 -1.499 -8.555 1 95.88 100 ARG B O 1
ATOM 3062 N N . ILE B 1 101 ?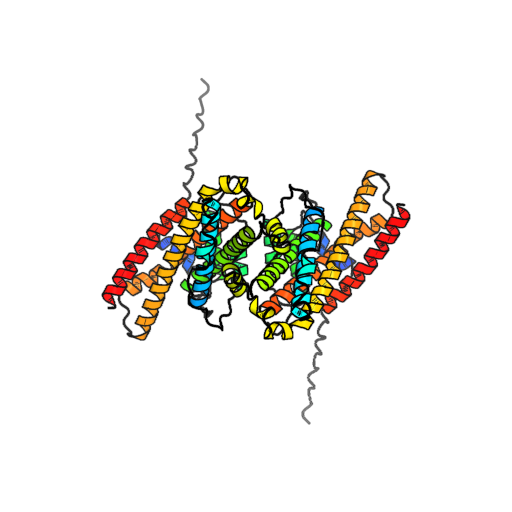 1.63 -3.053 -8.305 1 98 101 ILE B N 1
ATOM 3063 C CA . ILE B 1 101 ? 0.704 -4.148 -8.562 1 98 101 ILE B CA 1
ATOM 3064 C C . ILE B 1 101 ? -0.316 -4.242 -7.434 1 98 101 ILE B C 1
ATOM 3066 O O . ILE B 1 101 ? -1.505 -4.465 -7.676 1 98 101 ILE B O 1
ATOM 3070 N N . SER B 1 102 ? 0.178 -4.09 -6.219 1 97.06 102 SER B N 1
ATOM 3071 C CA . SER B 1 102 ? -0.734 -4.078 -5.078 1 97.06 102 SER B CA 1
ATOM 3072 C C . SER B 1 102 ? -1.796 -2.994 -5.234 1 97.06 102 SER B C 1
ATOM 3074 O O . SER B 1 102 ? -2.979 -3.234 -4.984 1 97.06 102 SER B O 1
ATOM 3076 N N . GLY B 1 103 ? -1.374 -1.813 -5.625 1 95.5 103 GLY B N 1
ATOM 3077 C CA . GLY B 1 103 ? -2.301 -0.713 -5.836 1 95.5 103 GLY B CA 1
ATOM 3078 C C . GLY B 1 103 ? -3.336 -1.002 -6.91 1 95.5 103 GLY B C 1
ATOM 3079 O O . GLY B 1 103 ? -4.473 -0.539 -6.82 1 95.5 103 GLY B O 1
ATOM 3080 N N . GLU B 1 104 ? -2.971 -1.771 -7.867 1 96.12 104 GLU B N 1
ATOM 3081 C CA . GLU B 1 104 ? -3.879 -2.117 -8.953 1 96.12 104 GLU B CA 1
ATOM 3082 C C . GLU B 1 104 ? -5 -3.029 -8.469 1 96.12 104 GLU B C 1
ATOM 3084 O O . GLU B 1 104 ? -6.102 -3.02 -9.023 1 96.12 104 GLU B O 1
ATOM 3089 N N . MET B 1 105 ? -4.754 -3.75 -7.438 1 97.25 105 MET B N 1
ATOM 3090 C CA . MET B 1 105 ? -5.695 -4.773 -7 1 97.25 105 MET B CA 1
ATOM 3091 C C . MET B 1 105 ? -6.594 -4.246 -5.883 1 97.25 105 MET B C 1
ATOM 3093 O O . MET B 1 105 ? -7.625 -4.844 -5.578 1 97.25 105 MET B O 1
ATOM 3097 N N . GLN B 1 106 ? -6.223 -3.182 -5.312 1 94.44 106 GLN B N 1
ATOM 3098 C CA . GLN B 1 106 ? -6.879 -2.764 -4.082 1 94.44 106 GLN B CA 1
ATOM 3099 C C . GLN B 1 106 ? -8.102 -1.896 -4.375 1 94.44 106 GLN B C 1
ATOM 3101 O O . GLN B 1 106 ? -8.094 -1.115 -5.332 1 94.44 106 GLN B O 1
ATOM 3106 N N . CYS B 1 107 ? -9.133 -2.064 -3.588 1 93.31 107 CYS B N 1
ATOM 3107 C CA . CYS B 1 107 ? -10.32 -1.216 -3.525 1 93.31 107 CYS B CA 1
ATOM 3108 C C . CYS B 1 107 ? -11.07 -1.233 -4.84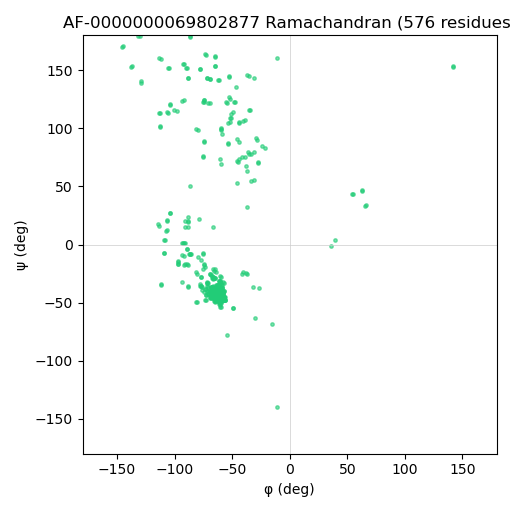8 1 93.31 107 CYS B C 1
ATOM 3110 O O . CYS B 1 107 ? -11.43 -0.18 -5.379 1 93.31 107 CYS B O 1
ATOM 3112 N N . LYS B 1 108 ? -11.242 -2.418 -5.332 1 94.31 108 LYS B N 1
ATOM 3113 C CA . LYS B 1 108 ? -11.977 -2.619 -6.574 1 94.31 108 LYS B CA 1
ATOM 3114 C C . LYS B 1 108 ? -13.367 -3.193 -6.305 1 94.31 108 LYS B C 1
ATOM 3116 O O . LYS B 1 108 ? -13.586 -3.852 -5.285 1 94.31 108 LYS B O 1
ATOM 3121 N N . THR B 1 109 ? -14.273 -2.889 -7.176 1 94.31 109 THR B N 1
ATOM 3122 C CA . THR B 1 109 ? -15.609 -3.463 -7.078 1 94.31 109 THR B CA 1
ATOM 3123 C C . THR B 1 109 ? -15.586 -4.945 -7.441 1 94.31 109 THR B C 1
ATOM 3125 O O . THR B 1 109 ? -14.867 -5.359 -8.344 1 94.31 109 THR B O 1
ATOM 3128 N N . PRO B 1 110 ? -16.422 -5.746 -6.711 1 96 110 PRO B N 1
ATOM 3129 C CA . PRO B 1 110 ? -16.484 -7.172 -7.031 1 96 110 PRO B CA 1
ATOM 3130 C C . PRO B 1 110 ? -17.047 -7.441 -8.43 1 96 110 PRO B C 1
ATOM 3132 O O . PRO B 1 110 ? -17.766 -6.609 -8.977 1 96 110 PRO B O 1
ATOM 3135 N N . GLY B 1 111 ? -16.656 -8.578 -9.016 1 95.88 111 GLY B N 1
ATOM 3136 C CA . GLY B 1 111 ? -17.188 -9 -10.312 1 95.88 111 GLY B CA 1
ATOM 3137 C C . GLY B 1 111 ? -16.141 -9.648 -11.195 1 95.88 111 GLY B C 1
ATOM 3138 O O . GLY B 1 111 ? -14.953 -9.297 -11.125 1 95.88 111 GLY B O 1
ATOM 3139 N N . GLU B 1 112 ? -16.578 -10.5 -12.07 1 96.44 112 GLU B N 1
ATOM 3140 C CA . GLU B 1 112 ? -15.68 -11.219 -12.961 1 96.44 112 GLU B CA 1
ATOM 3141 C C . GLU B 1 112 ? -15.102 -10.289 -14.023 1 96.44 112 GLU B C 1
ATOM 3143 O O . GLU B 1 112 ? -13.922 -10.406 -14.375 1 96.44 112 G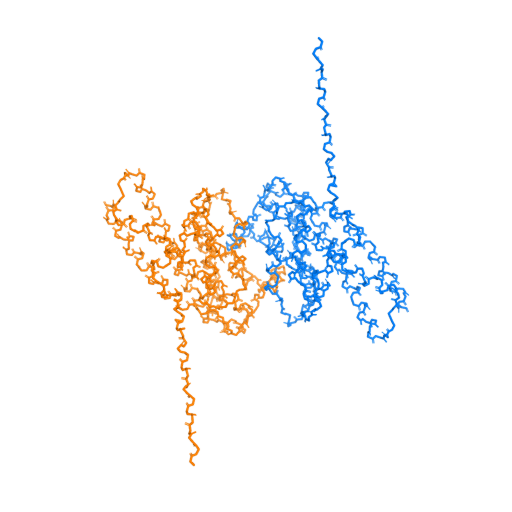LU B O 1
ATOM 3148 N N . GLU B 1 113 ? -15.898 -9.438 -14.508 1 96 113 GLU B N 1
ATOM 3149 C CA . GLU B 1 113 ? -15.445 -8.508 -15.539 1 96 113 GLU B CA 1
ATOM 3150 C C . GLU B 1 113 ? -14.391 -7.551 -14.992 1 96 113 GLU B C 1
ATOM 3152 O O . GLU B 1 113 ? -13.406 -7.254 -15.672 1 96 113 GLU B O 1
ATOM 3157 N N . ILE B 1 114 ? -14.656 -7.121 -13.805 1 97.12 114 ILE B N 1
ATOM 3158 C CA . ILE B 1 114 ? -13.703 -6.223 -13.172 1 97.12 114 ILE B CA 1
ATOM 3159 C C . ILE B 1 114 ? -12.406 -6.977 -12.875 1 97.12 114 ILE B C 1
ATOM 3161 O O . ILE B 1 114 ? -11.312 -6.449 -13.094 1 97.12 114 ILE B O 1
ATOM 3165 N N . ALA B 1 115 ? -12.539 -8.188 -12.406 1 97.75 115 ALA B N 1
ATOM 3166 C CA . ALA B 1 115 ? -11.359 -9.016 -12.164 1 97.75 115 ALA B CA 1
ATOM 3167 C C . ALA B 1 115 ? -10.539 -9.188 -13.445 1 97.75 115 ALA B C 1
ATOM 3169 O O . ALA B 1 115 ? -9.312 -9.125 -13.414 1 97.75 115 ALA B O 1
ATOM 3170 N N . HIS B 1 116 ? -11.203 -9.383 -14.562 1 97.56 116 HIS B N 1
ATOM 3171 C CA . HIS B 1 116 ? -10.539 -9.508 -15.852 1 97.56 116 HIS B CA 1
ATOM 3172 C C . HIS B 1 116 ? -9.805 -8.227 -16.219 1 97.56 116 HIS B C 1
ATOM 3174 O O . HIS B 1 116 ? -8.648 -8.266 -16.641 1 97.56 116 HIS B O 1
ATOM 3180 N N . LYS B 1 117 ? -10.453 -7.113 -16.094 1 97.75 117 LYS B N 1
ATOM 3181 C CA . LYS B 1 117 ? -9.844 -5.828 -16.422 1 97.75 117 LYS B CA 1
ATOM 3182 C C . LYS B 1 117 ? -8.594 -5.578 -15.586 1 97.75 117 LYS B C 1
ATOM 3184 O O . LYS B 1 117 ? -7.582 -5.102 -16.109 1 97.75 117 LYS B O 1
ATOM 3189 N N . ILE B 1 118 ? -8.664 -5.867 -14.312 1 98.38 118 ILE B N 1
ATOM 3190 C CA . ILE B 1 118 ? -7.523 -5.699 -13.422 1 98.38 118 ILE B CA 1
ATOM 3191 C C . ILE B 1 118 ? -6.395 -6.641 -13.836 1 98.38 118 ILE B C 1
ATOM 3193 O O . ILE B 1 118 ? -5.227 -6.25 -13.852 1 98.38 118 ILE B O 1
ATOM 3197 N N . THR B 1 119 ? -6.785 -7.871 -14.141 1 98.56 119 THR B N 1
ATOM 3198 C CA . THR B 1 119 ? -5.797 -8.844 -14.594 1 98.56 119 THR B CA 1
ATOM 3199 C C . THR B 1 119 ? -5.062 -8.344 -15.836 1 98.56 119 THR B C 1
ATOM 3201 O O . THR B 1 119 ? -3.834 -8.414 -15.906 1 98.56 119 THR B O 1
ATOM 3204 N N . MET B 1 120 ? -5.812 -7.816 -16.781 1 98.31 120 MET B N 1
ATOM 3205 C CA . MET B 1 120 ? -5.211 -7.266 -17.984 1 98.31 120 MET B CA 1
ATOM 3206 C C . MET B 1 120 ? -4.309 -6.082 -17.656 1 98.31 120 MET B C 1
ATOM 3208 O O . MET B 1 120 ? -3.236 -5.934 -18.25 1 98.31 120 MET B O 1
ATOM 3212 N N . SER B 1 121 ? -4.707 -5.25 -16.781 1 98.25 121 SER B N 1
ATOM 3213 C CA . SER B 1 121 ? -3.902 -4.109 -16.344 1 98.25 121 SER B CA 1
ATOM 3214 C C . SER B 1 121 ? -2.582 -4.566 -15.734 1 98.25 121 SER B C 1
ATOM 3216 O O . SER B 1 121 ? -1.529 -3.988 -16.016 1 98.25 121 SER B O 1
ATOM 3218 N N . ILE B 1 122 ? -2.635 -5.586 -14.891 1 98.62 122 ILE B N 1
ATOM 3219 C CA . ILE B 1 122 ? -1.443 -6.133 -14.25 1 98.62 122 ILE B CA 1
ATOM 3220 C C . ILE B 1 122 ? -0.497 -6.691 -15.312 1 98.62 122 ILE B C 1
ATOM 3222 O O . ILE B 1 122 ? 0.704 -6.414 -15.289 1 98.62 122 ILE B O 1
ATOM 3226 N N . LEU B 1 123 ? -1.051 -7.426 -16.25 1 98.31 123 LEU B N 1
ATOM 3227 C CA . LEU B 1 123 ? -0.238 -8 -17.312 1 98.31 123 LEU B CA 1
ATOM 3228 C C . LEU B 1 123 ? 0.42 -6.91 -18.156 1 98.31 123 LEU B C 1
ATOM 3230 O O . LEU B 1 123 ? 1.58 -7.039 -18.547 1 98.31 123 LEU B O 1
ATOM 3234 N N . ASN B 1 124 ? -0.276 -5.855 -18.375 1 97.56 124 ASN B N 1
ATOM 3235 C CA . ASN B 1 124 ? 0.295 -4.738 -19.125 1 97.56 124 ASN B CA 1
ATOM 3236 C C . ASN B 1 124 ? 1.427 -4.066 -18.344 1 97.56 124 ASN B C 1
ATOM 3238 O O . ASN B 1 124 ? 2.449 -3.701 -18.922 1 97.56 124 ASN B O 1
ATOM 3242 N N . LYS B 1 125 ? 1.241 -3.881 -17.078 1 96.5 125 LYS B N 1
ATOM 3243 C CA . LYS B 1 125 ? 2.248 -3.238 -16.25 1 96.5 125 LYS B CA 1
ATOM 3244 C C . LYS B 1 125 ? 3.508 -4.094 -16.141 1 96.5 125 LYS B C 1
ATOM 3246 O O . LYS B 1 125 ? 4.605 -3.57 -15.93 1 96.5 125 LYS B O 1
ATOM 3251 N N . LEU B 1 126 ? 3.291 -5.363 -16.266 1 97.06 126 LEU B N 1
ATOM 3252 C CA . LEU B 1 126 ? 4.402 -6.297 -16.156 1 97.06 126 LEU B CA 1
ATOM 3253 C C . LEU B 1 126 ? 4.828 -6.812 -17.516 1 97.06 126 LEU B C 1
ATOM 3255 O O . LEU B 1 126 ? 5.344 -7.926 -17.641 1 97.06 126 LEU B O 1
ATOM 3259 N N . SER B 1 127 ? 4.609 -6.074 -18.516 1 96.31 127 SER B N 1
ATOM 3260 C CA . SER B 1 127 ? 4.727 -6.496 -19.922 1 96.31 127 SER B CA 1
ATOM 3261 C C . SER B 1 127 ? 6.125 -7.027 -20.219 1 96.31 127 SER B C 1
ATOM 3263 O O . SER B 1 127 ? 6.277 -7.996 -20.969 1 96.31 127 SER B O 1
ATOM 3265 N N . GLY B 1 128 ? 7.129 -6.492 -19.578 1 94.44 128 GLY B N 1
ATOM 3266 C CA . GLY B 1 128 ? 8.5 -6.828 -19.922 1 94.44 128 GLY B CA 1
ATOM 3267 C C . GLY B 1 128 ? 9.023 -8.031 -19.156 1 94.44 128 GLY B C 1
ATOM 3268 O O . GLY B 1 128 ? 10.148 -8.477 -19.391 1 94.44 128 GLY B O 1
ATOM 3269 N N . TYR B 1 129 ? 8.273 -8.57 -18.266 1 95.19 129 TYR B N 1
ATOM 3270 C CA . TYR B 1 129 ? 8.672 -9.719 -17.469 1 95.19 129 TYR B CA 1
ATOM 3271 C C . TYR B 1 129 ? 8.234 -11.023 -18.125 1 95.19 129 TYR B C 1
ATOM 3273 O O . TYR B 1 129 ? 7.305 -11.031 -18.938 1 95.19 129 TYR B O 1
ATOM 3281 N N . SER B 1 130 ? 8.906 -12.102 -17.828 1 94.69 130 SER B N 1
ATOM 3282 C CA . SER B 1 130 ? 8.461 -13.43 -18.25 1 94.69 130 SER B CA 1
ATOM 3283 C C . SER B 1 130 ? 7.133 -13.805 -17.578 1 94.69 130 SER B C 1
ATOM 3285 O O . SER B 1 130 ? 6.742 -13.195 -16.578 1 94.69 130 SER B O 1
ATOM 3287 N N . TRP B 1 131 ? 6.445 -14.758 -18.109 1 95.62 131 TRP B N 1
ATOM 3288 C CA . TRP B 1 131 ? 5.109 -15.102 -17.641 1 95.62 131 TRP B CA 1
ATOM 3289 C C . TRP B 1 131 ? 5.16 -15.617 -16.203 1 95.62 131 TRP B C 1
ATOM 3291 O O . TRP B 1 131 ? 4.309 -15.258 -15.383 1 95.62 131 TRP B O 1
ATOM 3301 N N . ASP B 1 132 ? 6.133 -16.469 -15.883 1 95.62 132 ASP B N 1
ATOM 3302 C CA . ASP B 1 132 ? 6.266 -16.938 -14.508 1 95.62 132 ASP B CA 1
ATOM 3303 C C . ASP B 1 132 ? 6.547 -15.789 -13.555 1 95.62 132 ASP B C 1
ATOM 3305 O O . ASP B 1 132 ? 5.984 -15.727 -12.461 1 95.62 132 ASP B O 1
ATOM 3309 N N . ALA B 1 133 ? 7.402 -14.844 -14.023 1 96.69 133 ALA B N 1
ATOM 3310 C CA . ALA B 1 133 ? 7.723 -13.664 -13.219 1 96.69 133 ALA B CA 1
ATOM 3311 C C . ALA B 1 133 ? 6.477 -12.82 -12.969 1 96.69 133 ALA B C 1
ATOM 3313 O O . ALA B 1 133 ? 6.285 -12.305 -11.867 1 96.69 133 ALA B O 1
ATOM 3314 N N . LYS B 1 134 ? 5.602 -12.68 -13.977 1 97.75 134 LYS B N 1
ATOM 3315 C CA . LYS B 1 134 ? 4.359 -11.93 -13.82 1 97.75 134 LYS B CA 1
ATOM 3316 C C . LYS B 1 134 ? 3.49 -12.531 -12.719 1 97.75 134 LYS B C 1
ATOM 3318 O O . LYS B 1 134 ? 2.932 -11.797 -11.891 1 97.75 134 LYS B O 1
ATOM 3323 N N . ALA B 1 135 ? 3.402 -13.828 -12.719 1 98.38 135 ALA B N 1
ATOM 3324 C CA . ALA B 1 135 ? 2.588 -14.523 -11.727 1 98.38 135 ALA B CA 1
ATOM 3325 C C . ALA B 1 135 ? 3.166 -14.352 -10.328 1 98.38 135 ALA B C 1
ATOM 3327 O O . ALA B 1 135 ? 2.436 -14.047 -9.383 1 98.38 135 ALA B O 1
ATOM 3328 N N . VAL B 1 136 ? 4.492 -14.5 -10.219 1 98.38 136 VAL B N 1
ATOM 3329 C CA . VAL B 1 136 ? 5.141 -14.445 -8.906 1 98.38 136 VAL B CA 1
ATOM 3330 C C . VAL B 1 136 ? 5.078 -13.016 -8.367 1 98.38 136 VAL B C 1
ATOM 3332 O O . VAL B 1 136 ? 4.855 -12.812 -7.172 1 98.38 136 VAL B O 1
ATOM 3335 N N . LEU B 1 137 ? 5.281 -12.047 -9.227 1 98.5 137 LEU B N 1
ATOM 3336 C CA . LEU B 1 137 ? 5.184 -10.648 -8.812 1 98.5 137 LEU B CA 1
ATOM 3337 C C . LEU B 1 137 ? 3.785 -10.328 -8.297 1 98.5 137 LEU B C 1
ATOM 3339 O O . LEU B 1 137 ? 3.639 -9.656 -7.273 1 98.5 137 LEU B O 1
ATOM 3343 N N . THR B 1 138 ? 2.791 -10.812 -8.961 1 98.88 138 THR B N 1
ATOM 3344 C CA . THR B 1 138 ? 1.412 -10.578 -8.547 1 98.88 138 THR B CA 1
ATOM 3345 C C . THR B 1 138 ? 1.13 -11.25 -7.207 1 98.88 138 THR B C 1
ATOM 3347 O O . THR B 1 138 ? 0.515 -10.648 -6.324 1 98.88 138 THR B O 1
ATOM 3350 N N . LEU B 1 139 ? 1.604 -12.461 -7.078 1 98.88 139 LEU B N 1
ATOM 3351 C CA . LEU B 1 139 ? 1.429 -13.195 -5.832 1 98.88 139 LEU B CA 1
ATOM 3352 C C . LEU B 1 139 ? 2.113 -12.477 -4.676 1 98.88 139 LEU B C 1
ATOM 3354 O O . LEU B 1 139 ? 1.555 -12.383 -3.58 1 98.88 139 LEU B O 1
ATOM 3358 N N . ALA B 1 140 ? 3.346 -12.07 -4.949 1 98.5 140 ALA B N 1
ATOM 3359 C CA . ALA B 1 140 ? 4.117 -11.391 -3.914 1 98.5 140 ALA B CA 1
ATOM 3360 C C . ALA B 1 140 ? 3.43 -10.102 -3.482 1 98.5 140 ALA B C 1
ATOM 3362 O O . ALA B 1 140 ? 3.418 -9.758 -2.295 1 98.5 140 ALA B O 1
ATOM 3363 N N . ALA B 1 141 ? 2.895 -9.352 -4.434 1 98.56 141 ALA B N 1
ATOM 3364 C CA . ALA B 1 141 ? 2.154 -8.133 -4.109 1 98.56 141 ALA B CA 1
ATOM 3365 C C . ALA B 1 141 ? 0.955 -8.445 -3.219 1 98.56 141 ALA B C 1
ATOM 3367 O O . ALA B 1 141 ? 0.7 -7.73 -2.244 1 98.56 141 ALA B O 1
ATOM 3368 N N . PHE B 1 142 ? 0.24 -9.477 -3.527 1 98.75 142 PHE B N 1
ATOM 3369 C CA . PHE B 1 142 ? -0.888 -9.914 -2.715 1 98.75 142 PHE B CA 1
ATOM 3370 C C . PHE B 1 142 ? -0.419 -10.367 -1.338 1 98.75 142 PHE B C 1
ATOM 3372 O O . PHE B 1 142 ? -1.048 -10.055 -0.326 1 98.75 142 PHE B O 1
ATOM 3379 N N . ALA B 1 143 ? 0.659 -11.125 -1.329 1 98.44 143 ALA B N 1
ATOM 3380 C CA . ALA B 1 143 ? 1.209 -11.633 -0.076 1 98.44 143 ALA B CA 1
ATOM 3381 C C . ALA B 1 143 ? 1.571 -10.492 0.87 1 98.44 143 ALA B C 1
ATOM 3383 O O . ALA B 1 143 ? 1.381 -10.602 2.084 1 98.44 143 ALA B O 1
ATOM 3384 N N . LEU B 1 144 ? 2.062 -9.414 0.35 1 97.12 144 LEU B N 1
ATOM 3385 C CA . LEU B 1 144 ? 2.432 -8.258 1.161 1 97.12 144 LEU B CA 1
ATOM 3386 C C . LEU B 1 144 ? 1.219 -7.703 1.898 1 97.12 144 LEU B C 1
ATOM 3388 O O . LEU B 1 144 ? 1.274 -7.473 3.109 1 97.12 144 LEU B O 1
ATOM 3392 N N . ASP B 1 145 ? 0.188 -7.508 1.195 1 96.31 145 ASP B N 1
ATOM 3393 C CA . ASP B 1 145 ? -1.019 -6.938 1.786 1 96.31 145 ASP B CA 1
ATOM 3394 C C . ASP B 1 145 ? -1.672 -7.918 2.758 1 96.31 145 ASP B C 1
ATOM 3396 O O . ASP B 1 145 ? -2.074 -7.535 3.857 1 96.31 145 ASP B O 1
ATOM 3400 N N . PHE B 1 146 ? -1.755 -9.156 2.316 1 97.25 146 PHE B N 1
ATOM 3401 C CA . PHE B 1 146 ? -2.387 -10.195 3.117 1 97.25 146 PHE B CA 1
ATOM 3402 C C . PHE B 1 146 ? -1.585 -10.469 4.383 1 97.25 146 PHE B C 1
ATOM 3404 O O . PHE B 1 146 ? -2.15 -10.562 5.477 1 97.25 146 PHE B O 1
ATOM 3411 N N . GLY B 1 147 ? -0.288 -10.57 4.195 1 96.75 147 GLY B N 1
ATOM 3412 C CA . GLY B 1 147 ? 0.6 -10.797 5.328 1 96.75 147 GLY B CA 1
ATOM 3413 C C . GLY B 1 147 ? 0.604 -9.648 6.32 1 96.75 147 GLY B C 1
ATOM 3414 O O . GLY B 1 147 ? 0.582 -9.875 7.531 1 96.75 147 GLY B O 1
ATOM 3415 N N . ASP B 1 148 ? 0.682 -8.469 5.812 1 95.69 148 ASP B N 1
ATOM 3416 C CA . ASP B 1 148 ? 0.658 -7.273 6.656 1 95.69 148 ASP B CA 1
ATOM 3417 C C . ASP B 1 148 ? -0.609 -7.227 7.508 1 95.69 148 ASP B C 1
ATOM 3419 O O . ASP B 1 148 ? -0.553 -6.91 8.695 1 95.69 148 ASP B O 1
ATOM 3423 N N . PHE B 1 149 ? -1.735 -7.5 6.93 1 95.44 149 PHE B N 1
ATOM 3424 C CA . PHE B 1 149 ? -3.01 -7.469 7.637 1 95.44 149 PHE B CA 1
ATOM 3425 C C . PHE B 1 149 ? -3.014 -8.461 8.789 1 95.44 149 PHE B C 1
ATOM 3427 O O . PHE B 1 149 ? -3.363 -8.117 9.922 1 95.44 149 PHE B O 1
ATOM 3434 N N . TRP B 1 150 ? -2.65 -9.602 8.484 1 94.06 150 TRP B N 1
ATOM 3435 C CA . TRP B 1 150 ? -2.785 -10.648 9.5 1 94.06 150 TRP B CA 1
ATOM 3436 C C . TRP B 1 150 ? -1.675 -10.547 10.539 1 94.06 150 TRP B C 1
ATOM 3438 O O . TRP B 1 150 ? -1.849 -10.969 11.68 1 94.06 150 TRP B O 1
ATOM 3448 N N . LEU B 1 151 ? -0.478 -10 10.133 1 94.38 151 LEU B N 1
ATOM 3449 C CA . LEU B 1 151 ? 0.511 -9.641 11.148 1 94.38 151 LEU B CA 1
ATOM 3450 C C . LEU B 1 151 ? -0.077 -8.672 12.164 1 94.38 151 LEU B C 1
ATOM 3452 O O . LEU B 1 151 ? 0.072 -8.867 13.375 1 94.38 151 LEU B O 1
ATOM 3456 N N . LEU B 1 152 ? -0.733 -7.648 11.68 1 94.31 152 LEU B N 1
ATOM 3457 C CA . LEU B 1 152 ? -1.361 -6.664 12.555 1 94.31 152 LEU B CA 1
ATOM 3458 C C . LEU B 1 152 ? -2.467 -7.301 13.383 1 94.31 152 LEU B C 1
ATOM 3460 O O . LEU B 1 152 ? -2.648 -6.949 14.555 1 94.31 152 LEU B O 1
ATOM 3464 N N . ALA B 1 153 ? -3.217 -8.195 12.758 1 91.56 153 ALA B N 1
ATOM 3465 C CA . ALA B 1 153 ? -4.277 -8.898 13.484 1 91.56 153 ALA B CA 1
ATOM 3466 C C . ALA B 1 153 ? -3.705 -9.688 14.656 1 91.56 153 ALA B C 1
ATOM 3468 O O . ALA B 1 153 ? -4.34 -9.797 15.703 1 91.56 153 ALA B O 1
ATOM 3469 N N . GLN B 1 154 ? -2.572 -10.242 14.469 1 89.19 154 GLN B N 1
ATOM 3470 C CA . GLN B 1 154 ? -1.912 -11.016 15.516 1 89.19 154 GLN B CA 1
ATOM 3471 C C . GLN B 1 154 ? -1.383 -10.109 16.625 1 89.19 154 GLN B C 1
ATOM 3473 O O . GLN B 1 154 ? -1.377 -10.492 17.797 1 89.19 154 GLN B O 1
ATOM 3478 N N . LEU B 1 155 ? -0.963 -8.922 16.281 1 90 155 LEU B N 1
ATOM 3479 C CA . LEU B 1 155 ? -0.328 -8.016 17.219 1 90 155 LEU B CA 1
ATOM 3480 C C . LEU B 1 155 ? -1.368 -7.156 17.938 1 90 155 LEU B C 1
ATOM 3482 O O . LEU B 1 155 ? -1.093 -6.594 19 1 90 155 LEU B O 1
ATOM 3486 N N . HIS B 1 156 ? -2.529 -7.062 17.438 1 83.75 156 HIS B N 1
ATOM 3487 C CA . HIS B 1 156 ? -3.545 -6.125 17.906 1 83.75 156 HIS B CA 1
ATOM 3488 C C . HIS B 1 156 ? -3.916 -6.398 19.359 1 83.75 156 HIS B C 1
ATOM 3490 O O . HIS B 1 156 ? -4.137 -5.465 20.125 1 83.75 156 HIS B O 1
ATOM 3496 N N . PRO B 1 157 ? -3.998 -7.641 19.703 1 80.88 157 PRO B N 1
ATOM 3497 C CA . PRO B 1 157 ? -4.348 -7.91 21.109 1 80.88 157 PRO B CA 1
ATOM 3498 C C . PRO B 1 157 ? -3.184 -7.668 22.062 1 80.88 157 PRO B C 1
ATOM 3500 O O . PRO B 1 157 ? -3.377 -7.645 23.281 1 80.88 157 PRO B O 1
ATOM 3503 N N . THR B 1 158 ? -2.029 -7.426 21.547 1 83.06 158 THR B N 1
ATOM 3504 C CA . THR B 1 158 ? -0.857 -7.203 22.375 1 83.06 158 THR B CA 1
ATOM 3505 C C . THR B 1 158 ? -0.746 -5.734 22.781 1 83.06 158 THR B C 1
ATOM 3507 O O . THR B 1 158 ? -1.593 -4.918 22.406 1 83.06 158 THR B O 1
ATOM 3510 N N . ASP B 1 159 ? 0.229 -5.406 23.531 1 84.19 159 ASP B N 1
ATOM 3511 C CA . ASP B 1 159 ? 0.407 -4.043 24.016 1 84.19 159 ASP B CA 1
ATOM 3512 C C . ASP B 1 159 ? 1.231 -3.215 23.031 1 84.19 159 ASP B C 1
ATOM 3514 O O . ASP B 1 159 ? 1.797 -2.184 23.406 1 84.19 159 ASP B O 1
ATOM 3518 N N . HIS B 1 160 ? 1.285 -3.637 21.875 1 88.06 160 HIS B N 1
ATOM 3519 C CA . HIS B 1 160 ? 2.023 -2.904 20.859 1 88.06 160 HIS B CA 1
ATOM 3520 C C . HIS B 1 160 ? 1.192 -1.754 20.297 1 88.06 160 HIS B C 1
ATOM 3522 O O . HIS B 1 160 ? 0.475 -1.926 19.312 1 88.06 160 HIS B O 1
ATOM 3528 N N . GLN B 1 161 ? 1.435 -0.566 20.781 1 90.19 161 GLN B N 1
ATOM 3529 C CA . GLN B 1 161 ? 0.576 0.581 20.5 1 90.19 161 GLN B CA 1
ATOM 3530 C C . GLN B 1 161 ? 0.666 0.996 19.047 1 90.19 161 GLN B C 1
ATOM 3532 O O . GLN B 1 161 ? -0.335 1.387 18.438 1 90.19 161 GLN B O 1
ATOM 3537 N N . LEU B 1 162 ? 1.909 0.988 18.5 1 93.88 162 LEU B N 1
ATOM 3538 C CA . LEU B 1 162 ? 2.07 1.318 17.094 1 93.88 162 LEU B CA 1
ATOM 3539 C C . LEU B 1 162 ? 1.275 0.358 16.219 1 93.88 162 LEU B C 1
ATOM 3541 O O . LEU B 1 162 ? 0.583 0.785 15.289 1 93.88 162 LEU B O 1
ATOM 3545 N N . ALA B 1 163 ? 1.337 -0.97 16.5 1 93.62 163 ALA B N 1
ATOM 3546 C CA . ALA B 1 163 ? 0.583 -1.976 15.758 1 93.62 163 ALA B CA 1
ATOM 3547 C C . ALA B 1 163 ? -0.92 -1.739 15.883 1 93.62 163 ALA B C 1
ATOM 3549 O O . ALA B 1 163 ? -1.666 -1.912 14.914 1 93.62 163 ALA B O 1
ATOM 3550 N N . LYS B 1 164 ? -1.356 -1.342 17.016 1 91.56 164 LYS B N 1
ATOM 3551 C CA . LYS B 1 164 ? -2.773 -1.077 17.25 1 91.56 164 LYS B CA 1
ATOM 3552 C C . LYS B 1 164 ? -3.258 0.099 16.406 1 91.56 164 LYS B C 1
ATOM 3554 O O . LYS B 1 164 ? -4.301 0.015 15.75 1 91.56 164 LYS B O 1
ATOM 3559 N N . SER B 1 165 ? -2.502 1.206 16.453 1 92.62 165 SER B N 1
ATOM 3560 C CA . SER B 1 165 ? -2.887 2.393 15.695 1 92.62 165 SER B CA 1
ATOM 3561 C C . SER B 1 165 ? -2.869 2.123 14.195 1 92.62 165 SER B C 1
ATOM 3563 O O . SER B 1 165 ? -3.799 2.504 13.477 1 92.62 165 SER B O 1
ATOM 3565 N N . VAL B 1 166 ? -1.814 1.455 13.703 1 95.06 166 VAL B N 1
ATOM 3566 C CA . VAL B 1 166 ? -1.729 1.098 12.289 1 95.06 166 VAL B CA 1
ATOM 3567 C C . VAL B 1 166 ? -2.871 0.15 11.922 1 95.06 166 VAL B C 1
ATOM 3569 O O . VAL B 1 166 ? -3.5 0.298 10.875 1 95.06 166 VAL B O 1
ATOM 3572 N N . GLY B 1 167 ? -3.133 -0.835 12.828 1 93.88 167 GLY B N 1
ATOM 3573 C CA . GLY B 1 167 ? -4.207 -1.789 12.609 1 93.88 167 GLY B CA 1
ATOM 3574 C C . GLY B 1 167 ? -5.574 -1.135 12.5 1 93.88 167 GLY B C 1
ATOM 3575 O O . GLY B 1 167 ? -6.395 -1.534 11.672 1 93.88 167 GLY B O 1
ATOM 3576 N N . ILE B 1 168 ? -5.832 -0.131 13.273 1 92.81 168 ILE B N 1
ATOM 3577 C CA . ILE B 1 168 ? -7.105 0.58 13.242 1 92.81 168 ILE B CA 1
ATOM 3578 C C . ILE B 1 168 ? -7.266 1.289 11.898 1 92.81 168 ILE B C 1
ATOM 3580 O O . ILE B 1 168 ? -8.328 1.221 11.273 1 92.81 168 ILE B O 1
ATOM 3584 N N . LEU B 1 169 ? -6.223 1.964 11.391 1 94.19 169 LEU B N 1
ATOM 3585 C CA . LEU B 1 169 ? -6.289 2.656 10.109 1 94.19 169 LEU B CA 1
ATOM 3586 C C . LEU B 1 169 ? -6.492 1.665 8.969 1 94.19 169 LEU B C 1
ATOM 3588 O O . LEU B 1 169 ? -7.117 1.996 7.953 1 94.19 169 LEU B O 1
ATOM 3592 N N . LYS B 1 170 ? -5.984 0.415 9.172 1 94.44 170 LYS B N 1
ATOM 3593 C CA . LYS B 1 170 ? -6.133 -0.612 8.141 1 94.44 170 LYS B CA 1
ATOM 3594 C C . LYS B 1 170 ? -7.402 -1.428 8.359 1 94.44 170 LYS B C 1
ATOM 3596 O O . LYS B 1 170 ? -7.637 -2.42 7.668 1 94.44 170 LYS B O 1
ATOM 3601 N N . ARG B 1 171 ? -8.195 -1.089 9.422 1 92.75 171 ARG B N 1
ATOM 3602 C CA . ARG B 1 171 ? -9.484 -1.683 9.742 1 92.75 171 ARG B CA 1
ATOM 3603 C C . ARG B 1 171 ? -9.328 -3.15 10.125 1 92.75 171 ARG B C 1
ATOM 3605 O O . ARG B 1 171 ? -10.203 -3.971 9.828 1 92.75 171 ARG B O 1
ATOM 3612 N N . VAL B 1 172 ? -8.281 -3.51 10.742 1 91.44 172 VAL B N 1
ATOM 3613 C CA . VAL B 1 172 ? -7.992 -4.871 11.18 1 91.44 172 VAL B CA 1
ATOM 3614 C C . VAL B 1 172 ? -9.078 -5.348 12.141 1 91.44 172 VAL B C 1
ATOM 3616 O O . VAL B 1 172 ? -9.555 -6.48 12.031 1 91.44 172 VAL B O 1
ATOM 3619 N N . PRO B 1 173 ? -9.594 -4.504 13.07 1 86.94 173 PRO B N 1
ATOM 3620 C CA . PRO B 1 173 ? -10.594 -4.973 14.039 1 86.94 173 PRO B CA 1
ATOM 3621 C C . PRO B 1 173 ? -11.898 -5.395 13.375 1 86.94 173 PRO B C 1
ATOM 3623 O O . PRO B 1 173 ? -12.664 -6.176 13.953 1 86.94 173 PRO B O 1
ATOM 3626 N N . ALA B 1 174 ? -12.148 -4.875 12.195 1 83.06 174 ALA B N 1
ATOM 3627 C CA . ALA B 1 174 ? -13.383 -5.215 11.492 1 83.06 174 ALA B CA 1
ATOM 3628 C C . ALA B 1 174 ? -13.469 -6.719 11.242 1 83.06 174 ALA B C 1
ATOM 3630 O O . ALA B 1 174 ? -14.562 -7.285 11.195 1 83.06 174 ALA B O 1
ATOM 3631 N N . ILE B 1 175 ? -12.359 -7.355 11.141 1 84.88 175 ILE B N 1
ATOM 3632 C CA . ILE B 1 175 ? -12.328 -8.773 10.805 1 84.88 175 ILE B CA 1
ATOM 3633 C C . ILE B 1 175 ? -11.844 -9.578 12.008 1 84.88 175 ILE B C 1
ATOM 3635 O O . ILE B 1 175 ? -12.336 -10.68 12.266 1 84.88 175 ILE B O 1
ATOM 3639 N N . SER B 1 176 ? -10.969 -9.039 12.734 1 79.25 176 SER B N 1
ATOM 3640 C CA . SER B 1 176 ? -10.211 -9.852 13.672 1 79.25 176 SER B CA 1
ATOM 3641 C C . SER B 1 176 ? -10.883 -9.898 15.039 1 79.25 176 SER B C 1
ATOM 3643 O O . SER B 1 176 ? -10.586 -10.773 15.859 1 79.25 176 SER B O 1
ATOM 3645 N N . ARG B 1 177 ? -11.758 -9.031 15.289 1 75.69 177 ARG B N 1
ATOM 3646 C CA . ARG B 1 177 ? -12.453 -9.062 16.578 1 75.69 177 ARG B CA 1
ATOM 3647 C C . ARG B 1 177 ? -13.711 -9.93 16.484 1 75.69 177 ARG B C 1
ATOM 3649 O O . ARG B 1 177 ? -14.258 -10.125 15.406 1 75.69 177 ARG B O 1
ATOM 3656 N N . ARG B 1 178 ? -14.125 -10.5 17.5 1 69.69 178 ARG B N 1
ATOM 3657 C CA . ARG B 1 178 ? -15.109 -11.562 17.641 1 69.69 178 ARG B CA 1
ATOM 3658 C C . ARG B 1 178 ? -16.375 -11.234 16.859 1 69.69 178 ARG B C 1
ATOM 3660 O O . ARG B 1 178 ? -16.859 -12.047 16.062 1 69.69 178 ARG B O 1
ATOM 3667 N N . PRO B 1 179 ? -16.938 -10.188 17.078 1 69.06 179 PRO B N 1
ATOM 3668 C CA . PRO B 1 179 ? -18.125 -10.156 16.234 1 69.06 179 PRO B CA 1
ATOM 3669 C C . PRO B 1 179 ? -17.781 -10.234 14.742 1 69.06 179 PRO B C 1
ATOM 3671 O O . PRO B 1 179 ? -18.5 -10.883 13.969 1 69.06 179 PRO B O 1
ATOM 3674 N N . GLY B 1 180 ? -16.797 -9.758 14.398 1 71.19 180 GLY B N 1
ATOM 3675 C CA . GLY B 1 180 ? -16.391 -9.781 13.008 1 71.19 180 GLY B CA 1
ATOM 3676 C C . GLY B 1 180 ? -15.859 -11.133 12.57 1 71.19 180 GLY B C 1
ATOM 3677 O O . GLY B 1 180 ? -16.188 -11.609 11.477 1 71.19 180 GLY B O 1
ATOM 3678 N N . LEU B 1 181 ? -15.148 -11.758 13.398 1 75.81 181 LEU B N 1
ATOM 3679 C CA . LEU B 1 181 ? -14.539 -13.039 13.094 1 75.81 181 LEU B CA 1
ATOM 3680 C C . LEU B 1 181 ? -15.602 -14.102 12.812 1 75.81 181 LEU B C 1
ATOM 3682 O O . LEU B 1 181 ? -15.477 -14.875 11.867 1 75.81 181 LEU B O 1
ATOM 3686 N N . GLN B 1 182 ? -16.578 -14.117 13.594 1 79 182 GLN B N 1
ATOM 3687 C CA . GLN B 1 182 ? -17.656 -15.086 13.414 1 79 182 GLN B CA 1
ATOM 3688 C C . GLN B 1 182 ? -18.438 -14.789 12.141 1 79 182 GLN B C 1
ATOM 3690 O O . GLN B 1 182 ? -18.797 -15.711 11.398 1 79 182 GLN B O 1
ATOM 3695 N N . LYS B 1 183 ? -18.578 -13.602 11.914 1 83.69 183 LYS B N 1
ATOM 3696 C CA . LYS B 1 183 ? -19.344 -13.156 10.75 1 83.69 183 LYS B CA 1
ATOM 3697 C C . LYS B 1 183 ? -18.641 -13.531 9.453 1 83.69 183 LYS B C 1
ATOM 3699 O O . LYS B 1 183 ? -19.281 -13.914 8.477 1 83.69 183 LYS B O 1
ATOM 3704 N N . HIS B 1 184 ? -17.328 -13.461 9.508 1 88.12 184 HIS B N 1
ATOM 3705 C CA . HIS B 1 184 ? -16.562 -13.586 8.273 1 88.12 184 HIS B CA 1
ATOM 3706 C C . HIS B 1 184 ? -15.852 -14.938 8.203 1 88.12 184 HIS B C 1
ATOM 3708 O O . HIS B 1 184 ? -15.062 -15.18 7.289 1 88.12 184 HIS B O 1
ATOM 3714 N N . ARG B 1 185 ? -16.172 -15.82 9.031 1 87.81 185 ARG B N 1
ATOM 3715 C CA . ARG B 1 185 ? -15.461 -17.094 9.164 1 87.81 185 ARG B CA 1
ATOM 3716 C C . ARG B 1 185 ? -15.508 -17.875 7.859 1 87.81 185 ARG B C 1
ATOM 3718 O O . ARG B 1 185 ? -14.469 -18.328 7.367 1 87.81 185 ARG B O 1
ATOM 3725 N N . LYS B 1 186 ? -16.672 -18.094 7.332 1 89.06 186 LYS B N 1
ATOM 3726 C CA . LYS B 1 186 ? -16.828 -18.859 6.105 1 89.06 186 LYS B CA 1
ATOM 3727 C C . LYS B 1 186 ? -16.047 -18.25 4.957 1 89.06 186 LYS B C 1
ATOM 3729 O O . LYS B 1 186 ? -15.359 -18.953 4.211 1 89.06 186 LYS B O 1
ATOM 3734 N N . ALA B 1 187 ? -16.156 -16.969 4.859 1 92.5 187 ALA B N 1
ATOM 3735 C CA . ALA B 1 187 ? -15.445 -16.25 3.797 1 92.5 187 ALA B CA 1
ATOM 3736 C C . ALA B 1 187 ? -13.938 -16.406 3.932 1 92.5 187 ALA B C 1
ATOM 3738 O O . ALA B 1 187 ? -13.227 -16.547 2.93 1 92.5 187 ALA B O 1
ATOM 3739 N N . LEU B 1 188 ? -13.461 -16.406 5.117 1 92.56 188 LEU B N 1
ATOM 3740 C CA . LEU B 1 188 ? -12.031 -16.531 5.375 1 92.56 188 LEU B CA 1
ATOM 3741 C C . LEU B 1 188 ? -11.531 -17.938 5.059 1 92.56 188 LEU B C 1
ATOM 3743 O O . LEU B 1 188 ? -10.43 -18.109 4.535 1 92.56 188 LEU B O 1
ATOM 3747 N N . ILE B 1 189 ? -12.305 -18.906 5.324 1 91.25 189 ILE B N 1
ATOM 3748 C CA . ILE B 1 189 ? -11.953 -20.281 5.016 1 91.25 189 ILE B CA 1
ATOM 3749 C C . ILE B 1 189 ? -11.867 -20.469 3.502 1 91.25 189 ILE B C 1
ATOM 3751 O O . ILE B 1 189 ? -10.922 -21.078 2.996 1 91.25 189 ILE B O 1
ATOM 3755 N N . GLU B 1 190 ? -12.852 -19.969 2.809 1 93.88 190 GLU B N 1
ATOM 3756 C CA . GLU B 1 190 ? -12.852 -20.047 1.351 1 93.88 190 GLU B CA 1
ATOM 3757 C C . GLU B 1 190 ? -11.625 -19.359 0.766 1 93.88 190 GLU B C 1
ATOM 3759 O O . GLU B 1 190 ? -11.031 -19.844 -0.202 1 93.88 190 GLU B O 1
ATOM 3764 N N . LEU B 1 191 ? -11.328 -18.25 1.337 1 95.75 191 LEU B N 1
ATOM 3765 C CA . LEU B 1 191 ? -10.148 -17.5 0.901 1 95.75 191 LEU B CA 1
ATOM 3766 C C . LEU B 1 191 ? -8.883 -18.328 1.075 1 95.75 191 LEU B C 1
ATOM 3768 O O . LEU B 1 191 ? -8.055 -18.422 0.163 1 95.75 191 LEU B O 1
ATOM 3772 N N . ASN B 1 192 ? -8.727 -18.938 2.211 1 95.38 192 ASN B N 1
ATOM 3773 C CA . ASN B 1 192 ? -7.559 -19.781 2.473 1 95.38 192 ASN B CA 1
ATOM 3774 C C . ASN B 1 192 ? -7.477 -20.953 1.501 1 95.38 192 ASN B C 1
ATOM 3776 O O . ASN B 1 192 ? -6.387 -21.344 1.076 1 95.38 192 ASN B O 1
ATOM 3780 N N . MET B 1 193 ? -8.586 -21.5 1.156 1 96.06 193 MET B N 1
ATOM 3781 C CA . MET B 1 193 ? -8.617 -22.609 0.215 1 96.06 193 MET B CA 1
ATOM 3782 C C . MET B 1 193 ? -8.148 -22.172 -1.167 1 96.06 193 MET B C 1
ATOM 3784 O O . MET B 1 193 ? -7.387 -22.891 -1.824 1 96.06 193 MET B O 1
ATOM 3788 N N . LEU B 1 194 ? -8.648 -21.062 -1.578 1 98.31 194 LEU B N 1
ATOM 3789 C CA . LEU B 1 194 ? -8.234 -20.578 -2.887 1 98.31 194 LEU B CA 1
ATOM 3790 C C . LEU B 1 194 ? -6.754 -20.219 -2.891 1 98.31 194 LEU B C 1
ATOM 3792 O O . LEU B 1 194 ? -6.055 -20.469 -3.877 1 98.31 194 LEU B O 1
ATOM 3796 N N . ILE B 1 195 ? -6.254 -19.609 -1.805 1 98.56 195 ILE B N 1
ATOM 3797 C CA . ILE B 1 195 ? -4.836 -19.281 -1.691 1 98.56 195 ILE B CA 1
ATOM 3798 C C . ILE B 1 195 ? -4 -20.547 -1.806 1 98.56 195 ILE B C 1
ATOM 3800 O O . ILE B 1 195 ? -2.967 -20.562 -2.479 1 98.56 195 ILE B O 1
ATOM 3804 N N . GLN B 1 196 ? -4.418 -21.609 -1.211 1 97.75 196 GLN B N 1
ATOM 3805 C CA . GLN B 1 196 ? -3.711 -22.875 -1.304 1 97.75 196 GLN B CA 1
ATOM 3806 C C . GLN B 1 196 ? -3.646 -23.359 -2.748 1 97.75 196 GLN B C 1
ATOM 3808 O O . GLN B 1 196 ? -2.605 -23.844 -3.199 1 97.75 196 GLN B O 1
ATOM 3813 N N . ALA B 1 197 ? -4.766 -23.297 -3.424 1 98.38 197 ALA B N 1
ATOM 3814 C CA . ALA B 1 197 ? -4.797 -23.703 -4.828 1 98.38 197 ALA B CA 1
ATOM 3815 C C . ALA B 1 197 ? -3.852 -22.844 -5.664 1 98.38 197 ALA B C 1
ATOM 3817 O O . ALA B 1 197 ? -3.182 -23.344 -6.566 1 98.38 197 ALA B O 1
ATOM 3818 N N . ILE B 1 198 ? -3.83 -21.562 -5.383 1 98.88 198 ILE B N 1
ATOM 3819 C CA . ILE B 1 198 ? -2.955 -20.625 -6.078 1 98.88 198 ILE B CA 1
ATOM 3820 C C . ILE B 1 198 ? -1.497 -21.031 -5.859 1 98.88 198 ILE B C 1
ATOM 3822 O O . ILE B 1 198 ? -0.704 -21.047 -6.805 1 98.88 198 ILE B O 1
ATOM 3826 N N . LEU B 1 199 ? -1.148 -21.297 -4.605 1 98.62 199 LEU B N 1
ATOM 3827 C CA . LEU B 1 199 ? 0.223 -21.672 -4.285 1 98.62 199 LEU B CA 1
ATOM 3828 C C . LEU B 1 199 ? 0.617 -22.953 -5.02 1 98.62 199 LEU B C 1
ATOM 3830 O O . LEU B 1 199 ? 1.729 -23.047 -5.543 1 98.62 199 LEU B O 1
ATOM 3834 N N . GLU B 1 200 ? -0.291 -23.906 -5.07 1 98.25 200 GLU B N 1
ATOM 3835 C CA . GLU B 1 200 ? -0.018 -25.141 -5.805 1 98.25 200 GLU B CA 1
ATOM 3836 C C . GLU B 1 200 ? 0.177 -24.859 -7.293 1 98.25 200 GLU B C 1
ATOM 3838 O O . GLU B 1 200 ? 1.07 -25.438 -7.926 1 98.25 200 GLU B O 1
ATOM 3843 N N . MET B 1 201 ? -0.666 -24.078 -7.812 1 98.44 201 MET B N 1
ATOM 3844 C CA . MET B 1 201 ? -0.552 -23.688 -9.219 1 98.44 201 MET B CA 1
ATOM 3845 C C . MET B 1 201 ? 0.798 -23.047 -9.492 1 98.44 201 MET B C 1
ATOM 3847 O O . MET B 1 201 ? 1.428 -23.312 -10.516 1 98.44 201 MET B O 1
ATOM 3851 N N . MET B 1 202 ? 1.206 -22.125 -8.625 1 98.62 202 MET B N 1
ATOM 3852 C CA . MET B 1 202 ? 2.48 -21.422 -8.773 1 98.62 202 MET B CA 1
ATOM 3853 C C . MET B 1 202 ? 3.643 -22.406 -8.781 1 98.62 202 MET B C 1
ATOM 3855 O O . MET B 1 202 ? 4.578 -22.266 -9.57 1 98.62 202 MET B O 1
ATOM 3859 N N . GLU B 1 203 ? 3.6 -23.359 -7.926 1 97.94 203 GLU B N 1
ATOM 3860 C CA . GLU B 1 203 ? 4.625 -24.391 -7.895 1 97.94 203 GLU B CA 1
ATOM 3861 C C . GLU B 1 203 ? 4.703 -25.141 -9.227 1 97.94 203 GLU B C 1
ATOM 3863 O O . GLU B 1 203 ? 5.793 -25.422 -9.719 1 97.94 203 GLU B O 1
ATOM 3868 N N . CYS B 1 204 ? 3.545 -25.438 -9.781 1 98 204 CYS B N 1
ATOM 3869 C CA . CYS B 1 204 ? 3.488 -26.141 -11.062 1 98 204 CYS B CA 1
ATOM 3870 C C . CYS B 1 204 ? 4.07 -25.281 -12.172 1 98 204 CYS B C 1
ATOM 3872 O O . CYS B 1 204 ? 4.824 -25.766 -13.016 1 98 204 CYS B O 1
ATOM 3874 N N . ILE B 1 205 ? 3.711 -24.031 -12.203 1 98.06 205 ILE B N 1
ATOM 3875 C CA . ILE B 1 205 ? 4.207 -23.109 -13.219 1 98.06 205 ILE B CA 1
ATOM 3876 C C . ILE B 1 205 ? 5.73 -23.031 -13.148 1 98.06 205 ILE B C 1
ATOM 3878 O O . ILE B 1 205 ? 6.41 -23.125 -14.172 1 98.06 205 ILE B O 1
ATOM 3882 N N . LEU B 1 206 ? 6.277 -22.875 -11.961 1 97.38 206 LEU B N 1
ATOM 3883 C CA . LEU B 1 206 ? 7.723 -22.75 -11.789 1 97.38 206 LEU B CA 1
ATOM 3884 C C . LEU B 1 206 ? 8.422 -24.047 -12.133 1 97.38 206 LEU B C 1
ATOM 3886 O O . LEU B 1 206 ? 9.531 -24.047 -12.672 1 97.38 206 LEU B O 1
ATOM 3890 N N . GLU B 1 207 ? 7.777 -25.156 -11.797 1 96.56 207 GLU B N 1
ATOM 3891 C CA . GLU B 1 207 ? 8.336 -26.453 -12.164 1 96.56 207 GLU B CA 1
ATOM 3892 C C . GLU B 1 207 ? 8.43 -26.609 -13.68 1 96.56 207 GLU B C 1
ATOM 3894 O O . GLU B 1 207 ? 9.43 -27.109 -14.195 1 96.56 207 GLU B O 1
ATOM 3899 N N . LEU B 1 208 ? 7.391 -26.234 -14.359 1 95.81 208 LEU B N 1
ATOM 3900 C CA . LEU B 1 208 ? 7.383 -26.312 -15.812 1 95.81 208 LEU B CA 1
ATOM 3901 C C . LEU B 1 208 ? 8.484 -25.453 -16.406 1 95.81 208 LEU B C 1
ATOM 3903 O O . LEU B 1 208 ? 9.164 -25.859 -17.359 1 95.81 208 LEU B O 1
ATOM 3907 N N . GLU B 1 209 ? 8.648 -24.266 -15.883 1 93.56 209 GLU B N 1
ATOM 3908 C CA . GLU B 1 209 ? 9.703 -23.359 -16.328 1 93.56 209 GLU B CA 1
ATOM 3909 C C . GLU B 1 209 ? 11.086 -23.969 -16.109 1 93.56 209 GLU B C 1
ATOM 3911 O O . GLU B 1 209 ? 11.969 -23.844 -16.969 1 93.56 209 GLU B O 1
ATOM 3916 N N . LYS B 1 210 ? 11.281 -24.547 -15 1 91.94 210 LYS B N 1
ATOM 3917 C CA . LYS B 1 210 ? 12.562 -25.188 -14.695 1 91.94 210 LYS B CA 1
ATOM 3918 C C . LYS B 1 210 ? 12.82 -26.375 -15.633 1 91.94 210 LYS B C 1
ATOM 3920 O O . LYS B 1 210 ? 13.953 -26.562 -16.094 1 91.94 210 LYS B O 1
ATOM 3925 N N . LEU B 1 211 ? 11.789 -27.141 -15.875 1 92.12 211 LEU B N 1
ATOM 3926 C CA . LEU B 1 211 ? 11.914 -28.25 -16.797 1 92.12 211 LEU B CA 1
ATOM 3927 C C . LEU B 1 211 ? 12.312 -27.766 -18.188 1 92.12 211 LEU B C 1
ATOM 3929 O O . LEU B 1 211 ? 13.156 -28.375 -18.859 1 92.12 211 LEU B O 1
ATOM 3933 N N . SER B 1 212 ? 11.695 -26.75 -18.609 1 91.38 212 SER B N 1
ATOM 3934 C CA . SER B 1 212 ? 11.992 -26.172 -19.906 1 91.38 212 SER B CA 1
ATOM 3935 C C . SER B 1 212 ? 13.422 -25.641 -19.969 1 91.38 212 SER B C 1
ATOM 3937 O O . SER B 1 212 ? 14.117 -25.844 -20.984 1 91.38 212 SER B O 1
ATOM 3939 N N . ALA B 1 213 ? 13.859 -24.984 -18.922 1 87.88 213 ALA B N 1
ATOM 3940 C CA . ALA B 1 213 ? 15.211 -24.438 -18.875 1 87.88 213 ALA B CA 1
ATOM 3941 C C . ALA B 1 213 ? 16.266 -25.547 -18.906 1 87.88 213 ALA B C 1
ATOM 3943 O O . ALA B 1 213 ? 17.281 -25.438 -19.594 1 87.88 213 ALA B O 1
ATOM 3944 N N . VAL B 1 214 ? 16.047 -26.594 -18.172 1 86.75 214 VAL B N 1
ATOM 3945 C CA . VAL B 1 214 ? 16.969 -27.719 -18.109 1 86.75 214 VAL B CA 1
ATOM 3946 C C . VAL B 1 214 ? 17.047 -28.406 -19.469 1 86.75 214 VAL B C 1
ATOM 3948 O O . VAL B 1 214 ? 18.141 -28.766 -19.938 1 86.75 214 VAL B O 1
ATOM 3951 N N . GLN B 1 215 ? 15.922 -28.547 -20.078 1 86.25 215 GLN B N 1
ATOM 3952 C CA . GLN B 1 215 ? 15.875 -29.203 -21.391 1 86.25 215 GLN B CA 1
ATOM 3953 C C . GLN B 1 215 ? 16.578 -28.375 -22.453 1 86.25 215 GLN B C 1
ATOM 3955 O O . GLN B 1 215 ? 17.266 -28.922 -23.312 1 86.25 215 GLN B O 1
ATOM 3960 N N . ALA B 1 216 ? 16.344 -27.141 -22.375 1 82.5 216 ALA B N 1
ATOM 3961 C CA . ALA B 1 216 ? 16.984 -26.234 -23.344 1 82.5 216 ALA B CA 1
ATOM 3962 C C . ALA B 1 216 ? 18.5 -26.297 -23.219 1 82.5 216 ALA B C 1
ATOM 3964 O O . ALA B 1 216 ? 19.219 -26.109 -24.203 1 82.5 216 ALA B O 1
ATOM 3965 N N . TYR B 1 217 ? 18.953 -26.547 -22.047 1 80 217 TYR B N 1
ATOM 3966 C CA . TYR B 1 217 ? 20.375 -26.641 -21.797 1 80 217 TYR B CA 1
ATOM 3967 C C . TYR B 1 217 ? 20.938 -27.969 -22.297 1 80 217 TYR B C 1
ATOM 3969 O O . TYR B 1 217 ? 22.062 -28.047 -22.766 1 80 217 TYR B O 1
ATOM 3977 N N . LYS B 1 218 ? 20.25 -29.016 -22.188 1 83.62 218 LYS B N 1
ATOM 3978 C CA . LYS B 1 218 ? 20.703 -30.359 -22.484 1 83.62 218 LYS B CA 1
ATOM 3979 C C . LYS B 1 218 ? 20.641 -30.641 -23.984 1 83.62 218 LYS B C 1
ATOM 3981 O O . LYS B 1 218 ? 21.547 -31.266 -24.547 1 83.62 218 LYS B O 1
ATOM 3986 N N . THR B 1 219 ? 19.547 -30.344 -24.484 1 79.62 219 THR B N 1
ATOM 3987 C CA . THR B 1 219 ? 19.391 -30.703 -25.891 1 79.62 219 THR B CA 1
ATOM 3988 C C . THR B 1 219 ? 18.703 -29.578 -26.672 1 79.62 219 THR B C 1
ATOM 3990 O O . THR B 1 219 ? 18.016 -28.734 -26.078 1 79.62 219 THR B O 1
ATOM 3993 N N . LYS B 1 220 ? 19.078 -29.656 -27.875 1 80.44 220 LYS B N 1
ATOM 3994 C CA . LYS B 1 220 ? 18.438 -28.688 -28.766 1 80.44 220 LYS B CA 1
ATOM 3995 C C . LYS B 1 220 ? 17.016 -29.109 -29.109 1 80.44 220 LYS B C 1
ATOM 3997 O O . LYS B 1 220 ? 16.203 -28.297 -29.531 1 80.44 220 LYS B O 1
ATOM 4002 N N . TYR B 1 221 ? 16.719 -30.312 -28.812 1 81 221 TYR B N 1
ATOM 4003 C CA . TYR B 1 221 ? 15.398 -30.828 -29.125 1 81 221 TYR B CA 1
ATOM 4004 C C . TYR B 1 221 ? 14.438 -30.641 -27.953 1 81 221 TYR B C 1
ATOM 4006 O O . TYR B 1 221 ? 14.75 -31.031 -26.828 1 81 221 TYR B O 1
ATOM 4014 N N . VAL B 1 222 ? 13.367 -30 -28.234 1 82.44 222 VAL B N 1
ATOM 4015 C CA . VAL B 1 222 ? 12.336 -29.828 -27.219 1 82.44 222 VAL B CA 1
ATOM 4016 C C . VAL B 1 222 ? 11.219 -30.844 -27.453 1 82.44 222 VAL B C 1
ATOM 4018 O O . VAL B 1 222 ? 10.539 -30.812 -28.469 1 82.44 222 VAL B O 1
ATOM 4021 N N . PRO B 1 223 ? 11.086 -31.703 -26.5 1 87.94 223 PRO B N 1
ATOM 4022 C CA . PRO B 1 223 ? 9.977 -32.656 -26.641 1 87.94 223 PRO B CA 1
ATOM 4023 C C . PRO B 1 223 ? 8.641 -31.969 -26.891 1 87.94 223 PRO B C 1
ATOM 4025 O O . PRO B 1 223 ? 8.375 -30.906 -26.344 1 87.94 223 PRO B O 1
ATOM 4028 N N . ALA B 1 224 ? 7.785 -32.562 -27.703 1 89.56 224 ALA B N 1
ATOM 4029 C CA . ALA B 1 224 ? 6.527 -31.969 -28.156 1 89.56 224 ALA B CA 1
ATOM 4030 C C . ALA B 1 224 ? 5.633 -31.609 -26.969 1 89.56 224 ALA B C 1
ATOM 4032 O O . ALA B 1 224 ? 5.078 -30.516 -26.906 1 89.56 224 ALA B O 1
ATOM 4033 N N . PRO B 1 225 ? 5.5 -32.5 -26 1 90.88 225 PRO B N 1
ATOM 4034 C CA . PRO B 1 225 ? 4.625 -32.156 -24.875 1 90.88 225 PRO B CA 1
ATOM 4035 C C . PRO B 1 225 ? 5.086 -30.906 -24.109 1 90.88 225 PRO B C 1
ATOM 4037 O O . PRO B 1 225 ? 4.258 -30.125 -23.656 1 90.88 225 PRO B O 1
ATOM 4040 N N . LEU B 1 226 ? 6.355 -30.797 -23.984 1 93.12 226 LEU B N 1
ATOM 4041 C CA . LEU B 1 226 ? 6.895 -29.641 -23.281 1 93.12 226 LEU B CA 1
ATOM 4042 C C . LEU B 1 226 ? 6.629 -28.359 -24.078 1 93.12 226 LEU B C 1
ATOM 4044 O O . LEU B 1 226 ? 6.301 -27.328 -23.5 1 93.12 226 LEU B O 1
ATOM 4048 N N . SER B 1 227 ? 6.746 -28.484 -25.375 1 92.12 227 SER B N 1
ATOM 4049 C CA . SER B 1 227 ? 6.469 -27.344 -26.234 1 92.12 227 SER B CA 1
ATOM 4050 C C . SER B 1 227 ? 5.008 -26.906 -26.125 1 92.12 227 SER B C 1
ATOM 4052 O O . SER B 1 227 ? 4.719 -25.703 -26.031 1 92.12 227 SER B O 1
ATOM 4054 N N . ILE B 1 228 ? 4.156 -27.812 -26.109 1 93 228 ILE B N 1
ATOM 4055 C CA . ILE B 1 228 ? 2.727 -27.531 -26.016 1 93 228 ILE B CA 1
ATOM 4056 C C . ILE B 1 228 ? 2.416 -26.891 -24.656 1 93 228 ILE B C 1
ATOM 4058 O O . ILE B 1 228 ? 1.654 -25.922 -24.594 1 93 228 ILE B O 1
ATOM 4062 N N . ALA B 1 229 ? 3.002 -27.484 -23.625 1 94.62 229 ALA B N 1
ATOM 4063 C CA . ALA B 1 229 ? 2.785 -26.953 -22.297 1 94.62 229 ALA B CA 1
ATOM 4064 C C . ALA B 1 229 ? 3.287 -25.516 -22.188 1 94.62 229 ALA B C 1
ATOM 4066 O O . ALA B 1 229 ? 2.611 -24.656 -21.609 1 94.62 229 ALA B O 1
ATOM 4067 N N . MET B 1 230 ? 4.418 -25.281 -22.781 1 94.31 230 MET B N 1
ATOM 4068 C CA . MET B 1 230 ? 5.023 -23.953 -22.703 1 94.31 230 MET B CA 1
ATOM 4069 C C . MET B 1 230 ? 4.227 -22.953 -23.531 1 94.31 230 MET B C 1
ATOM 4071 O O . MET B 1 230 ? 4.137 -21.781 -23.156 1 94.31 230 MET B O 1
ATOM 4075 N N . GLU B 1 231 ? 3.662 -23.359 -24.578 1 93.75 231 GLU B N 1
ATOM 4076 C CA . GLU B 1 231 ? 2.832 -22.5 -25.406 1 93.75 231 GLU B CA 1
ATOM 4077 C C . GLU B 1 231 ? 1.549 -22.094 -24.688 1 93.75 231 GLU B C 1
ATOM 4079 O O . GLU B 1 231 ? 1 -21.016 -24.922 1 93.75 231 GLU B O 1
ATOM 4084 N N . HIS B 1 232 ? 1.129 -22.969 -23.766 1 95.94 232 HIS B N 1
ATOM 4085 C CA . HIS B 1 232 ? -0.117 -22.734 -23.031 1 95.94 232 HIS B CA 1
ATOM 4086 C C . HIS B 1 232 ? 0.134 -21.984 -21.734 1 95.94 232 HIS B C 1
ATOM 4088 O O . HIS B 1 232 ? -0.802 -21.469 -21.125 1 95.94 232 HIS B O 1
ATOM 4094 N N . LEU B 1 233 ? 1.325 -21.797 -21.312 1 96.75 233 LEU B N 1
ATOM 4095 C CA . LEU B 1 233 ? 1.719 -21.25 -20.031 1 96.75 233 LEU B CA 1
ATOM 4096 C C . LEU B 1 233 ? 1.109 -19.859 -19.812 1 96.75 233 LEU B C 1
ATOM 4098 O O . LEU B 1 233 ? 0.616 -19.547 -18.734 1 96.75 233 LEU B O 1
ATOM 4102 N N . PRO B 1 234 ? 1.072 -19.031 -20.875 1 97.19 234 PRO B N 1
ATOM 4103 C CA . PRO B 1 234 ? 0.485 -17.703 -20.672 1 97.19 234 PRO B CA 1
ATOM 4104 C C . PRO B 1 234 ? -0.971 -17.766 -20.219 1 97.19 234 PRO B C 1
ATOM 4106 O O . PRO B 1 234 ? -1.396 -16.938 -19.406 1 97.19 234 PRO B O 1
ATOM 4109 N N . VAL B 1 235 ? -1.705 -18.703 -20.656 1 97.94 235 VAL B N 1
ATOM 4110 C CA . VAL B 1 235 ? -3.107 -18.844 -20.281 1 97.94 235 VAL B CA 1
ATOM 4111 C C . VAL B 1 235 ? -3.207 -19.297 -18.828 1 97.94 235 VAL B C 1
ATOM 4113 O O . VAL B 1 235 ? -4.059 -18.797 -18.078 1 97.94 235 VAL B O 1
ATOM 4116 N N . ASP B 1 236 ? -2.361 -20.234 -18.438 1 98.19 236 ASP B N 1
ATOM 4117 C CA . ASP B 1 236 ? -2.316 -20.656 -17.031 1 98.19 236 ASP B CA 1
ATOM 4118 C C . ASP B 1 236 ? -2.018 -19.484 -16.109 1 98.19 236 ASP B C 1
ATOM 4120 O O . ASP B 1 236 ? -2.643 -19.344 -15.062 1 98.19 236 ASP B O 1
ATOM 4124 N N . VAL B 1 237 ? -1.051 -18.672 -16.578 1 98.44 237 VAL B N 1
ATOM 4125 C CA . VAL B 1 237 ? -0.642 -17.5 -15.805 1 98.44 237 VAL B CA 1
ATOM 4126 C C . VAL B 1 237 ? -1.81 -16.531 -15.688 1 98.44 237 VAL B C 1
ATOM 4128 O O . VAL B 1 237 ? -2.047 -15.953 -14.625 1 98.44 237 VAL B O 1
ATOM 4131 N N . TYR B 1 238 ? -2.525 -16.375 -16.719 1 98.56 238 TYR B N 1
ATOM 4132 C CA . TYR B 1 238 ? -3.715 -15.539 -16.688 1 98.56 238 TYR B CA 1
ATOM 4133 C C . TYR B 1 238 ? -4.68 -16 -15.609 1 98.56 238 TYR B C 1
ATOM 4135 O O . TYR B 1 238 ? -5.168 -15.188 -14.82 1 98.56 238 TYR B O 1
ATOM 4143 N N . TRP B 1 239 ? -4.961 -17.234 -15.539 1 98.56 239 TRP B N 1
ATOM 4144 C CA . TRP B 1 239 ? -5.953 -17.75 -14.602 1 98.56 239 TRP B CA 1
ATOM 4145 C C . TRP B 1 239 ? -5.473 -17.594 -13.164 1 98.56 239 TRP B C 1
ATOM 4147 O O . TRP B 1 239 ? -6.266 -17.312 -12.258 1 98.56 239 TRP B O 1
ATOM 4157 N N . VAL B 1 240 ? -4.203 -17.844 -12.93 1 98.75 240 VAL B N 1
ATOM 4158 C CA . VAL B 1 240 ? -3.703 -17.703 -11.57 1 98.75 240 VAL B CA 1
ATOM 4159 C C . VAL B 1 240 ? -3.754 -16.25 -11.141 1 98.75 240 VAL B C 1
ATOM 4161 O O . VAL B 1 240 ? -4.121 -15.938 -10 1 98.75 240 VAL B O 1
ATOM 4164 N N . ILE B 1 241 ? -3.4 -15.273 -12 1 98.88 241 ILE B N 1
ATOM 4165 C CA . ILE B 1 241 ? -3.457 -13.859 -11.664 1 98.88 241 ILE B CA 1
ATOM 4166 C C . ILE B 1 241 ? -4.906 -13.438 -11.414 1 98.88 241 ILE B C 1
ATOM 4168 O O . ILE B 1 241 ? -5.191 -12.695 -10.469 1 98.88 241 ILE B O 1
ATOM 4172 N N . LEU B 1 242 ? -5.805 -13.969 -12.242 1 98.75 242 LEU B N 1
ATOM 4173 C CA . LEU B 1 242 ? -7.223 -13.68 -12.07 1 98.75 242 LEU B CA 1
ATOM 4174 C C . LEU B 1 242 ? -7.703 -14.133 -10.695 1 98.75 242 LEU B C 1
ATOM 4176 O O . LEU B 1 242 ? -8.477 -13.43 -10.039 1 98.75 242 LEU B O 1
ATOM 4180 N N . ALA B 1 243 ? -7.285 -15.289 -10.289 1 98.81 243 ALA B N 1
ATOM 4181 C CA . ALA B 1 243 ? -7.66 -15.82 -8.977 1 98.81 243 ALA B CA 1
ATOM 4182 C C . ALA B 1 243 ? -7.082 -14.969 -7.852 1 98.81 243 ALA B C 1
ATOM 4184 O O . ALA B 1 243 ? -7.75 -14.727 -6.844 1 98.81 243 ALA B O 1
ATOM 4185 N N . ILE B 1 244 ? -5.809 -14.516 -7.984 1 98.88 244 ILE B N 1
ATOM 4186 C CA . ILE B 1 244 ? -5.176 -13.648 -6.992 1 98.88 244 ILE B CA 1
ATOM 4187 C C . ILE B 1 244 ? -5.969 -12.352 -6.859 1 98.88 244 ILE B C 1
ATOM 4189 O O . ILE B 1 244 ? -6.23 -11.891 -5.746 1 98.88 244 ILE B O 1
ATOM 4193 N N . VAL B 1 245 ? -6.375 -11.789 -8.008 1 98.81 245 VAL B N 1
ATOM 4194 C CA . VAL B 1 245 ? -7.16 -10.562 -8.023 1 98.81 245 VAL B CA 1
ATOM 4195 C C . VAL B 1 245 ? -8.477 -10.773 -7.285 1 98.81 245 VAL B C 1
ATOM 4197 O O . VAL B 1 245 ? -8.906 -9.922 -6.508 1 98.81 245 VAL B O 1
ATOM 4200 N N . ALA B 1 246 ? -9.094 -11.898 -7.516 1 98.5 246 ALA B N 1
ATOM 4201 C CA . ALA B 1 246 ? -10.344 -12.211 -6.828 1 98.5 246 ALA B CA 1
ATOM 4202 C C . ALA B 1 246 ? -10.141 -12.281 -5.32 1 98.5 246 ALA B C 1
ATOM 4204 O O . ALA B 1 246 ? -10.969 -11.797 -4.551 1 98.5 246 ALA B O 1
ATOM 4205 N N . CYS B 1 247 ? -9.062 -12.891 -4.883 1 98.38 247 CYS B N 1
ATOM 4206 C CA . CYS B 1 247 ? -8.734 -12.969 -3.463 1 98.38 247 CYS B CA 1
ATOM 4207 C C . CYS B 1 247 ? -8.539 -11.578 -2.869 1 98.38 247 CYS B C 1
ATOM 4209 O O . CYS B 1 247 ? -9.055 -11.289 -1.787 1 98.38 247 CYS B O 1
ATOM 4211 N N . ALA B 1 248 ? -7.738 -10.742 -3.553 1 98.31 248 ALA B N 1
ATOM 4212 C CA . ALA B 1 248 ? -7.469 -9.391 -3.078 1 98.31 248 ALA B CA 1
ATOM 4213 C C . ALA B 1 248 ? -8.766 -8.594 -2.938 1 98.31 248 ALA B C 1
ATOM 4215 O O . ALA B 1 248 ? -8.953 -7.875 -1.952 1 98.31 248 ALA B O 1
ATOM 4216 N N . THR B 1 249 ? -9.641 -8.727 -3.916 1 97.75 249 THR B N 1
ATOM 4217 C CA . THR B 1 249 ? -10.914 -8.016 -3.9 1 97.75 249 THR B CA 1
ATOM 4218 C C . THR B 1 249 ? -11.781 -8.484 -2.74 1 97.75 249 THR B C 1
ATOM 4220 O O . THR B 1 249 ? -12.43 -7.676 -2.072 1 97.75 249 THR B O 1
ATOM 4223 N N . LYS B 1 250 ? -11.836 -9.773 -2.562 1 96.75 250 LYS B N 1
ATOM 4224 C CA . LYS B 1 250 ? -12.625 -10.312 -1.456 1 96.75 250 LYS B CA 1
ATOM 4225 C C . LYS B 1 250 ? -12.102 -9.805 -0.114 1 96.75 250 LYS B C 1
ATOM 4227 O O . LYS B 1 250 ? -12.883 -9.352 0.728 1 96.75 250 LYS B O 1
ATOM 4232 N N . MET B 1 251 ? -10.797 -9.883 0.093 1 95.31 251 MET B N 1
ATOM 4233 C CA . MET B 1 251 ? -10.195 -9.422 1.34 1 95.31 251 MET B CA 1
ATOM 4234 C C . MET B 1 251 ? -10.516 -7.953 1.59 1 95.31 251 MET B C 1
ATOM 4236 O O . MET B 1 251 ? -10.805 -7.562 2.723 1 95.31 251 MET B O 1
ATOM 4240 N N . CYS B 1 252 ? -10.398 -7.148 0.546 1 94.5 252 CYS B N 1
ATOM 4241 C CA . CYS B 1 252 ? -10.703 -5.727 0.653 1 94.5 252 CYS B CA 1
ATOM 4242 C C . CYS B 1 252 ? -12.156 -5.512 1.071 1 94.5 252 CYS B C 1
ATOM 4244 O O . CYS B 1 252 ? -12.438 -4.668 1.922 1 94.5 252 CYS B O 1
ATOM 4246 N N . GLY B 1 253 ? -13.062 -6.27 0.496 1 93.62 253 GLY B N 1
ATOM 4247 C CA . GLY B 1 253 ? -14.461 -6.168 0.857 1 93.62 253 GLY B CA 1
ATOM 4248 C C . GLY B 1 253 ? -14.742 -6.562 2.295 1 93.62 253 GLY B C 1
ATOM 4249 O O . GLY B 1 253 ? -15.547 -5.926 2.975 1 93.62 253 GLY B O 1
ATOM 4250 N N . LEU B 1 254 ? -14.102 -7.578 2.76 1 92.25 254 LEU B N 1
ATOM 4251 C CA . LEU B 1 254 ? -14.281 -8.047 4.129 1 92.25 254 LEU B CA 1
ATOM 4252 C C . LEU B 1 254 ? -13.789 -7.004 5.129 1 92.25 254 LEU B C 1
ATOM 4254 O O . LEU B 1 254 ? -14.453 -6.746 6.137 1 92.25 254 LEU B O 1
ATOM 4258 N N . THR B 1 255 ? -12.656 -6.387 4.848 1 90.75 255 THR B N 1
ATOM 4259 C CA . THR B 1 255 ? -12.062 -5.398 5.742 1 90.75 255 THR B CA 1
ATOM 4260 C C . THR B 1 255 ? -12.938 -4.148 5.816 1 90.75 255 THR B C 1
ATOM 4262 O O . THR B 1 255 ? -13.016 -3.5 6.863 1 90.75 255 THR B O 1
ATOM 4265 N N . ARG B 1 256 ? -13.625 -3.893 4.828 1 89.62 256 ARG B N 1
ATOM 4266 C CA . ARG B 1 256 ? -14.461 -2.701 4.762 1 89.62 256 ARG B CA 1
ATOM 4267 C C . ARG B 1 256 ? -15.883 -3.008 5.227 1 89.62 256 ARG B C 1
ATOM 4269 O O . ARG B 1 256 ? -16.75 -2.133 5.215 1 89.62 256 ARG B O 1
ATOM 4276 N N . ASP B 1 257 ? -16.094 -4.266 5.629 1 86.5 257 ASP B N 1
ATOM 4277 C CA . ASP B 1 257 ? -17.391 -4.715 6.125 1 86.5 257 ASP B CA 1
ATOM 4278 C C . ASP B 1 257 ? -18.5 -4.406 5.121 1 86.5 257 ASP B C 1
ATOM 4280 O O . ASP B 1 257 ? -19.531 -3.852 5.484 1 86.5 257 ASP B O 1
ATOM 4284 N N . GLU B 1 258 ? -18.172 -4.688 3.906 1 86.38 258 GLU B N 1
ATOM 4285 C CA . GLU B 1 258 ? -19.141 -4.496 2.838 1 86.38 258 GLU B CA 1
ATOM 4286 C C . GLU B 1 258 ? -20.172 -5.629 2.816 1 86.38 258 GLU B C 1
ATOM 4288 O O . GLU B 1 258 ? -19.844 -6.773 3.146 1 86.38 258 GLU B O 1
ATOM 4293 N N . ASP B 1 259 ? -21.297 -5.297 2.367 1 82.12 259 ASP B N 1
ATOM 4294 C CA . ASP B 1 259 ? -22.375 -6.285 2.289 1 82.12 259 ASP B CA 1
ATOM 4295 C C . ASP B 1 259 ? -22.109 -7.281 1.161 1 82.12 259 ASP B C 1
ATOM 4297 O O . ASP B 1 259 ? -22.359 -8.477 1.317 1 82.12 259 ASP B O 1
ATOM 4301 N N . GLN B 1 260 ? -21.688 -6.707 0.099 1 87.69 260 GLN B N 1
ATOM 4302 C CA . GLN B 1 260 ? -21.375 -7.559 -1.041 1 87.69 260 GLN B CA 1
ATOM 4303 C C . GLN B 1 260 ? -19.859 -7.664 -1.24 1 87.69 260 GLN B C 1
ATOM 4305 O O . GLN B 1 260 ? -19.188 -6.664 -1.512 1 87.69 260 GLN B O 1
ATOM 4310 N N . VAL B 1 261 ? -19.406 -8.875 -1.036 1 93.06 261 VAL B N 1
ATOM 4311 C CA . VAL B 1 261 ? -17.984 -9.102 -1.229 1 93.06 261 VAL B CA 1
ATOM 4312 C C . VAL B 1 261 ? -17.766 -10.023 -2.428 1 93.06 261 VAL B C 1
ATOM 4314 O O . VAL B 1 261 ? -18.688 -10.688 -2.887 1 93.06 261 VAL B O 1
ATOM 4317 N N . GLN B 1 262 ? -16.625 -10.062 -3.01 1 96.81 262 GLN B N 1
ATOM 4318 C CA . GLN B 1 262 ? -16.266 -10.883 -4.16 1 96.81 262 GLN B CA 1
ATOM 4319 C C . GLN B 1 262 ? -16.547 -12.359 -3.895 1 96.81 262 GLN B C 1
ATOM 4321 O O . GLN B 1 262 ? -16.047 -12.922 -2.92 1 96.81 262 GLN B O 1
ATOM 4326 N N . GLU B 1 263 ? -17.359 -12.953 -4.73 1 95.69 263 GLU B N 1
ATOM 4327 C CA . GLU B 1 263 ? -17.516 -14.406 -4.715 1 95.69 263 GLU B CA 1
ATOM 4328 C C . GLU B 1 263 ? -16.297 -15.102 -5.332 1 95.69 263 GLU B C 1
ATOM 4330 O O . GLU B 1 263 ? -15.938 -14.812 -6.477 1 95.69 263 GLU B O 1
ATOM 4335 N N . ILE B 1 264 ? -15.688 -16 -4.559 1 97.25 264 ILE B N 1
ATOM 4336 C CA . ILE B 1 264 ? -14.438 -16.531 -5.086 1 97.25 264 ILE B CA 1
ATOM 4337 C C . ILE B 1 264 ? -14.617 -17.984 -5.508 1 97.25 264 ILE B C 1
ATOM 4339 O O . ILE B 1 264 ? -13.75 -18.562 -6.176 1 97.25 264 ILE B O 1
ATOM 4343 N N . ALA B 1 265 ? -15.773 -18.641 -5.242 1 96.25 265 ALA B N 1
ATOM 4344 C CA . ALA B 1 265 ? -16.016 -20.047 -5.562 1 96.25 265 ALA B CA 1
ATOM 4345 C C . ALA B 1 265 ? -15.875 -20.297 -7.062 1 96.25 265 ALA B C 1
ATOM 4347 O O . ALA B 1 265 ? -15.227 -21.266 -7.477 1 96.25 265 ALA B O 1
ATOM 4348 N N . PRO B 1 266 ? -16.469 -19.438 -7.906 1 96.5 266 PRO B N 1
ATOM 4349 C CA . PRO B 1 266 ? -16.312 -19.688 -9.344 1 96.5 266 PRO B CA 1
ATOM 4350 C C . PRO B 1 266 ? -14.844 -19.609 -9.789 1 96.5 266 PRO B C 1
ATOM 4352 O O . PRO B 1 266 ? -14.43 -20.359 -10.68 1 96.5 266 PRO B O 1
ATOM 4355 N N . PHE B 1 267 ? -14.102 -18.75 -9.25 1 97.69 267 PHE B N 1
ATOM 4356 C CA . PHE B 1 267 ? -12.688 -18.641 -9.562 1 97.69 267 PHE B CA 1
ATOM 4357 C C . PHE B 1 267 ? -11.93 -19.875 -9.086 1 97.69 267 PHE B C 1
ATOM 4359 O O . PHE B 1 267 ? -11.047 -20.375 -9.789 1 97.69 267 PHE B O 1
ATOM 4366 N N . ALA B 1 268 ? -12.305 -20.297 -7.891 1 97.88 268 ALA B N 1
ATOM 4367 C CA . ALA B 1 268 ? -11.68 -21.5 -7.332 1 97.88 268 ALA B CA 1
ATOM 4368 C C . ALA B 1 268 ? -11.945 -22.719 -8.211 1 97.88 268 ALA B C 1
ATOM 4370 O O . ALA B 1 268 ? -11.039 -23.516 -8.461 1 97.88 268 ALA B O 1
ATOM 4371 N N . HIS B 1 269 ? -13.117 -22.828 -8.641 1 97.06 269 HIS B N 1
ATOM 4372 C CA . HIS B 1 269 ? -13.492 -23.938 -9.5 1 97.06 269 HIS B CA 1
ATOM 4373 C C . HIS B 1 269 ? -12.688 -23.922 -10.797 1 97.06 269 HIS B C 1
ATOM 4375 O O . HIS B 1 269 ? -12.117 -24.953 -11.195 1 97.06 269 HIS B O 1
ATOM 4381 N N . LYS B 1 270 ? -12.68 -22.812 -11.43 1 97.31 270 LYS B N 1
ATOM 4382 C CA . LYS B 1 270 ? -11.922 -22.688 -12.664 1 97.31 270 LYS B CA 1
ATOM 4383 C C . LYS B 1 270 ? -10.445 -22.984 -12.438 1 97.31 270 LYS B C 1
ATOM 4385 O O . LYS B 1 270 ? -9.828 -23.719 -13.219 1 97.31 270 LYS B O 1
ATOM 4390 N N . LEU B 1 271 ? -9.859 -22.438 -11.398 1 98.25 271 LEU B N 1
ATOM 4391 C CA . LEU B 1 271 ? -8.438 -22.625 -11.133 1 98.25 271 LEU B CA 1
ATOM 4392 C C . LEU B 1 271 ? -8.125 -24.094 -10.875 1 98.25 271 LEU B C 1
ATOM 4394 O O . LEU B 1 271 ? -7.074 -24.594 -11.289 1 98.25 271 LEU B O 1
ATOM 4398 N N . ASN B 1 272 ? -9.023 -24.734 -10.18 1 97.81 272 ASN B N 1
ATOM 4399 C CA . ASN B 1 272 ? -8.812 -26.156 -9.891 1 97.81 272 ASN B CA 1
ATOM 4400 C C . ASN B 1 272 ? -8.805 -26.984 -11.172 1 97.81 272 ASN B C 1
ATOM 4402 O O . ASN B 1 272 ? -8.047 -27.953 -11.281 1 97.81 272 ASN B O 1
ATOM 4406 N N . ILE B 1 273 ? -9.633 -26.625 -12.102 1 97.5 273 ILE B N 1
ATOM 4407 C CA . ILE B 1 273 ? -9.641 -27.312 -13.391 1 97.5 273 ILE B CA 1
ATOM 4408 C C . ILE B 1 273 ? -8.312 -27.078 -14.109 1 97.5 273 ILE B C 1
ATOM 4410 O O . ILE B 1 273 ? -7.691 -28.031 -14.602 1 97.5 273 ILE B O 1
ATOM 4414 N N . VAL B 1 274 ? -7.906 -25.891 -14.164 1 97.44 274 VAL B N 1
ATOM 4415 C CA . VAL B 1 274 ? -6.668 -25.531 -14.844 1 97.44 274 VAL B CA 1
ATOM 4416 C C . VAL B 1 274 ? -5.484 -26.203 -14.156 1 97.44 274 VAL B C 1
ATOM 4418 O O . VAL B 1 274 ? -4.566 -26.688 -14.82 1 97.44 274 VAL B O 1
ATOM 4421 N N . LEU B 1 275 ? -5.48 -26.172 -12.867 1 98.06 275 LEU B N 1
ATOM 4422 C CA . LEU B 1 275 ? -4.422 -26.797 -12.078 1 98.06 275 LEU B CA 1
ATOM 4423 C C . LEU B 1 275 ? -4.324 -28.297 -12.391 1 98.06 275 LEU B C 1
ATOM 4425 O O . LEU B 1 275 ? -3.227 -28.812 -12.578 1 98.06 275 LEU B O 1
ATOM 4429 N N . TYR B 1 276 ? -5.441 -28.922 -12.422 1 97.5 276 TYR B N 1
ATOM 4430 C CA . TYR B 1 276 ? -5.477 -30.344 -12.742 1 97.5 276 TYR B CA 1
ATOM 4431 C C . TYR B 1 276 ? -4.859 -30.609 -14.109 1 97.5 276 TYR B C 1
ATOM 4433 O O . TYR B 1 276 ? -4.031 -31.5 -14.258 1 97.5 276 TYR B O 1
ATOM 4441 N N . LEU B 1 277 ? -5.246 -29.859 -15.086 1 96.75 277 LEU B N 1
ATOM 4442 C CA . LEU B 1 277 ? -4.75 -30.031 -16.453 1 96.75 277 LEU B CA 1
ATOM 4443 C C . LEU B 1 277 ? -3.248 -29.781 -16.516 1 96.75 277 LEU B C 1
ATOM 4445 O O . LEU B 1 277 ? -2.521 -30.5 -17.203 1 96.75 277 LEU B O 1
ATOM 4449 N N . LEU B 1 278 ? -2.811 -28.781 -15.836 1 97.44 278 LEU B N 1
ATOM 4450 C CA . LEU B 1 278 ? -1.39 -28.453 -15.82 1 97.44 278 LEU B CA 1
ATOM 4451 C C . LEU B 1 278 ? -0.579 -29.562 -15.164 1 97.44 278 LEU B C 1
ATOM 4453 O O . LEU B 1 278 ? 0.5 -29.922 -15.641 1 97.44 278 LEU B O 1
ATOM 4457 N N . LYS B 1 279 ? -1.063 -30.062 -14.086 1 97.12 279 LYS B N 1
ATOM 4458 C CA . LYS B 1 279 ? -0.393 -31.156 -13.406 1 97.12 279 LYS B CA 1
ATOM 4459 C C . LYS B 1 279 ? -0.264 -32.375 -14.32 1 97.12 279 LYS B C 1
ATOM 4461 O O . LYS B 1 279 ? 0.775 -33.031 -14.344 1 97.12 279 LYS B O 1
ATOM 4466 N N . MET B 1 280 ? -1.296 -32.625 -15.055 1 96.38 280 MET B N 1
ATOM 4467 C CA . MET B 1 280 ? -1.269 -33.75 -16 1 96.38 280 MET B CA 1
ATOM 4468 C C . MET B 1 280 ? -0.229 -33.5 -17.094 1 96.38 280 MET B C 1
ATOM 4470 O O . MET B 1 280 ? 0.505 -34.406 -17.469 1 96.38 280 MET B O 1
ATOM 4474 N N . GLN B 1 281 ? -0.202 -32.344 -17.562 1 95.12 281 GLN B N 1
ATOM 4475 C CA . GLN B 1 281 ? 0.763 -32 -18.609 1 95.12 281 GLN B CA 1
ATOM 4476 C C . GLN B 1 281 ? 2.195 -32.156 -18.094 1 95.12 281 GLN B C 1
ATOM 4478 O O . GLN B 1 281 ? 3.066 -32.625 -18.812 1 95.12 281 GLN B O 1
ATOM 4483 N N . ILE B 1 282 ? 2.457 -31.703 -16.938 1 95.94 282 ILE B N 1
ATOM 4484 C CA . ILE B 1 282 ? 3.791 -31.781 -16.344 1 95.94 282 ILE B CA 1
ATOM 4485 C C . ILE B 1 282 ? 4.188 -33.25 -16.188 1 95.94 282 ILE B C 1
ATOM 4487 O O . ILE B 1 282 ? 5.336 -33.625 -16.438 1 95.94 282 ILE B O 1
ATOM 4491 N N . LYS B 1 283 ? 3.244 -34.031 -15.75 1 95.5 283 LYS B N 1
ATOM 4492 C CA . LYS B 1 283 ? 3.504 -35.469 -15.617 1 95.5 283 LYS B CA 1
ATOM 4493 C C . LYS B 1 283 ? 3.92 -36.094 -16.953 1 95.5 283 LYS B C 1
ATOM 4495 O O . LYS B 1 283 ? 4.871 -36.875 -17.016 1 95.5 283 LYS B O 1
ATOM 4500 N N . ILE B 1 284 ? 3.217 -35.719 -18.016 1 94.94 284 ILE B N 1
ATOM 4501 C CA . ILE B 1 284 ? 3.52 -36.219 -19.344 1 94.94 284 ILE B CA 1
ATOM 4502 C C . ILE B 1 284 ? 4.906 -35.75 -19.766 1 94.94 284 ILE B C 1
ATOM 4504 O O . ILE B 1 284 ? 5.688 -36.5 -20.328 1 94.94 284 ILE B O 1
ATOM 4508 N N . CYS B 1 285 ? 5.184 -34.5 -19.516 1 93.62 285 CYS B N 1
ATOM 4509 C CA . CYS B 1 285 ? 6.488 -33.938 -19.859 1 93.62 285 CYS B CA 1
ATOM 4510 C C . CYS B 1 285 ? 7.605 -34.688 -19.125 1 93.62 285 CYS B C 1
ATOM 4512 O O . CYS B 1 285 ? 8.625 -35.031 -19.719 1 93.62 285 CYS B O 1
ATOM 4514 N N . LYS B 1 286 ? 7.461 -35 -17.922 1 92.12 286 LYS B N 1
ATOM 4515 C CA . LYS B 1 286 ? 8.477 -35.656 -17.109 1 92.12 286 LYS B CA 1
ATOM 4516 C C . LYS B 1 286 ? 8.695 -37.094 -17.594 1 92.12 286 LYS B C 1
ATOM 4518 O O . LYS B 1 286 ? 9.82 -37.594 -17.562 1 92.12 286 LYS B O 1
ATOM 4523 N N . GLN B 1 287 ? 7.664 -37.75 -18.016 1 90.94 287 GLN B N 1
ATOM 4524 C CA . GLN B 1 287 ? 7.758 -39.125 -18.516 1 90.94 287 GLN B CA 1
ATOM 4525 C C . GLN B 1 287 ? 8.547 -39.156 -19.812 1 90.94 287 GLN B C 1
ATOM 4527 O O . GLN B 1 287 ? 9.258 -40.125 -20.078 1 90.94 287 GLN B O 1
ATOM 4532 N N . GLN B 1 288 ? 8.492 -38.156 -20.531 1 84.81 288 GLN B N 1
ATOM 4533 C CA . GLN B 1 288 ? 9.148 -38.125 -21.828 1 84.81 288 GLN B CA 1
ATOM 4534 C C . GLN B 1 288 ? 10.594 -37.656 -21.719 1 84.81 288 GLN B C 1
ATOM 4536 O O . GLN B 1 288 ? 11.438 -38 -22.547 1 84.81 288 GLN B O 1
ATOM 4541 N N . ILE B 1 289 ? 10.859 -36.75 -20.859 1 80.69 289 ILE B N 1
ATOM 4542 C CA . ILE B 1 289 ? 12.203 -36.219 -20.688 1 80.69 289 ILE B CA 1
ATOM 4543 C C . ILE B 1 289 ? 13.062 -37.219 -19.906 1 80.69 289 ILE B C 1
ATOM 4545 O O . ILE B 1 289 ? 14.273 -37.281 -20.109 1 80.69 289 ILE B O 1
ATOM 4549 N N . GLY B 1 290 ? 12.539 -38 -18.875 1 64.81 290 GLY B N 1
ATOM 4550 C CA . GLY B 1 290 ? 13.281 -39.031 -18.188 1 64.81 290 GLY B CA 1
ATOM 4551 C C . GLY B 1 290 ? 13.445 -40.281 -18.984 1 64.81 290 GLY B C 1
ATOM 4552 O O . GLY B 1 290 ? 14.516 -40.906 -19 1 64.81 290 GLY B O 1
#

Organism: Juglans regia (NCBI:txid51240)

InterPro domains:
  IPR027942 Sieve element occlusion, N-terminal [PF14576] (24-289)
  IPR039299 Protein SIEVE ELEMENT OCCLUSION [PTHR33232] (14-289)

pLDDT: mean 85.5, std 18.71, range [21.69, 98.88]

Radius of gyration: 27.5 Å; Cα contacts (8 Å, |Δi|>4): 687; chains: 2; bounding box: 107×79×74 Å

Secondary structure (DSSP, 8-state):
-------------------GGG--HHHHHHHHHTT---------HHHHHHHHHHHHHHHHHHHHHHHTT-TTSTTTTTTTS-------TT----HHHHHHHHHHHTT---SHHHHHHHHHHHHHHTTTS-HHHHHHHHHHHHHHHHHHHHHHHHHTTTT-HHHHHHHHHTTTHHHHSHHHHHHHHHHHHHHHHHHHHHHHHHHHHHHHHHHHHHHHHH-S---HHHHHHHHHHHHHHHHHHHHHHHHHHHHHHHHTT-SS----HHHHHHHHHHHHHHHHHHHHHHHHH-/-------------------GGG--HHHHHHHHHTT---------HHHHHHHHHHHHHHHHHHHHHHHTT--SSTTTTTTT--------TT----HHHHHHHHHHHTT---SHHHHHHHHHHHHHHTTTS-HHHHHHHHHHHHHHHHHHHHHHHHHTTTT-HHHHHHHHHTTTHHHHSHHHHHHHHHHHHHHHHHHHHHHHHHHHHHHHHHHHHHHHHH-S---HHHHHHHHHHHHHHHHHHHHHHHHHHHHHHHHTT-SS----HHHHHHHHHHHHHHHHHHHHHHHHH-

Sequence (580 aa):
MAGKWVPISEQETVRDELSVLTMSDHDIMNHIHATHIPGDEKFDVDSLFLFAENILKRASLIVDNVALDLLHGTEAHLESLDDMMSPKASFNPPLCTLKRISGEMQCKTPGEEIAHKITMSILNKLSGYSWDAKAVLTLAAFALDFGDFWLLAQLHPTDHQLAKSVGILKRVPAISRRPGLQKHRKALIELNMLIQAILEMMECILELEKLSAVQAYKTKYVPAPLSIAMEHLPVDVYWVILAIVACATKMCGLTRDEDQVQEIAPFAHKLNIVLYLLKMQIKICKQQIGMAGKWVPISEQETVRDELSVLTMSDHDIMNHIHATHIPGDEKFDVDSLFLFAENILKRASLIVDNVALDLLHGTEAHLESLDDMMSPKASFNPPLCTLKRISGEMQCKTPGEEIAHKITMSILNKLSGYSWDAKAVLTLAAFALDFGDFWLLAQLHPTDHQLAKSVGILKRVPAISRRPGLQKHRKALIELNMLIQAILEMMECILELEKLSAVQAYKTKYVPAPLSIAMEHLPVDVYWVILAIVACATKMCGLTRDEDQVQEIAPFAHKLNIVLYLLKMQIKICKQQIG

Solvent-accessible surface area (backbone atoms only — not comparable to full-atom values): 31756 Å² total; per-residue (Å²): 134,84,79,80,78,71,76,77,74,74,72,70,70,70,71,74,75,76,56,69,86,70,57,49,70,67,57,48,43,66,64,51,56,77,31,53,39,98,53,78,62,78,70,66,54,66,50,51,39,52,43,24,49,51,24,43,54,51,34,44,50,50,48,48,31,63,56,58,64,58,44,85,77,58,73,68,60,68,74,52,64,62,85,60,80,74,59,60,90,77,68,74,60,65,44,60,60,28,51,54,50,34,54,62,40,51,77,51,72,67,50,62,66,50,31,49,53,43,38,52,51,50,43,46,75,38,15,37,39,51,60,69,48,44,39,42,46,52,47,32,20,48,21,47,57,51,27,52,48,44,51,28,48,67,38,42,84,48,88,43,62,58,42,34,42,50,22,48,54,65,29,34,61,52,39,65,34,64,77,28,26,67,71,41,31,67,62,51,51,54,48,46,52,42,51,50,52,46,52,52,41,50,52,50,53,54,48,52,51,50,51,51,53,53,40,61,70,73,34,93,67,73,57,66,62,48,51,54,51,58,71,43,41,60,56,56,37,49,49,49,44,34,41,50,40,38,49,45,25,22,52,46,21,50,41,66,67,45,89,77,50,35,79,48,63,70,46,43,52,53,44,51,54,53,42,51,53,51,54,52,49,51,52,54,31,50,65,70,75,105,135,81,81,79,77,72,75,77,72,74,73,70,70,70,71,75,75,76,55,69,86,68,58,48,70,68,59,48,43,64,63,52,55,79,30,54,40,98,53,79,63,76,74,67,55,67,50,48,39,52,44,24,50,52,23,42,54,50,33,44,50,50,48,48,34,62,53,57,66,57,49,85,79,55,72,67,59,68,70,53,68,58,80,64,78,73,61,62,92,78,69,75,62,65,43,61,60,28,53,53,50,34,56,63,40,51,76,52,72,67,50,61,66,50,31,48,53,43,38,52,51,50,42,45,76,38,15,37,37,50,61,70,47,43,40,41,46,50,47,32,20,49,21,46,57,52,26,51,48,43,52,27,48,67,36,42,83,48,89,42,62,60,43,36,43,50,23,49,52,65,30,34,60,52,39,65,34,65,75,27,26,67,72,42,32,68,62,52,50,53,48,46,52,43,51,51,53,47,54,52,40,51,53,51,52,53,49,53,52,48,52,51,53,53,40,62,70,72,34,92,68,73,56,65,62,49,52,54,52,59,71,45,41,60,54,56,38,49,50,50,42,32,42,50,38,39,49,45,24,23,52,47,22,49,41,66,67,45,90,75,50,35,80,50,64,70,47,40,53,53,44,51,52,52,41,52,53,50,53,52,50,52,52,54,32,50,65,70,74,105

Nearest PDB structures (foldseek):
  5h7b-assembly1_A  TM=1.736E-01  e=4.620E+00  Staphylococcus aureus
  6ijc-assembly1_B  TM=3.023E-01  e=8.445E+00  Roseovarius nubinhibens ISM
  5h7b-assembly1_A  TM=1.395E-01  e=3.387E+00  Staphylococcus aureus